Protein AF-0000000076122344 (afdb_homodimer)

pLDDT: mean 76.99, std 27.15, range [22.84, 98.81]

Foldseek 3Di:
DPPPPPPPPPPPPPPPPPPPPCPVCPPLVDDPQQDEDPQFAEWEAEPNGIGTDHQVQLVVQFVLSVVVVVVQVVVCVVVVHRHGYHYDPDDDPVLVSVVCQCRPPVRNDADALVNLLVCLLVCLVRVRVVSNVRSLVRLLVVLVPQDLPQVPPPDDPPVVPPPSCNVVSLVSQQVSCVSNVPPSSNVSSVVSCPPVRNPCVVVVVVVPRDPVSVVVVVVD/DPPPPPPPPPPPPPPPPPPPPCPVCPPLVDDPQQDEDPQFAEWEAEPNGIGTDHQVQLVVQFVLSVVVVVVQVVVCVVVVHRHGYHYDPPDDPVLVSVVCQCRPPVRNDADALVNLLVCLLVCLVRVRVVSNVRSLVRLLVVLVPQDLPQVPPPDDPPVVPPPSCNVVSLVSQQLSCVSNVPPSSNVSSVVSCPPVRNPCVVVVPVPRRDPVSVVVVVVD

Sequence (440 aa):
MAGFLPVTDSRSSSHSKSSSTLETSRDQHNLPFLKEDSYTDTILVVEGKKLYIHRSLLGYASPYFTKLLNSAHSAALSEKKAKAELKIADKNYADFVDMFAFFHPGVCRELNDKMALRLLPLSDEFQMAALKDRCERLLVNVLKKTPMVNRASKGPPTHKNRRDNTPEILLKCIKAADQGNSSVLLNQCIKMFSSPEIALKDLKASSEISDTTKSKNIRNMAGFLPVTDSRSSSHSKSSSTLETSRDQHNLPFLKEDSYTDTILVVEGKKLYIHRSLLGYASPYFTKLLNSAHSAALSEKKAKAELKIADKNYADFVDMFAFFHPGVCRELNDKMALRLLPLSDEFQMAALKDRCERLLVNVLKKTPMVNRASKGPPTHKNRRDNTPEILLKCIKAADQGNSSVLLNQCIKMFSSPEIALKDLKASSEISDTTKSKNIRN

Nearest PDB structures (foldseek):
  3hu6-assembly1_A  TM=8.437E-01  e=1.486E-06  Homo sapiens
  4apf-assembly1_A-2  TM=7.401E-01  e=4.619E-05  Homo sapiens
  8rit-assembly1_B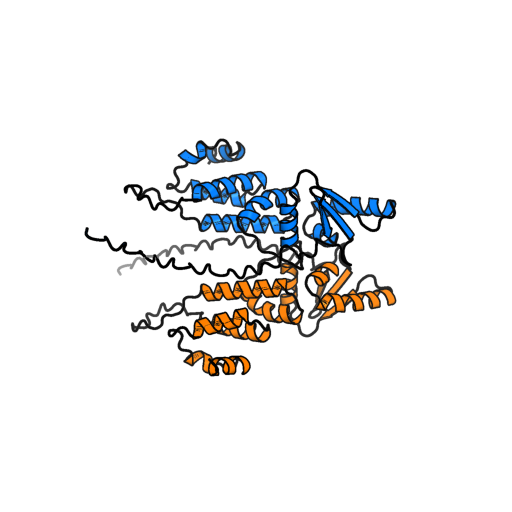  TM=8.469E-01  e=1.078E-03  Xenopus laevis
  3fkc-assembly1_A  TM=8.237E-01  e=1.610E-03  Homo sapiens
  3m4t-assembly1_A  TM=8.211E-01  e=2.404E-03  Homo sapiens

Radius of gyration: 27.71 Å; Cα contacts (8 Å, |Δi|>4): 493; chains: 2; bounding box: 77×92×78 Å

InterPro domains:
  IPR000210 BTB/POZ domain [PF00651] (34-140)
  IPR000210 BTB/POZ domain [PS50097] (40-106)
  IPR000210 BTB/POZ domain [SM00225] (40-143)
  IPR011333 SKP1/BTB/POZ domain superfamily [G3DSA:3.30.710.10] (8-195)
  IPR011333 SKP1/BTB/POZ domain supe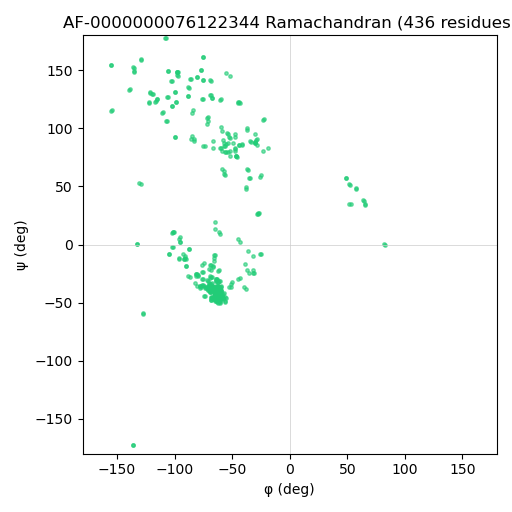rfamily [SSF54695] (29-141)

Solvent-accessible surface area (backbone atoms only — not comparable to full-atom values): 25315 Å² total; per-residue (Å²): 135,84,77,78,76,77,79,77,76,77,74,76,75,76,76,75,77,70,76,75,65,80,62,75,62,66,54,86,82,69,51,78,37,70,44,82,57,96,64,46,39,29,36,39,30,29,76,86,40,68,37,32,36,38,58,60,52,50,28,51,26,9,64,56,46,36,59,52,46,55,55,40,43,51,52,19,53,76,68,71,41,89,48,23,77,45,78,48,76,97,54,62,47,69,57,51,49,51,54,46,35,36,39,35,34,53,46,54,46,80,80,50,68,74,52,25,50,63,42,24,27,51,21,45,74,45,45,16,60,39,58,27,51,49,24,43,52,51,48,47,51,52,56,70,69,46,74,73,61,62,65,70,66,83,62,77,81,60,84,80,57,71,80,72,55,48,65,56,52,49,52,51,47,47,53,27,16,63,66,22,69,32,61,70,44,38,50,55,53,49,55,56,44,69,35,84,53,43,68,58,69,68,58,71,70,48,81,78,67,61,70,71,66,59,56,58,58,72,72,102,136,86,79,77,77,75,80,78,78,77,75,77,74,75,75,75,76,70,76,76,65,78,60,74,61,68,53,88,82,68,51,79,35,70,44,81,57,98,61,48,40,30,36,40,31,29,76,87,40,70,37,31,37,37,58,60,53,50,28,49,27,9,65,56,46,34,58,54,47,53,54,40,44,52,52,19,54,76,68,71,40,90,49,23,78,44,78,49,77,97,52,62,48,69,58,51,50,52,53,46,36,36,40,34,35,53,43,54,45,83,80,51,66,73,52,25,50,62,42,24,27,51,20,45,74,46,46,18,60,40,58,27,51,50,25,43,52,51,49,45,52,51,58,70,69,46,73,72,61,62,64,72,68,82,62,78,81,61,83,82,56,70,79,71,56,49,65,56,53,48,51,50,47,46,49,27,16,62,66,22,69,31,62,69,45,38,50,54,53,50,55,56,45,70,36,86,52,42,68,55,71,68,58,69,71,48,83,75,68,60,70,69,66,58,57,57,56,74,73,105

Structure (mmCIF, N/CA/C/O backbone):
data_AF-0000000076122344-model_v1
#
loop_
_entity.id
_entity.type
_entity.pdbx_description
1 polymer 'BTB domain-containing protein'
#
loop_
_atom_site.group_PDB
_atom_site.id
_atom_site.type_symbol
_atom_site.label_atom_id
_atom_site.label_alt_id
_atom_site.label_comp_id
_atom_site.label_asym_id
_atom_site.label_entity_id
_atom_site.label_seq_id
_atom_site.pdbx_PDB_ins_code
_atom_site.Cartn_x
_atom_site.Cartn_y
_atom_site.Cartn_z
_atom_site.occupancy
_atom_site.B_iso_or_equiv
_atom_site.auth_seq_id
_atom_site.auth_comp_id
_atom_site.auth_asym_id
_atom_site.auth_atom_id
_atom_site.pdbx_PDB_model_num
ATOM 1 N N . MET A 1 1 ? 38.438 30.266 56.062 1 24.8 1 MET A N 1
ATOM 2 C CA . MET A 1 1 ? 38.531 29.406 54.906 1 24.8 1 MET A CA 1
ATOM 3 C C . MET A 1 1 ? 37.156 28.969 54.438 1 24.8 1 MET A C 1
ATOM 5 O O . MET A 1 1 ? 36.5 28.156 55.062 1 24.8 1 MET A O 1
ATOM 9 N N . ALA A 1 2 ? 36.344 29.938 53.906 1 28 2 ALA A N 1
ATOM 10 C CA . ALA A 1 2 ? 34.938 30.109 53.625 1 28 2 ALA A CA 1
ATOM 11 C C . ALA A 1 2 ? 34.469 29.156 52.531 1 28 2 ALA A C 1
ATOM 13 O O . ALA A 1 2 ? 35.031 29.141 51.438 1 28 2 ALA A O 1
ATOM 14 N N . GLY A 1 3 ? 34.156 27.906 52.906 1 25.94 3 GLY A N 1
ATOM 15 C CA . GLY A 1 3 ? 33.844 26.703 52.125 1 25.94 3 GLY A CA 1
ATOM 16 C C . GLY A 1 3 ? 32.656 26.891 51.188 1 25.94 3 GLY A C 1
ATOM 17 O O . GLY A 1 3 ? 31.594 27.312 51.625 1 25.94 3 GLY A O 1
ATOM 18 N N . PHE A 1 4 ? 32.906 27.344 49.938 1 28.69 4 PHE A N 1
ATOM 19 C CA . PHE A 1 4 ? 32.031 27.688 48.844 1 28.69 4 PHE A CA 1
ATOM 20 C C . PHE A 1 4 ? 31.125 26.5 48.469 1 28.69 4 PHE A C 1
ATOM 22 O O . PHE A 1 4 ? 31.625 25.406 48.219 1 28.69 4 PHE A O 1
ATOM 29 N N . LEU A 1 5 ? 30.016 26.391 49.188 1 29.06 5 LEU A N 1
ATOM 30 C CA . LEU A 1 5 ? 29 25.359 49 1 29.06 5 LEU A CA 1
ATOM 31 C C . LEU A 1 5 ? 28.531 25.328 47.531 1 29.06 5 LEU A C 1
ATOM 33 O O . LEU A 1 5 ? 28.141 26.359 47 1 29.06 5 LEU A O 1
ATOM 37 N N . P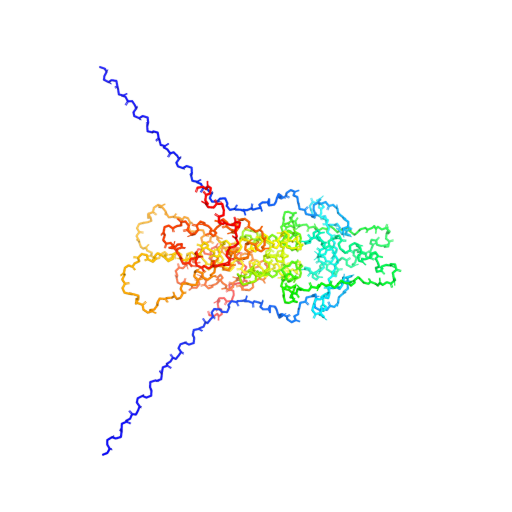RO A 1 6 ? 29.125 24.453 46.719 1 26.61 6 PRO A N 1
ATOM 38 C CA . PRO A 1 6 ? 28.844 24.375 45.281 1 26.61 6 PRO A CA 1
ATOM 39 C C . PRO A 1 6 ? 27.359 24.078 44.969 1 26.61 6 PRO A C 1
ATOM 41 O O . PRO A 1 6 ? 26.719 23.344 45.719 1 26.61 6 PRO A O 1
ATOM 44 N N . VAL A 1 7 ? 26.562 25.094 44.594 1 28.66 7 VAL A N 1
ATOM 45 C CA . VAL A 1 7 ? 25.172 25.047 44.219 1 28.66 7 VAL A CA 1
ATOM 46 C C . VAL A 1 7 ? 24.969 24.062 43.062 1 28.66 7 VAL A C 1
ATOM 48 O O . VAL A 1 7 ? 25.578 24.203 42 1 28.66 7 VAL A O 1
ATOM 51 N N . THR A 1 8 ? 24.812 22.766 43.375 1 24.53 8 THR A N 1
ATOM 52 C CA . THR A 1 8 ? 24.562 21.703 42.406 1 24.53 8 THR A CA 1
ATOM 53 C C . THR A 1 8 ? 23.281 21.953 41.625 1 24.53 8 THR A C 1
ATOM 55 O O . THR A 1 8 ? 22.219 22.141 42.219 1 24.53 8 THR A O 1
ATOM 58 N N . ASP A 1 9 ? 23.359 22.797 40.531 1 24.58 9 ASP A N 1
ATOM 59 C CA . ASP A 1 9 ? 22.266 23.109 39.625 1 24.58 9 ASP A CA 1
ATOM 60 C C . ASP A 1 9 ? 21.656 21.828 39.031 1 24.58 9 ASP A C 1
ATOM 62 O O . ASP A 1 9 ? 22.344 21.047 38.375 1 24.58 9 ASP A O 1
ATOM 66 N N . SER A 1 10 ? 20.797 21.156 39.812 1 26.02 10 SER A N 1
ATOM 67 C CA . SER A 1 10 ? 20.062 19.984 39.344 1 26.02 10 SER A CA 1
ATOM 68 C C . SER A 1 10 ? 19.219 20.328 38.094 1 26.02 10 SER A C 1
ATOM 70 O O . SER A 1 10 ? 18.172 20.969 38.219 1 26.02 10 SER A O 1
ATOM 72 N N . ARG A 1 11 ? 19.875 20.703 36.969 1 23.16 11 ARG A N 1
ATOM 73 C CA . ARG A 1 11 ? 19.094 20.906 35.75 1 23.16 11 ARG A CA 1
ATOM 74 C C . ARG A 1 11 ? 18.234 19.703 35.438 1 23.16 11 ARG A C 1
ATOM 76 O O . ARG A 1 11 ? 18.734 18.562 35.438 1 23.16 11 ARG A O 1
ATOM 83 N N . SER A 1 12 ? 16.953 19.719 35.938 1 25.78 12 SER A N 1
ATOM 84 C CA . SER A 1 12 ? 15.914 18.75 35.594 1 25.78 12 SER A CA 1
ATOM 85 C C . SER A 1 12 ? 15.766 18.625 34.094 1 25.78 12 SER A C 1
ATOM 87 O O . SER A 1 12 ? 15.508 19.609 33.406 1 25.78 12 SER A O 1
ATOM 89 N N . SER A 1 13 ? 16.672 17.938 33.469 1 25.47 13 SER A N 1
ATOM 90 C CA . SER A 1 13 ? 16.531 17.625 32.031 1 25.47 13 SER A CA 1
ATOM 91 C C . SER A 1 13 ? 15.148 17.062 31.734 1 25.47 13 SER A C 1
ATOM 93 O O . SER A 1 13 ? 14.703 16.094 32.375 1 25.47 13 SER A O 1
ATOM 95 N N . SER A 1 14 ? 14.18 17.953 31.469 1 25.12 14 SER A N 1
ATOM 96 C CA . SER A 1 14 ? 12.859 17.609 30.969 1 25.12 14 SER A CA 1
ATOM 97 C C . SER A 1 14 ? 12.953 16.625 29.797 1 25.12 14 SER A C 1
ATOM 99 O O . SER A 1 14 ? 13.695 16.859 28.844 1 25.12 14 SER A O 1
ATOM 101 N N . HIS A 1 15 ? 12.891 15.32 30.125 1 26.5 15 HIS A N 1
ATOM 102 C CA . HIS A 1 15 ? 12.734 14.234 29.156 1 26.5 15 HIS A CA 1
ATOM 103 C C . HIS A 1 15 ? 11.609 14.539 28.172 1 26.5 15 HIS A C 1
ATOM 105 O O . HIS A 1 15 ? 10.477 14.812 28.578 1 26.5 15 HIS A O 1
ATOM 111 N N . SER A 1 16 ? 11.898 15.359 27.156 1 28.3 16 SER A N 1
ATOM 112 C CA . SER A 1 16 ? 11 15.523 26.016 1 28.3 16 SER A CA 1
ATOM 113 C C . SER A 1 16 ? 10.43 14.18 25.578 1 28.3 16 SER A C 1
ATOM 115 O O . SER A 1 16 ? 11.172 13.242 25.281 1 28.3 16 SER A O 1
ATOM 117 N N . LYS A 1 17 ? 9.32 13.758 26.203 1 27.05 17 LYS A N 1
ATOM 118 C CA . LYS A 1 17 ? 8.523 12.625 25.75 1 27.05 17 LYS A CA 1
ATOM 119 C C . LYS A 1 17 ? 8.273 12.695 24.25 1 27.05 17 LYS A C 1
ATOM 121 O O . LYS A 1 17 ? 7.648 13.641 23.75 1 27.05 17 LYS A O 1
ATOM 126 N N . SER A 1 18 ? 9.32 12.344 23.453 1 28.77 18 SER A N 1
ATOM 127 C CA . SER A 1 18 ? 9.148 12.062 22.031 1 28.77 18 SER A CA 1
ATOM 128 C C . SER A 1 18 ? 7.836 11.328 21.766 1 28.77 18 SER A C 1
ATOM 130 O O . SER A 1 18 ? 7.441 10.453 22.547 1 28.77 18 SER A O 1
ATOM 132 N N . SER A 1 19 ? 6.84 11.969 21.344 1 30.42 19 SER A N 1
ATOM 133 C CA . SER A 1 19 ? 5.605 11.406 20.797 1 30.42 19 SER A CA 1
ATOM 134 C C . SER A 1 19 ? 5.852 10.062 20.141 1 30.42 19 SER A C 1
ATOM 136 O O . SER A 1 19 ? 6.695 9.945 19.25 1 30.42 19 SER A O 1
ATOM 138 N N . SER A 1 20 ? 5.754 8.961 20.828 1 31.55 20 SER A N 1
ATOM 139 C CA . SER A 1 20 ? 5.711 7.578 20.359 1 31.55 20 SER A CA 1
ATOM 140 C C . SER A 1 20 ? 4.973 7.473 19.031 1 31.55 20 SER A C 1
ATOM 142 O O . SER A 1 20 ? 3.752 7.645 18.969 1 31.55 20 SER A O 1
ATOM 144 N N . THR A 1 21 ? 5.375 8.156 18.031 1 33.97 21 THR A N 1
ATOM 145 C CA . THR A 1 21 ? 4.906 7.715 16.719 1 33.97 21 THR A CA 1
ATOM 146 C C . THR A 1 21 ? 4.672 6.207 16.719 1 33.97 21 THR A C 1
ATOM 148 O O . THR A 1 21 ? 5.555 5.434 17.094 1 33.97 21 THR A O 1
ATOM 151 N N . LEU A 1 22 ? 3.598 5.715 17.062 1 35.16 22 LEU A N 1
ATOM 152 C CA . LEU A 1 22 ? 3.203 4.34 16.781 1 35.16 22 LEU A CA 1
ATOM 153 C C . LEU A 1 22 ? 3.896 3.811 15.539 1 35.16 22 LEU A C 1
ATOM 155 O O . LEU A 1 22 ? 3.352 3.9 14.438 1 35.16 22 LEU A O 1
ATOM 159 N N . GLU A 1 23 ? 5.016 4.324 15.25 1 38.5 23 GLU A N 1
ATOM 160 C CA . GLU A 1 23 ? 5.758 3.531 14.273 1 38.5 23 GLU A CA 1
ATOM 161 C C . GLU A 1 23 ? 5.586 2.037 14.523 1 38.5 23 GLU A C 1
ATOM 163 O O . GLU A 1 23 ? 6.133 1.497 15.492 1 38.5 23 GLU A O 1
ATOM 168 N N . THR A 1 24 ? 4.406 1.542 14.695 1 39.81 24 THR A N 1
ATOM 169 C CA . THR A 1 24 ? 4.379 0.086 14.609 1 39.81 24 THR A CA 1
ATOM 170 C C . THR A 1 24 ? 5.547 -0.43 13.773 1 39.81 24 THR A C 1
ATOM 172 O O . THR A 1 24 ? 5.566 -0.26 12.555 1 39.81 24 THR A O 1
ATOM 175 N N . SER A 1 25 ? 6.652 -0.128 14.203 1 40.44 25 SER A N 1
ATOM 176 C CA . SER A 1 25 ? 7.887 -0.802 13.812 1 40.44 25 SER A CA 1
ATOM 177 C C . SER A 1 25 ? 7.625 -2.252 13.414 1 40.44 25 SER A C 1
ATOM 179 O O . SER A 1 25 ? 7.559 -3.133 14.273 1 40.44 25 SER A O 1
ATOM 181 N N . ARG A 1 26 ? 6.488 -2.58 12.977 1 44.75 26 ARG A N 1
ATOM 182 C CA . ARG A 1 26 ? 6.652 -3.961 12.539 1 44.75 26 ARG A CA 1
ATOM 183 C C . ARG A 1 26 ? 8.117 -4.27 12.227 1 44.75 26 ARG A C 1
ATOM 185 O O . ARG A 1 26 ? 8.789 -3.484 11.555 1 44.75 26 ARG A O 1
ATOM 192 N N . ASP A 1 27 ? 8.688 -5.012 13.094 1 53.31 27 ASP A N 1
ATOM 193 C CA . ASP A 1 27 ? 10.055 -5.512 13.211 1 53.31 27 ASP A CA 1
ATOM 194 C C . ASP A 1 27 ? 10.664 -5.777 11.836 1 53.31 27 ASP A C 1
ATOM 196 O O . ASP A 1 27 ? 10.125 -6.559 11.055 1 53.31 27 ASP A O 1
ATOM 200 N N . GLN A 1 28 ? 11.273 -4.699 11.305 1 60.28 28 GLN A N 1
ATOM 201 C CA . GLN A 1 28 ? 12.109 -4.879 10.117 1 60.28 28 GLN A CA 1
ATOM 202 C C . GLN A 1 28 ? 12.641 -6.305 10.031 1 60.28 28 GLN A C 1
ATOM 204 O O . GLN A 1 28 ? 12.977 -6.785 8.945 1 60.28 28 GLN A O 1
ATOM 209 N N . HIS A 1 29 ? 12.375 -7.004 11.133 1 67.25 29 HIS A N 1
ATOM 210 C CA . HIS A 1 29 ? 13.008 -8.32 11.148 1 67.25 29 HIS A CA 1
ATOM 211 C C . HIS A 1 29 ? 12.008 -9.414 10.781 1 67.25 29 HIS A C 1
ATOM 213 O O . HIS A 1 29 ? 12.398 -10.547 10.508 1 67.25 29 HIS A O 1
ATOM 219 N N . ASN A 1 30 ? 10.766 -8.938 10.57 1 87.25 30 ASN A N 1
ATOM 220 C CA . ASN A 1 30 ? 9.82 -10.008 10.266 1 87.25 30 ASN A CA 1
ATOM 221 C C . ASN A 1 30 ? 9 -9.695 9.023 1 87.25 30 ASN A C 1
ATOM 223 O O . ASN A 1 30 ? 7.773 -9.828 9.031 1 87.25 30 ASN A O 1
ATOM 227 N N . LEU A 1 31 ? 9.703 -9.383 7.965 1 96.19 31 LEU A N 1
ATOM 228 C CA . LEU A 1 31 ? 9.039 -9.117 6.691 1 96.19 31 LEU A CA 1
ATOM 229 C C . LEU A 1 31 ? 8.82 -10.406 5.914 1 96.19 31 LEU A C 1
ATOM 231 O O . LEU A 1 31 ? 9.68 -11.289 5.91 1 96.19 31 LEU A O 1
ATOM 235 N N . PRO A 1 32 ? 7.676 -10.492 5.242 1 96.44 32 PRO A N 1
ATOM 236 C CA . PRO A 1 32 ? 7.273 -11.758 4.621 1 96.44 32 PRO A CA 1
ATOM 237 C C . PRO A 1 32 ? 8.195 -12.172 3.477 1 96.44 32 PRO A C 1
ATOM 239 O O . PRO A 1 32 ? 8.25 -13.352 3.121 1 96.44 32 PRO A O 1
ATOM 242 N N . PHE A 1 33 ? 8.938 -11.273 2.943 1 97.94 33 PHE A N 1
ATOM 243 C CA . PHE A 1 33 ? 9.719 -11.578 1.754 1 97.94 33 PHE A CA 1
ATOM 244 C C . PHE A 1 33 ? 11.18 -11.82 2.115 1 97.94 33 PHE A C 1
ATOM 246 O O . PHE A 1 33 ? 12.031 -11.938 1.232 1 97.94 33 PHE A O 1
ATOM 253 N N . LEU A 1 34 ? 11.484 -11.93 3.398 1 97.81 34 LEU A N 1
ATOM 254 C CA . LEU A 1 34 ? 12.852 -12.195 3.836 1 97.81 34 LEU A CA 1
ATOM 255 C C . LEU A 1 34 ? 13.094 -13.695 3.973 1 97.81 34 LEU A C 1
ATOM 257 O O . LEU A 1 34 ? 14.234 -14.133 4.141 1 97.81 34 LEU A O 1
ATOM 261 N N . LYS A 1 35 ? 12.031 -14.477 3.938 1 97 35 LYS A N 1
ATOM 262 C CA . LYS A 1 35 ? 12.094 -15.938 3.955 1 97 35 LYS A CA 1
ATOM 263 C C . LYS A 1 35 ? 11.133 -16.547 2.93 1 97 35 LYS A C 1
ATOM 265 O O . LYS A 1 35 ? 10.117 -15.93 2.592 1 97 35 LYS A O 1
ATOM 270 N N . GLU A 1 36 ? 11.531 -17.672 2.529 1 96.88 36 GLU A N 1
ATOM 271 C CA . GLU A 1 36 ? 10.672 -18.375 1.588 1 96.88 36 GLU A CA 1
ATOM 272 C C . GLU A 1 36 ? 9.383 -18.844 2.26 1 96.88 36 GLU A C 1
ATOM 274 O O . GLU A 1 36 ? 9.391 -19.234 3.43 1 96.88 36 GLU A O 1
ATOM 279 N N . ASP A 1 37 ? 8.281 -18.75 1.513 1 95.81 37 ASP A N 1
ATOM 280 C CA . ASP A 1 37 ? 7.004 -19.25 2.004 1 95.81 37 ASP A CA 1
ATOM 281 C C . ASP A 1 37 ? 6.266 -20.031 0.917 1 95.81 37 ASP A C 1
ATOM 283 O O . ASP A 1 37 ? 6.844 -20.359 -0.121 1 95.81 37 ASP A O 1
ATOM 287 N N . SER A 1 38 ? 5.016 -20.438 1.151 1 94.44 38 SER A N 1
ATOM 288 C CA . SER A 1 38 ? 4.273 -21.344 0.284 1 94.44 38 SER A CA 1
ATOM 289 C C . SER A 1 38 ? 3.926 -20.688 -1.044 1 94.44 38 SER A C 1
ATOM 291 O O . SER A 1 38 ? 3.643 -21.359 -2.029 1 94.44 38 SER A O 1
ATOM 293 N N . TYR A 1 39 ? 4 -19.297 -1.115 1 96.31 39 TYR A N 1
ATOM 294 C CA . TYR A 1 39 ? 3.623 -18.594 -2.34 1 96.31 39 TYR A CA 1
ATOM 295 C C . TYR A 1 39 ? 4.848 -18.297 -3.193 1 96.31 39 TYR A C 1
ATOM 297 O O . TYR A 1 39 ? 4.723 -17.969 -4.375 1 96.31 39 TYR A O 1
ATOM 305 N N . THR A 1 40 ? 6.012 -18.438 -2.688 1 97.44 40 THR A N 1
ATOM 306 C CA . THR A 1 40 ? 7.234 -17.984 -3.34 1 97.44 40 THR A CA 1
ATOM 307 C C . THR A 1 40 ? 7.504 -18.797 -4.605 1 97.44 40 THR A C 1
ATOM 309 O O . THR A 1 40 ? 7.59 -20.016 -4.559 1 97.44 40 THR A O 1
ATOM 312 N N . ASP A 1 41 ? 7.684 -18.062 -5.719 1 96.88 41 ASP A N 1
ATOM 313 C CA . ASP A 1 41 ? 8.102 -18.719 -6.949 1 96.88 41 ASP A CA 1
ATOM 314 C C . ASP A 1 41 ? 9.258 -17.969 -7.609 1 96.88 41 ASP A C 1
ATOM 316 O O . ASP A 1 41 ? 9.727 -18.359 -8.68 1 96.88 41 ASP A O 1
ATOM 320 N N . THR A 1 42 ? 9.672 -16.922 -6.992 1 97.75 42 THR A N 1
ATOM 321 C CA . THR A 1 42 ? 10.734 -16.078 -7.516 1 97.75 42 THR A CA 1
ATOM 322 C C . THR A 1 42 ? 11.672 -15.625 -6.398 1 97.75 42 THR A C 1
ATOM 324 O O . THR A 1 42 ? 11.219 -15.25 -5.316 1 97.75 42 THR A O 1
ATOM 327 N N . ILE A 1 43 ? 12.93 -15.742 -6.656 1 98.06 43 ILE A N 1
ATOM 328 C CA . ILE A 1 43 ? 13.953 -15.25 -5.738 1 98.06 43 ILE A CA 1
ATOM 329 C C . ILE A 1 43 ? 14.75 -14.133 -6.414 1 98.06 43 ILE A C 1
ATOM 331 O O . ILE A 1 43 ? 15.32 -14.336 -7.488 1 98.06 43 ILE A O 1
ATOM 335 N N . LEU A 1 44 ? 14.797 -12.984 -5.82 1 98.06 44 LEU A N 1
ATOM 336 C CA . LEU A 1 44 ? 15.641 -11.883 -6.277 1 98.06 44 LEU A CA 1
ATOM 337 C C . LEU A 1 44 ? 16.922 -11.797 -5.445 1 98.06 44 LEU A C 1
ATOM 339 O O . LEU A 1 44 ? 16.859 -11.82 -4.215 1 98.06 44 LEU A O 1
ATOM 343 N N . VAL A 1 45 ? 18.016 -11.711 -6.113 1 98.31 45 VAL A N 1
ATOM 344 C CA . VAL A 1 45 ? 19.297 -11.57 -5.434 1 98.31 45 VAL A CA 1
ATOM 345 C C . VAL A 1 45 ? 19.859 -10.172 -5.672 1 98.31 45 VAL A C 1
ATOM 347 O O . VAL A 1 45 ? 20.141 -9.797 -6.809 1 98.31 45 VAL A O 1
ATOM 350 N N . VAL A 1 46 ? 19.938 -9.422 -4.645 1 98.38 46 VAL A N 1
ATOM 351 C CA . VAL A 1 46 ? 20.469 -8.07 -4.668 1 98.38 46 VAL A CA 1
ATOM 352 C C . VAL A 1 46 ? 21.641 -7.953 -3.686 1 98.38 46 VAL A C 1
ATOM 354 O O . VAL A 1 46 ? 21.484 -8.234 -2.494 1 98.38 46 VAL A O 1
ATOM 357 N N . GLU A 1 47 ? 22.719 -7.582 -4.156 1 98.19 47 GLU A N 1
ATOM 358 C CA . GLU A 1 47 ? 23.938 -7.5 -3.342 1 98.19 47 GLU A CA 1
ATOM 359 C C . GLU A 1 47 ? 24.188 -8.812 -2.605 1 98.19 47 GLU A C 1
ATOM 361 O O . GLU A 1 47 ? 24.547 -8.805 -1.423 1 98.19 47 GLU A O 1
ATOM 366 N N . GLY A 1 48 ? 23.875 -9.883 -3.203 1 97.38 48 GLY A N 1
ATOM 367 C CA . GLY A 1 48 ? 24.156 -11.203 -2.66 1 97.38 48 GLY A CA 1
ATOM 368 C C . GLY A 1 48 ? 23.109 -11.664 -1.652 1 97.38 48 GLY A C 1
ATOM 369 O O . GLY A 1 48 ? 23.188 -12.781 -1.142 1 97.38 48 GLY A O 1
ATOM 370 N N . LYS A 1 49 ? 22.125 -10.875 -1.391 1 98.25 49 LYS A N 1
ATOM 371 C CA . LYS A 1 49 ? 21.062 -11.219 -0.455 1 98.25 49 LYS A CA 1
ATOM 372 C C . LYS A 1 49 ? 19.766 -11.562 -1.194 1 98.25 49 LYS A C 1
ATOM 374 O O . LYS A 1 49 ? 19.469 -10.969 -2.23 1 98.25 49 LYS A O 1
ATOM 379 N N . LYS A 1 50 ? 19.016 -12.43 -0.582 1 98.31 50 LYS A N 1
ATOM 380 C CA . LYS A 1 50 ? 17.844 -12.969 -1.274 1 98.31 50 LYS A CA 1
ATOM 381 C C . LYS A 1 50 ? 16.562 -12.32 -0.771 1 98.31 50 LYS A C 1
ATOM 383 O O . LYS A 1 50 ? 16.422 -12.07 0.428 1 98.31 50 LYS A O 1
ATOM 388 N N . LEU A 1 51 ? 15.672 -12.055 -1.662 1 98.5 51 LEU A N 1
ATOM 389 C CA . LEU A 1 51 ? 14.289 -11.672 -1.423 1 98.5 51 LEU A CA 1
ATOM 390 C C . LEU A 1 51 ? 13.328 -12.656 -2.092 1 98.5 51 LEU A 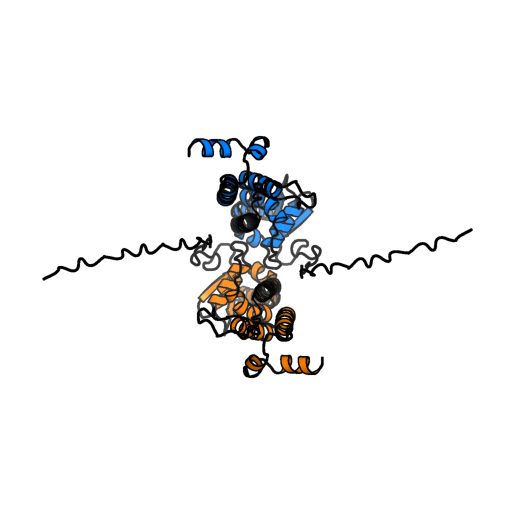C 1
ATOM 392 O O . LEU A 1 51 ? 13.5 -13 -3.264 1 98.5 51 LEU A O 1
ATOM 396 N N . TYR A 1 52 ? 12.391 -13.102 -1.342 1 98.25 52 TYR A N 1
ATOM 397 C CA . TYR A 1 52 ? 11.461 -14.141 -1.773 1 98.25 52 TYR A CA 1
ATOM 398 C C . TYR A 1 52 ? 10.086 -13.547 -2.074 1 98.25 52 TYR A C 1
ATOM 400 O O . TYR A 1 52 ? 9.523 -12.828 -1.252 1 98.25 52 TYR A O 1
ATOM 408 N N . ILE A 1 53 ? 9.547 -13.828 -3.283 1 97.69 53 ILE A N 1
ATOM 409 C CA . ILE A 1 53 ? 8.289 -13.195 -3.654 1 97.69 53 ILE A CA 1
ATOM 410 C C . ILE A 1 53 ? 7.566 -14.047 -4.699 1 97.69 53 ILE A C 1
ATOM 412 O O . ILE A 1 53 ? 8.18 -14.891 -5.352 1 97.69 53 ILE A O 1
ATOM 416 N N . HIS A 1 54 ? 6.301 -13.922 -4.746 1 97.38 54 HIS A N 1
ATOM 417 C CA . HIS A 1 54 ? 5.57 -14.492 -5.871 1 97.38 54 HIS A CA 1
ATOM 418 C C . HIS A 1 54 ? 5.645 -13.578 -7.094 1 97.38 54 HIS A C 1
ATOM 420 O O . HIS A 1 54 ? 5.535 -12.359 -6.973 1 97.38 54 HIS A O 1
ATOM 426 N N . ARG A 1 55 ? 5.715 -14.102 -8.234 1 96.56 55 ARG A N 1
ATOM 427 C CA . ARG A 1 55 ? 5.934 -13.352 -9.461 1 96.56 55 ARG A CA 1
ATOM 428 C C . ARG A 1 55 ? 4.773 -12.398 -9.742 1 96.56 55 ARG A C 1
ATOM 430 O O . ARG A 1 55 ? 4.965 -11.328 -10.312 1 96.56 55 ARG A O 1
ATOM 437 N N . SER A 1 56 ? 3.545 -12.734 -9.352 1 97.19 56 SER A N 1
ATOM 438 C CA . SER A 1 56 ? 2.4 -11.867 -9.617 1 97.19 56 SER A CA 1
ATOM 439 C C . SER A 1 56 ? 2.537 -10.531 -8.898 1 97.19 56 SER A C 1
ATOM 441 O O . SER A 1 56 ? 2.135 -9.492 -9.422 1 97.19 56 SER A O 1
ATOM 443 N N . LEU A 1 57 ? 3.094 -10.531 -7.734 1 98.25 57 LEU A N 1
ATOM 444 C CA . LEU A 1 57 ? 3.266 -9.289 -6.984 1 98.25 57 LEU A CA 1
ATOM 445 C C . LEU A 1 57 ? 4.18 -8.328 -7.734 1 98.25 57 LEU A C 1
ATOM 447 O O . LEU A 1 57 ? 3.814 -7.168 -7.965 1 98.25 57 LEU A O 1
ATOM 451 N N . LEU A 1 58 ? 5.281 -8.844 -8.133 1 97.19 58 LEU A N 1
ATOM 452 C CA . LEU A 1 58 ? 6.242 -8.031 -8.867 1 97.19 58 LEU A CA 1
ATOM 453 C C . LEU A 1 58 ? 5.695 -7.652 -10.242 1 97.19 58 LEU A C 1
ATOM 455 O O . LEU A 1 58 ? 5.898 -6.527 -10.703 1 97.19 58 LEU A O 1
ATOM 459 N N . GLY A 1 59 ? 5.047 -8.594 -10.812 1 97.44 59 GLY A N 1
ATOM 460 C CA . GLY A 1 59 ? 4.477 -8.336 -12.125 1 97.44 59 GLY A CA 1
ATOM 461 C C . GLY A 1 59 ? 3.438 -7.23 -12.125 1 97.44 59 GLY A C 1
ATOM 462 O O . GLY A 1 59 ? 3.443 -6.367 -13 1 97.44 59 GLY A O 1
ATOM 463 N N . TYR A 1 60 ? 2.594 -7.176 -11.164 1 97.69 60 TYR A N 1
ATOM 464 C CA . TYR A 1 60 ? 1.588 -6.125 -11.055 1 97.69 60 TYR A CA 1
ATOM 465 C C . TYR A 1 60 ? 2.236 -4.773 -10.773 1 97.69 60 TYR A C 1
ATOM 467 O O . TYR A 1 60 ? 1.783 -3.744 -11.273 1 97.69 60 TYR A O 1
ATOM 475 N N . ALA A 1 61 ? 3.266 -4.836 -10.023 1 98.19 61 ALA A N 1
ATOM 476 C CA . ALA A 1 61 ? 3.91 -3.6 -9.586 1 98.19 61 ALA A CA 1
ATOM 477 C C . ALA A 1 61 ? 4.73 -2.984 -10.719 1 98.19 61 ALA A C 1
ATOM 479 O O . ALA A 1 61 ? 5.027 -1.786 -10.703 1 98.19 61 ALA A O 1
ATOM 480 N N . SER A 1 62 ? 5.164 -3.846 -11.727 1 98.44 62 SER A N 1
ATOM 481 C CA . SER A 1 62 ? 6.156 -3.371 -12.68 1 98.44 62 SER A CA 1
ATOM 482 C C . SER A 1 62 ? 6.062 -4.133 -14 1 98.44 62 SER A C 1
ATOM 484 O O . SER A 1 62 ? 6.387 -5.32 -14.055 1 98.44 62 SER A O 1
ATOM 486 N N . PRO A 1 63 ? 5.715 -3.471 -15.047 1 97.38 63 PRO A N 1
ATOM 487 C CA . PRO A 1 63 ? 5.773 -4.121 -16.359 1 97.38 63 PRO A CA 1
ATOM 488 C C . PRO A 1 63 ? 7.188 -4.57 -16.734 1 97.38 63 PRO A C 1
ATOM 490 O O . PRO A 1 63 ? 7.355 -5.559 -17.453 1 97.38 63 PRO A O 1
ATOM 493 N N . TYR A 1 64 ? 8.188 -3.83 -16.266 1 97.38 64 TYR A N 1
ATOM 494 C CA . TYR A 1 64 ? 9.578 -4.238 -16.453 1 97.38 64 TYR A CA 1
ATOM 495 C C . TYR A 1 64 ? 9.812 -5.637 -15.891 1 97.38 64 TYR A C 1
ATOM 497 O O . TYR A 1 64 ? 10.367 -6.504 -16.578 1 97.38 64 TYR A O 1
ATOM 505 N N . PHE A 1 65 ? 9.312 -5.895 -14.727 1 96.94 65 PHE A N 1
ATOM 506 C CA . PHE A 1 65 ? 9.523 -7.188 -14.078 1 96.94 65 PHE A CA 1
ATOM 507 C C . PHE A 1 65 ? 8.633 -8.25 -14.711 1 96.94 65 PHE A C 1
ATOM 509 O O . PHE A 1 65 ? 8.992 -9.43 -14.742 1 96.94 65 PHE A O 1
ATOM 516 N N . THR A 1 66 ? 7.5 -7.848 -15.211 1 96.25 66 THR A N 1
ATOM 517 C CA . THR A 1 66 ? 6.66 -8.805 -15.922 1 96.25 66 THR A CA 1
ATOM 518 C C . THR A 1 66 ? 7.43 -9.461 -17.062 1 96.25 66 THR A C 1
ATOM 520 O O . THR A 1 66 ? 7.453 -10.688 -17.172 1 96.25 66 THR A O 1
ATOM 523 N N . LYS A 1 67 ? 8.07 -8.68 -17.875 1 95.06 67 LYS A N 1
ATOM 524 C CA . LYS A 1 67 ? 8.828 -9.18 -19.016 1 95.06 67 LYS A CA 1
ATOM 525 C C . LYS A 1 67 ? 10.016 -10.023 -18.562 1 95.06 67 LYS A C 1
ATOM 527 O O . LYS A 1 67 ? 10.227 -11.125 -19.078 1 95.06 67 LYS A O 1
ATOM 532 N N . LEU A 1 68 ? 10.672 -9.547 -17.594 1 94.12 68 LEU A N 1
ATOM 533 C CA . LEU A 1 68 ? 11.867 -10.211 -17.094 1 94.12 68 LEU A CA 1
ATOM 534 C C . LEU A 1 68 ? 11.516 -11.562 -16.469 1 94.12 68 LEU A C 1
ATOM 536 O O . LEU A 1 68 ? 12.227 -12.547 -16.672 1 94.12 68 LEU A O 1
ATOM 540 N N . LEU A 1 69 ? 10.445 -11.602 -15.781 1 93.69 69 LEU A N 1
ATOM 541 C CA . LEU A 1 69 ? 10.062 -12.805 -15.047 1 93.69 69 LEU A CA 1
ATOM 542 C C . LEU A 1 69 ? 9.5 -13.859 -16 1 93.69 69 LEU A C 1
ATOM 544 O O . LEU A 1 69 ? 9.672 -15.055 -15.773 1 93.69 69 LEU A O 1
ATOM 548 N N . ASN A 1 70 ? 8.82 -13.406 -16.984 1 92.19 70 ASN A N 1
ATOM 549 C CA . ASN A 1 70 ? 8.359 -14.359 -17.984 1 92.19 70 ASN A CA 1
ATOM 550 C C . ASN A 1 70 ? 9.523 -15.133 -18.609 1 92.19 70 ASN A C 1
ATOM 552 O O . ASN A 1 70 ? 9.477 -16.359 -18.719 1 92.19 70 ASN A O 1
ATOM 556 N N . SER A 1 71 ? 10.555 -14.461 -18.891 1 92.81 71 SER A N 1
ATOM 557 C CA . SER A 1 71 ? 11.758 -15.086 -19.438 1 92.81 71 SER A CA 1
ATOM 558 C C . SER A 1 71 ? 12.445 -15.961 -18.406 1 92.81 71 SER A C 1
ATOM 560 O O . SER A 1 71 ? 12.859 -17.094 -18.703 1 92.81 71 SER A O 1
ATOM 562 N N . ALA A 1 72 ? 12.492 -15.5 -17.219 1 92.88 72 ALA A N 1
ATOM 563 C CA . ALA A 1 72 ? 13.18 -16.203 -16.156 1 92.88 72 ALA A CA 1
ATOM 564 C C . ALA A 1 72 ? 12.445 -17.5 -15.781 1 92.88 72 ALA A C 1
ATOM 566 O O . ALA A 1 72 ? 13.07 -18.531 -15.539 1 92.88 72 ALA A O 1
ATOM 567 N N . HIS A 1 73 ? 11.211 -17.469 -15.75 1 92.88 73 HIS A N 1
ATOM 568 C CA . HIS A 1 73 ? 10.422 -18.656 -15.391 1 92.88 73 HIS A CA 1
ATOM 569 C C . HIS A 1 73 ? 10.453 -19.688 -16.516 1 92.88 73 HIS A C 1
ATOM 571 O O . HIS A 1 73 ? 10.492 -20.891 -16.234 1 92.88 73 HIS A O 1
ATOM 577 N N . SER A 1 74 ? 10.453 -19.234 -17.703 1 92.56 74 SER A N 1
ATOM 578 C CA . SER A 1 74 ? 10.609 -20.141 -18.828 1 92.56 74 SER A CA 1
ATOM 579 C C . SER A 1 74 ? 11.938 -20.891 -18.766 1 92.56 74 SER A C 1
ATOM 581 O O . SER A 1 74 ? 11.984 -22.109 -18.953 1 92.56 74 SER A O 1
ATOM 583 N N . ALA A 1 75 ? 12.938 -20.156 -18.484 1 91.94 75 ALA A N 1
ATOM 584 C CA . ALA A 1 75 ? 14.266 -20.766 -18.344 1 91.94 75 ALA A CA 1
ATOM 585 C C . ALA A 1 75 ? 14.297 -21.75 -17.172 1 91.94 75 ALA A C 1
ATOM 587 O O . ALA A 1 75 ? 14.875 -22.828 -17.281 1 91.94 75 ALA A O 1
ATOM 588 N N . ALA A 1 76 ? 13.703 -21.344 -16.094 1 91.31 76 ALA A N 1
ATOM 589 C CA . ALA A 1 76 ? 13.664 -22.203 -14.914 1 91.31 76 ALA A CA 1
ATOM 590 C C . ALA A 1 76 ? 12.945 -23.516 -15.219 1 91.31 76 ALA A C 1
ATOM 592 O O . ALA A 1 76 ? 13.398 -24.578 -14.812 1 91.31 76 ALA A O 1
ATOM 593 N N . LEU A 1 77 ? 11.883 -23.438 -15.93 1 89.81 77 LEU A N 1
ATOM 594 C CA . LEU A 1 77 ? 11.109 -24.625 -16.297 1 89.81 77 LEU A CA 1
ATOM 595 C C . LEU A 1 77 ? 11.938 -25.547 -17.188 1 89.81 77 LEU A C 1
ATOM 597 O O . LEU A 1 77 ? 11.953 -26.766 -16.984 1 89.81 77 LEU A O 1
ATOM 601 N N . SER A 1 78 ? 12.641 -24.969 -18.109 1 93.69 78 SER A N 1
ATOM 602 C CA . SER A 1 78 ? 13.484 -25.75 -19 1 93.69 78 SER A CA 1
ATOM 603 C C . SER A 1 78 ? 14.594 -26.453 -18.234 1 93.69 78 SER A C 1
ATOM 605 O O . SER A 1 78 ? 15.008 -27.562 -18.609 1 93.69 78 SER A O 1
ATOM 607 N N . GLU A 1 79 ? 14.992 -25.844 -17.172 1 93.69 79 GLU A N 1
ATOM 608 C CA . GLU A 1 79 ? 16.062 -26.406 -16.375 1 93.69 79 GLU A CA 1
ATOM 609 C C . GLU A 1 79 ? 15.516 -27.25 -15.219 1 93.69 79 GLU A C 1
ATOM 611 O O . GLU A 1 79 ? 16.266 -27.703 -14.352 1 93.69 79 GLU A O 1
ATOM 616 N N . LYS A 1 80 ? 14.266 -27.391 -15.125 1 92.56 80 LYS A N 1
ATOM 617 C CA . LYS A 1 80 ? 13.555 -28.188 -14.125 1 92.56 80 LYS A CA 1
ATOM 618 C C . LYS A 1 80 ? 13.773 -27.609 -12.727 1 92.56 80 LYS A C 1
ATOM 620 O O . LYS A 1 80 ? 13.992 -28.375 -11.773 1 92.56 80 LYS A O 1
ATOM 625 N N . LYS A 1 81 ? 13.789 -26.344 -12.734 1 89.94 81 LYS A N 1
ATOM 626 C CA . LYS A 1 81 ? 13.875 -25.641 -11.453 1 89.94 81 LYS A CA 1
ATOM 627 C C . LYS A 1 81 ? 12.492 -25.203 -10.977 1 89.94 81 LYS A C 1
ATOM 629 O O . LYS A 1 81 ? 11.648 -24.797 -11.789 1 89.94 81 LYS A O 1
ATOM 634 N N . ALA A 1 82 ? 12.305 -25.234 -9.664 1 89.38 82 ALA A N 1
ATOM 635 C CA . ALA A 1 82 ? 10.992 -24.938 -9.086 1 89.38 82 ALA A CA 1
ATOM 636 C C . ALA A 1 82 ? 10.75 -23.438 -9.016 1 89.38 82 ALA A C 1
ATOM 638 O O . ALA A 1 82 ? 9.609 -22.984 -9.039 1 89.38 82 ALA A O 1
ATOM 639 N N . LYS A 1 83 ? 11.891 -22.719 -8.938 1 95.06 83 LYS A N 1
ATOM 640 C CA . LYS A 1 83 ? 11.781 -21.281 -8.758 1 95.06 83 LYS A CA 1
ATOM 641 C C . LYS A 1 83 ? 12.734 -20.531 -9.695 1 95.06 83 LYS A C 1
ATOM 643 O O . LYS A 1 83 ? 13.773 -21.078 -10.078 1 95.06 83 LYS A O 1
ATOM 648 N N . ALA A 1 84 ? 12.297 -19.359 -10.078 1 96 84 ALA A N 1
ATOM 649 C CA . ALA A 1 84 ? 13.164 -18.484 -10.867 1 96 84 ALA A CA 1
ATOM 650 C C . ALA A 1 84 ? 14.047 -17.625 -9.961 1 96 84 ALA A C 1
ATOM 652 O O . ALA A 1 84 ? 13.586 -17.125 -8.93 1 96 84 ALA A O 1
ATOM 653 N N . GLU A 1 85 ? 15.281 -17.562 -10.32 1 95.31 85 GLU A N 1
ATOM 654 C CA . GLU A 1 85 ? 16.219 -16.703 -9.602 1 95.31 85 GLU A CA 1
ATOM 655 C C . GLU A 1 85 ? 16.734 -15.578 -10.492 1 95.31 85 GLU A C 1
ATOM 657 O O . GLU A 1 85 ? 17.203 -15.828 -11.602 1 95.31 85 GLU A O 1
ATOM 662 N N . LEU A 1 86 ? 16.578 -14.352 -10.031 1 96.31 86 LEU A N 1
ATOM 663 C CA . LEU A 1 86 ? 17.016 -13.172 -10.766 1 96.31 86 LEU A CA 1
ATOM 664 C C . LEU A 1 86 ? 18.062 -12.391 -9.977 1 96.31 86 LEU A C 1
ATOM 666 O O . LEU A 1 86 ? 17.844 -12.055 -8.805 1 96.31 86 LEU A O 1
ATOM 670 N N . LYS A 1 87 ? 19.109 -12.102 -10.617 1 96.44 87 LYS A N 1
ATOM 671 C CA . LYS A 1 87 ? 20.125 -11.258 -10.008 1 96.44 87 LYS A CA 1
ATOM 672 C C . LYS A 1 87 ? 20 -9.812 -10.469 1 96.44 87 LYS A C 1
ATOM 674 O O . LYS A 1 87 ? 19.938 -9.539 -11.664 1 96.44 87 LYS A O 1
ATOM 679 N N . ILE A 1 88 ? 19.844 -8.938 -9.555 1 96.81 88 ILE A N 1
ATOM 680 C CA . ILE A 1 88 ? 19.781 -7.504 -9.836 1 96.81 88 ILE A CA 1
ATOM 681 C C . ILE A 1 88 ? 21.109 -6.852 -9.484 1 96.81 88 ILE A C 1
ATOM 683 O O . ILE A 1 88 ? 21.516 -6.832 -8.32 1 96.81 88 ILE A O 1
ATOM 687 N N . ALA A 1 89 ? 21.75 -6.273 -10.453 1 96.19 89 ALA A N 1
ATOM 688 C CA . ALA A 1 89 ? 23.078 -5.723 -10.273 1 96.19 89 ALA A CA 1
ATOM 689 C C . ALA A 1 89 ? 23.031 -4.219 -10.016 1 96.19 89 ALA A C 1
ATOM 691 O O . ALA A 1 89 ? 22.094 -3.543 -10.453 1 96.19 89 ALA A O 1
ATOM 692 N N . ASP A 1 90 ? 23.953 -3.766 -9.258 1 95.94 90 ASP A N 1
ATOM 693 C CA . ASP A 1 90 ? 24.234 -2.344 -9.094 1 95.94 90 ASP A CA 1
ATOM 694 C C . ASP A 1 90 ? 23.078 -1.624 -8.422 1 95.94 90 ASP A C 1
ATOM 696 O O . ASP A 1 90 ? 22.688 -0.532 -8.844 1 95.94 90 ASP A O 1
ATOM 700 N N . LYS A 1 91 ? 22.438 -2.316 -7.543 1 97.75 91 LYS A N 1
ATOM 701 C CA . LYS A 1 91 ? 21.359 -1.729 -6.742 1 97.75 91 LYS A CA 1
ATOM 702 C C . LYS A 1 91 ? 21.578 -1.993 -5.258 1 97.75 91 LYS A C 1
ATOM 704 O O . LYS A 1 91 ? 22.344 -2.889 -4.883 1 97.75 91 LYS A O 1
ATOM 709 N N . ASN A 1 92 ? 20.953 -1.182 -4.461 1 97.62 92 ASN A N 1
ATOM 710 C CA . ASN A 1 92 ? 21.031 -1.282 -3.008 1 97.62 92 ASN A CA 1
ATOM 711 C C . ASN A 1 92 ? 19.969 -2.215 -2.449 1 97.62 92 ASN A C 1
ATOM 713 O O . ASN A 1 92 ? 18.781 -2.043 -2.732 1 97.62 92 ASN A O 1
ATOM 717 N N . TYR A 1 93 ? 20.375 -3.186 -1.633 1 98.19 93 TYR A N 1
ATOM 718 C CA . TYR A 1 93 ? 19.469 -4.16 -1.03 1 98.19 93 TYR A CA 1
ATOM 719 C C . TYR A 1 93 ? 18.406 -3.473 -0.171 1 98.19 93 TYR A C 1
ATOM 721 O O . TYR A 1 93 ? 17.234 -3.811 -0.239 1 98.19 93 TYR A O 1
ATOM 729 N N . ALA A 1 94 ? 18.828 -2.531 0.578 1 97.69 94 ALA A N 1
ATOM 730 C CA . ALA A 1 94 ? 17.922 -1.838 1.493 1 97.69 94 ALA A CA 1
ATOM 731 C C . ALA A 1 94 ? 16.812 -1.117 0.729 1 97.69 94 ALA A C 1
ATOM 733 O O . ALA A 1 94 ? 15.672 -1.039 1.2 1 97.69 94 ALA A O 1
ATOM 734 N N . ASP A 1 95 ? 17.094 -0.64 -0.442 1 98.38 95 ASP A N 1
ATOM 735 C CA . ASP A 1 95 ? 16.078 0.031 -1.258 1 98.38 95 ASP A CA 1
ATOM 736 C C . ASP A 1 95 ? 15.031 -0.959 -1.76 1 98.38 95 ASP A C 1
ATOM 738 O O . ASP A 1 95 ? 13.844 -0.641 -1.805 1 98.38 95 ASP A O 1
ATOM 742 N N . PHE A 1 96 ? 15.508 -2.146 -2.084 1 98.44 96 PHE A N 1
ATOM 743 C CA . PHE A 1 96 ? 14.57 -3.168 -2.537 1 98.44 96 PHE A CA 1
ATOM 744 C C . PHE A 1 96 ? 13.688 -3.641 -1.386 1 98.44 96 PHE A C 1
ATOM 746 O O . PHE A 1 96 ? 12.5 -3.916 -1.579 1 98.44 96 PHE A O 1
ATOM 753 N N . VAL A 1 97 ? 14.258 -3.688 -0.231 1 98.19 97 VAL A N 1
ATOM 754 C CA . VAL A 1 97 ? 13.469 -4.035 0.946 1 98.19 97 VAL A CA 1
ATOM 755 C C . VAL A 1 97 ? 12.367 -2.996 1.155 1 98.19 97 VAL A C 1
ATOM 757 O O . VAL A 1 97 ? 11.211 -3.35 1.37 1 98.19 97 VAL A O 1
ATOM 760 N N . ASP A 1 98 ? 12.719 -1.772 1.049 1 98.31 98 ASP A N 1
ATOM 761 C CA . ASP A 1 98 ? 11.734 -0.708 1.224 1 98.31 98 ASP A CA 1
ATOM 762 C C . ASP A 1 98 ? 10.672 -0.753 0.124 1 98.31 98 ASP A C 1
ATOM 764 O O . ASP A 1 98 ? 9.484 -0.56 0.391 1 98.31 98 ASP A O 1
ATOM 768 N N . MET A 1 99 ? 11.133 -1.017 -1.057 1 98.44 99 MET A N 1
ATOM 769 C CA . MET A 1 99 ? 10.219 -1.111 -2.191 1 98.44 99 MET A CA 1
ATOM 770 C C . MET A 1 99 ? 9.219 -2.248 -1.995 1 98.44 99 MET A C 1
ATOM 772 O O . MET A 1 99 ? 8.016 -2.055 -2.148 1 98.44 99 MET A O 1
ATOM 776 N N . PHE A 1 100 ? 9.727 -3.412 -1.555 1 98.5 100 PHE A N 1
ATOM 777 C CA . PHE A 1 100 ? 8.875 -4.566 -1.31 1 98.5 100 PHE A CA 1
ATOM 778 C C . PHE A 1 100 ? 7.91 -4.289 -0.159 1 98.5 100 PHE A C 1
ATOM 780 O O . PHE A 1 100 ? 6.73 -4.637 -0.232 1 98.5 100 PHE A O 1
ATOM 787 N N . ALA A 1 101 ? 8.445 -3.67 0.832 1 98.31 101 ALA A N 1
ATOM 788 C CA . ALA A 1 101 ? 7.613 -3.383 1.995 1 98.31 101 ALA A CA 1
ATOM 789 C C . ALA A 1 101 ? 6.469 -2.445 1.63 1 98.31 101 ALA A C 1
ATOM 791 O O . ALA A 1 101 ? 5.391 -2.51 2.227 1 98.31 101 ALA A O 1
ATOM 792 N N . PHE A 1 102 ? 6.734 -1.61 0.648 1 98.56 102 PHE A N 1
ATOM 793 C CA . PHE A 1 102 ? 5.711 -0.671 0.203 1 98.56 102 PHE A CA 1
ATOM 794 C C . PHE A 1 102 ? 4.566 -1.405 -0.479 1 98.56 102 PHE A C 1
ATOM 796 O O . PHE A 1 102 ? 3.398 -1.206 -0.131 1 98.56 102 PHE A O 1
ATOM 803 N N . PHE A 1 103 ? 4.863 -2.316 -1.392 1 98.38 103 PHE A N 1
ATOM 804 C CA . PHE A 1 103 ? 3.779 -2.783 -2.248 1 98.38 103 PHE A CA 1
ATOM 805 C C . PHE A 1 103 ? 3.318 -4.176 -1.831 1 98.38 103 PHE A C 1
ATOM 807 O O . PHE A 1 103 ? 2.305 -4.672 -2.324 1 98.38 103 PHE A O 1
ATOM 814 N N . HIS A 1 104 ? 3.982 -4.859 -0.923 1 98.56 104 HIS A N 1
ATOM 815 C CA . HIS A 1 104 ? 3.586 -6.191 -0.488 1 98.56 104 HIS A CA 1
ATOM 816 C C . HIS A 1 104 ? 2.279 -6.148 0.299 1 98.56 104 HIS A C 1
ATOM 818 O O . HIS A 1 104 ? 2.18 -5.441 1.306 1 98.56 104 HIS A O 1
ATOM 824 N N . PRO A 1 105 ? 1.364 -6.973 -0.107 1 98.25 105 PRO A N 1
ATOM 825 C CA . PRO A 1 105 ? 0.023 -6.891 0.476 1 98.25 105 PRO A CA 1
ATOM 826 C C . PRO A 1 105 ? 0.014 -7.156 1.979 1 98.25 105 PRO A C 1
ATOM 828 O O . PRO A 1 105 ? -0.886 -6.695 2.688 1 98.25 105 PRO A O 1
ATOM 831 N N . GLY A 1 106 ? 0.972 -7.812 2.49 1 97.5 106 GLY A N 1
ATOM 832 C CA . GLY A 1 106 ? 1.041 -8.125 3.908 1 97.5 106 GLY A CA 1
ATOM 833 C C . GLY A 1 106 ? 1.702 -7.031 4.727 1 97.5 106 GLY A C 1
ATOM 834 O O . GLY A 1 106 ? 1.742 -7.109 5.957 1 97.5 106 GLY A O 1
ATOM 835 N N . VAL A 1 107 ? 2.207 -5.984 4.102 1 97.94 107 VAL A N 1
ATOM 836 C CA . VAL A 1 107 ? 2.998 -4.984 4.812 1 97.94 107 VAL A CA 1
ATOM 837 C C . VAL A 1 107 ? 2.432 -3.59 4.539 1 97.94 107 VAL A C 1
ATOM 839 O O . VAL A 1 107 ? 2.025 -2.887 5.465 1 97.94 107 VAL A O 1
ATOM 842 N N . CYS A 1 108 ? 2.375 -3.164 3.346 1 98 108 CYS A N 1
ATOM 843 C CA . CYS A 1 108 ? 1.855 -1.875 2.902 1 98 108 CYS A CA 1
ATOM 844 C C . CYS A 1 108 ? 2.443 -0.738 3.73 1 98 108 CYS A C 1
ATOM 846 O O . CYS A 1 108 ? 1.707 0.111 4.234 1 98 108 CYS A O 1
ATOM 848 N N . ARG A 1 109 ? 3.723 -0.688 3.719 1 97.12 109 ARG A N 1
ATOM 849 C CA . ARG A 1 109 ? 4.422 0.279 4.559 1 97.12 109 ARG A CA 1
ATOM 850 C C . ARG A 1 109 ? 4.316 1.685 3.979 1 97.12 109 ARG A C 1
ATOM 852 O O . ARG A 1 109 ? 4.461 1.875 2.77 1 97.12 109 ARG A O 1
ATOM 859 N N . GLU A 1 110 ? 4.164 2.627 4.816 1 97.06 110 GLU A N 1
ATOM 860 C CA . GLU A 1 110 ? 4.184 4.027 4.402 1 97.06 110 GLU A CA 1
ATOM 861 C C . GLU A 1 110 ? 5.609 4.508 4.152 1 97.06 110 GLU A C 1
ATOM 863 O O . GLU A 1 110 ? 6.543 4.078 4.836 1 97.06 110 GLU A O 1
ATOM 868 N N . LEU A 1 111 ? 5.633 5.41 3.268 1 97.88 111 LEU A N 1
ATOM 869 C CA . LEU A 1 111 ? 6.934 5.996 2.951 1 97.88 111 LEU A CA 1
ATOM 870 C C . LEU A 1 111 ? 7.141 7.297 3.713 1 97.88 111 LEU A C 1
ATOM 872 O O . LEU A 1 111 ? 6.188 8.039 3.955 1 97.88 111 LEU A O 1
ATOM 876 N N . ASN A 1 112 ? 8.375 7.586 4.039 1 97 112 ASN A N 1
ATOM 877 C CA . ASN A 1 112 ? 8.758 8.914 4.504 1 97 112 ASN A CA 1
ATOM 878 C C . ASN A 1 112 ? 9.586 9.656 3.457 1 97 112 ASN A C 1
ATOM 880 O O . ASN A 1 112 ? 9.852 9.125 2.379 1 97 112 ASN A O 1
ATOM 884 N N . ASP A 1 113 ? 9.953 10.875 3.732 1 96.88 113 ASP A N 1
ATOM 885 C CA . ASP A 1 113 ? 10.594 11.719 2.73 1 96.88 113 ASP A CA 1
ATOM 886 C C . ASP A 1 113 ? 11.969 11.172 2.35 1 96.88 113 ASP A C 1
ATOM 888 O O . ASP A 1 113 ? 12.375 11.25 1.186 1 96.88 113 ASP A O 1
ATOM 892 N N . LYS A 1 114 ? 12.711 10.625 3.326 1 97.5 114 LYS A N 1
ATOM 893 C CA . LYS A 1 114 ? 14.023 10.062 3.029 1 97.5 114 LYS A CA 1
ATOM 894 C C . LYS A 1 114 ? 13.914 8.867 2.088 1 97.5 114 LYS A C 1
ATOM 896 O O . LYS A 1 114 ? 14.688 8.75 1.135 1 97.5 114 LYS A O 1
ATOM 901 N N . MET A 1 115 ? 12.961 8.031 2.33 1 98.12 115 MET A N 1
ATOM 902 C CA . MET A 1 115 ? 12.703 6.891 1.462 1 98.12 115 MET A CA 1
ATOM 903 C C . MET A 1 115 ? 12.297 7.348 0.064 1 98.12 115 MET A C 1
ATOM 905 O O . MET A 1 115 ? 12.797 6.824 -0.934 1 98.12 115 MET A O 1
ATOM 909 N N . ALA A 1 116 ? 11.43 8.289 0.073 1 98.75 116 ALA A N 1
ATOM 910 C CA . ALA A 1 116 ? 10.898 8.766 -1.202 1 98.75 116 ALA A CA 1
ATOM 911 C C . ALA A 1 116 ? 12.016 9.32 -2.084 1 98.75 116 ALA A C 1
ATOM 913 O O . ALA A 1 116 ? 12.016 9.109 -3.299 1 98.75 116 ALA A O 1
ATOM 914 N N . LEU A 1 117 ? 12.938 10.016 -1.503 1 98.44 117 LEU A N 1
ATOM 915 C CA . LEU A 1 117 ? 14.062 10.578 -2.246 1 98.44 117 LEU A CA 1
ATOM 916 C C . LEU A 1 117 ? 14.891 9.469 -2.893 1 98.44 117 LEU A C 1
ATOM 918 O O . LEU A 1 117 ? 15.336 9.602 -4.035 1 98.44 117 LEU A O 1
ATOM 922 N N . ARG A 1 118 ? 15.039 8.438 -2.172 1 98.38 118 ARG A N 1
ATOM 923 C CA . ARG A 1 118 ? 15.844 7.32 -2.658 1 98.38 118 ARG A CA 1
ATOM 924 C C . ARG A 1 118 ? 15.055 6.48 -3.662 1 98.38 118 ARG A C 1
ATOM 926 O O . ARG A 1 118 ? 15.617 6.008 -4.652 1 98.38 118 ARG A O 1
ATOM 933 N N . LEU A 1 119 ? 13.797 6.316 -3.506 1 98.81 119 LEU A N 1
ATOM 934 C CA . LEU A 1 119 ? 13.008 5.344 -4.254 1 98.81 119 LEU A CA 1
ATOM 935 C C . LEU A 1 119 ? 12.453 5.965 -5.531 1 98.81 119 LEU A C 1
ATOM 937 O O . LEU A 1 119 ? 12.062 5.25 -6.457 1 98.81 119 LEU A O 1
ATOM 941 N N . LEU A 1 120 ? 12.398 7.285 -5.621 1 98.81 120 LEU A N 1
ATOM 942 C CA . LEU A 1 120 ? 11.82 7.922 -6.801 1 98.81 120 LEU A CA 1
ATOM 943 C C . LEU A 1 120 ? 12.602 7.535 -8.055 1 98.81 120 LEU A C 1
ATO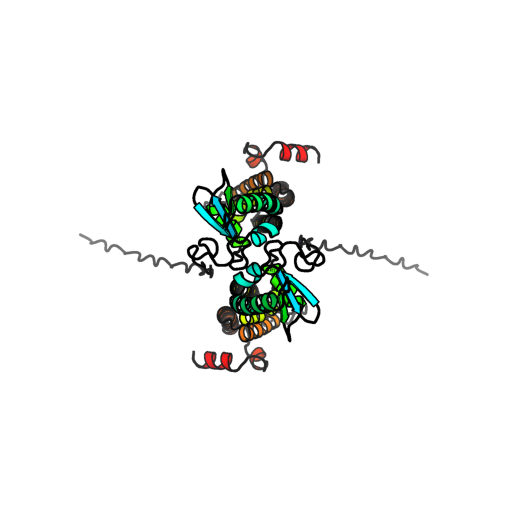M 945 O O . LEU A 1 120 ? 12.016 7.023 -9.016 1 98.81 120 LEU A O 1
ATOM 949 N N . PRO A 1 121 ? 13.945 7.637 -8.102 1 98.69 121 PRO A N 1
ATOM 950 C CA . PRO A 1 121 ? 14.68 7.191 -9.289 1 98.69 121 PRO A CA 1
ATOM 951 C C . PRO A 1 121 ? 14.531 5.695 -9.547 1 98.69 121 PRO A C 1
ATOM 953 O O . PRO A 1 121 ? 14.438 5.27 -10.703 1 98.69 121 PRO A O 1
ATOM 956 N N . LEU A 1 122 ? 14.5 4.926 -8.516 1 98.75 122 LEU A N 1
ATOM 957 C CA . LEU A 1 122 ? 14.391 3.477 -8.617 1 98.75 122 LEU A CA 1
ATOM 958 C C . LEU A 1 122 ? 13.039 3.076 -9.203 1 98.75 122 LEU A C 1
ATOM 960 O O . LEU A 1 122 ? 12.969 2.205 -10.07 1 98.75 122 LEU A O 1
ATOM 964 N N . SER A 1 123 ? 11.984 3.705 -8.695 1 98.81 123 SER A N 1
ATOM 965 C CA . SER A 1 123 ? 10.641 3.404 -9.172 1 98.81 123 SER A CA 1
ATOM 966 C C . SER A 1 123 ? 10.492 3.74 -10.656 1 98.81 123 SER A C 1
ATOM 968 O O . SER A 1 123 ? 9.789 3.047 -11.391 1 98.81 123 SER A O 1
ATOM 970 N N . ASP A 1 124 ? 11.156 4.82 -11.062 1 98.69 124 ASP A N 1
ATOM 971 C CA . ASP A 1 124 ? 11.164 5.176 -12.477 1 98.69 124 ASP A CA 1
ATOM 972 C C . ASP A 1 124 ? 11.953 4.156 -13.297 1 98.69 124 ASP A C 1
ATOM 974 O O . ASP A 1 124 ? 11.484 3.711 -14.352 1 98.69 124 ASP A O 1
ATOM 978 N N . GLU A 1 125 ? 13.078 3.785 -12.828 1 98.38 125 GLU A N 1
ATOM 979 C CA . GLU A 1 125 ? 13.953 2.844 -13.523 1 98.38 125 GLU A CA 1
ATOM 980 C C . GLU A 1 125 ? 13.258 1.501 -13.734 1 98.38 125 GLU A C 1
ATOM 982 O O . GLU A 1 125 ? 13.359 0.906 -14.812 1 98.38 125 GLU A O 1
ATOM 987 N N . PHE A 1 126 ? 12.523 1.035 -12.781 1 98.31 126 PHE A N 1
ATOM 988 C CA . PHE A 1 126 ? 11.906 -0.283 -12.844 1 98.31 126 PHE A CA 1
ATOM 989 C C . PHE A 1 126 ? 10.43 -0.171 -13.211 1 98.31 126 PHE A C 1
ATOM 991 O O . PHE A 1 126 ? 9.672 -1.131 -13.062 1 98.31 126 PHE A O 1
ATOM 998 N N . GLN A 1 127 ? 10.008 0.967 -13.609 1 98.44 127 GLN A N 1
ATOM 999 C CA . GLN A 1 127 ? 8.664 1.212 -14.125 1 98.44 127 GLN A CA 1
ATOM 1000 C C . GLN A 1 127 ? 7.598 0.817 -13.109 1 98.44 127 GLN A C 1
ATOM 1002 O O . GLN A 1 127 ? 6.648 0.106 -13.438 1 98.44 127 GLN A O 1
ATOM 1007 N N . MET A 1 128 ? 7.777 1.254 -11.898 1 98.56 128 MET A N 1
ATOM 1008 C CA . MET A 1 128 ? 6.801 1.037 -10.836 1 98.56 128 MET A CA 1
ATOM 1009 C C . MET A 1 128 ? 5.938 2.277 -10.625 1 98.56 128 MET A C 1
ATOM 1011 O O . MET A 1 128 ? 6.219 3.096 -9.75 1 98.56 128 MET A O 1
ATOM 1015 N N . ALA A 1 129 ? 4.867 2.285 -11.289 1 98 129 ALA A N 1
ATOM 1016 C CA . ALA A 1 129 ? 4.062 3.498 -11.406 1 98 129 ALA A CA 1
ATOM 1017 C C . ALA A 1 129 ? 3.457 3.891 -10.062 1 98 129 ALA A C 1
ATOM 1019 O O . ALA A 1 129 ? 3.479 5.062 -9.68 1 98 129 ALA A O 1
ATOM 1020 N N . ALA A 1 130 ? 2.904 2.957 -9.383 1 98.06 130 ALA A N 1
ATOM 1021 C CA . ALA A 1 130 ? 2.258 3.262 -8.102 1 98.06 130 ALA A CA 1
ATOM 1022 C C . ALA A 1 130 ? 3.264 3.814 -7.102 1 98.06 130 ALA A C 1
ATOM 1024 O O . ALA A 1 130 ? 2.971 4.773 -6.383 1 98.06 130 ALA A O 1
ATOM 1025 N N . LEU A 1 131 ? 4.383 3.24 -7.047 1 98.69 131 LEU A N 1
ATOM 1026 C CA . LEU A 1 131 ? 5.434 3.697 -6.141 1 98.69 131 LEU A CA 1
ATOM 1027 C C . LEU A 1 131 ? 5.926 5.086 -6.539 1 98.69 131 LEU A C 1
ATOM 1029 O O . LEU A 1 131 ? 6.117 5.949 -5.68 1 98.69 131 LEU A O 1
ATOM 1033 N N . LYS A 1 132 ? 6.145 5.238 -7.781 1 98.75 132 LYS A N 1
ATOM 1034 C CA . LYS A 1 132 ? 6.602 6.539 -8.266 1 98.75 132 LYS A CA 1
ATOM 1035 C C . LYS A 1 132 ? 5.609 7.641 -7.906 1 98.75 132 LYS A C 1
ATOM 1037 O O . LYS A 1 132 ? 6.004 8.695 -7.406 1 98.75 132 LYS A O 1
ATOM 1042 N N . ASP A 1 133 ? 4.43 7.348 -8.148 1 98.38 133 ASP A N 1
ATOM 1043 C CA . ASP A 1 133 ? 3.375 8.305 -7.828 1 98.38 133 ASP A CA 1
ATOM 1044 C C . ASP A 1 133 ? 3.395 8.664 -6.348 1 98.38 133 ASP A C 1
ATOM 1046 O O . ASP A 1 133 ? 3.268 9.836 -5.988 1 98.38 133 ASP A O 1
ATOM 1050 N N . ARG A 1 134 ? 3.512 7.695 -5.551 1 98.62 134 ARG A N 1
ATOM 1051 C CA . ARG A 1 134 ? 3.527 7.934 -4.113 1 98.62 134 ARG A CA 1
ATOM 1052 C C . ARG A 1 134 ? 4.727 8.789 -3.711 1 98.62 134 ARG A C 1
ATOM 1054 O O . ARG A 1 134 ? 4.594 9.711 -2.904 1 98.62 134 ARG A O 1
ATOM 1061 N N . CYS A 1 135 ? 5.844 8.5 -4.215 1 98.75 135 CYS A N 1
ATOM 1062 C CA . CYS A 1 135 ? 7.047 9.273 -3.928 1 98.75 135 CYS A CA 1
ATOM 1063 C C . CYS A 1 135 ? 6.871 10.727 -4.34 1 98.75 135 CYS A C 1
ATOM 1065 O O . CYS A 1 135 ? 7.207 11.641 -3.58 1 98.75 135 CYS A O 1
ATOM 1067 N N . GLU A 1 136 ? 6.344 10.898 -5.5 1 98.69 136 GLU A N 1
ATOM 1068 C CA . GLU A 1 136 ? 6.129 12.242 -6.02 1 98.69 136 GLU A CA 1
ATOM 1069 C C . GLU A 1 136 ? 5.188 13.039 -5.125 1 98.69 136 GLU A C 1
ATOM 1071 O O . GLU A 1 136 ? 5.492 14.172 -4.742 1 98.69 136 GLU A O 1
ATOM 1076 N N . ARG A 1 137 ? 4.141 12.453 -4.809 1 97.88 137 ARG A N 1
ATOM 1077 C CA . ARG A 1 137 ? 3.148 13.133 -3.984 1 97.88 137 ARG A CA 1
ATOM 1078 C C . ARG A 1 137 ? 3.727 13.492 -2.621 1 97.88 137 ARG A C 1
ATOM 1080 O O . ARG A 1 137 ? 3.502 14.602 -2.121 1 97.88 137 ARG A O 1
ATOM 1087 N N . LEU A 1 138 ? 4.398 12.586 -2.08 1 97.94 138 LEU A N 1
ATOM 1088 C CA . LEU A 1 138 ? 4.984 12.797 -0.763 1 97.94 138 LEU A CA 1
ATOM 1089 C C . LEU A 1 138 ? 5.984 13.945 -0.795 1 97.94 138 LEU A C 1
ATOM 1091 O O . LEU A 1 138 ? 5.945 14.836 0.058 1 97.94 138 LEU A O 1
ATOM 1095 N N . LEU A 1 139 ? 6.816 13.969 -1.741 1 98 139 LEU A N 1
ATOM 1096 C CA . LEU A 1 139 ? 7.863 14.984 -1.822 1 98 139 LEU A CA 1
ATOM 1097 C C . LEU A 1 139 ? 7.273 16.344 -2.162 1 98 139 LEU A C 1
ATOM 1099 O O . LEU A 1 139 ? 7.727 17.375 -1.644 1 98 139 LEU A O 1
ATOM 1103 N N . VAL A 1 140 ? 6.32 16.328 -3.014 1 97.62 140 VAL A N 1
ATOM 1104 C CA . VAL A 1 140 ? 5.625 17.578 -3.312 1 97.62 140 VAL A CA 1
ATOM 1105 C C . VAL A 1 140 ? 5.012 18.156 -2.035 1 97.62 140 VAL A C 1
ATOM 1107 O O . VAL A 1 140 ? 5.113 19.344 -1.771 1 97.62 140 VAL A O 1
ATOM 1110 N N . ASN A 1 141 ? 4.383 17.281 -1.287 1 96.19 141 ASN A N 1
ATOM 1111 C CA . ASN A 1 141 ? 3.766 17.719 -0.037 1 96.19 141 ASN A CA 1
ATOM 1112 C C . ASN A 1 141 ? 4.801 18.25 0.943 1 96.19 141 ASN A C 1
ATOM 1114 O O . ASN A 1 141 ? 4.543 19.234 1.651 1 96.19 141 ASN A O 1
ATOM 1118 N N . VAL A 1 142 ? 5.879 17.641 1.02 1 94.56 142 VAL A N 1
ATOM 1119 C CA . VAL A 1 142 ? 6.969 18.078 1.888 1 94.56 142 VAL A CA 1
ATOM 1120 C C . VAL A 1 142 ? 7.414 19.484 1.484 1 94.56 142 VAL A C 1
ATOM 1122 O O . VAL A 1 142 ? 7.605 20.359 2.342 1 94.56 142 VAL A O 1
ATOM 1125 N N . LEU A 1 143 ? 7.566 19.719 0.25 1 93.75 143 LEU A N 1
ATOM 1126 C CA . LEU A 1 143 ? 8.008 21.016 -0.251 1 93.75 143 LEU A CA 1
ATOM 1127 C C . LEU A 1 143 ? 6.961 22.094 0.038 1 93.75 143 LEU A C 1
ATOM 1129 O O . LEU A 1 143 ? 7.309 23.219 0.393 1 93.75 143 LEU A O 1
ATOM 1133 N N . LYS A 1 144 ? 5.77 21.734 -0.043 1 92.5 144 LYS A N 1
ATOM 1134 C CA . LYS A 1 144 ? 4.691 22.703 0.207 1 92.5 144 LYS A CA 1
ATOM 1135 C C . LYS A 1 144 ? 4.66 23.109 1.675 1 92.5 144 LYS A C 1
ATOM 1137 O O . LYS A 1 144 ? 4.242 24.234 1.999 1 92.5 144 LYS A O 1
ATOM 1142 N N . LYS A 1 145 ? 5.074 22.297 2.516 1 90.62 145 LYS A N 1
ATOM 1143 C CA . LYS A 1 145 ? 5.02 22.562 3.951 1 90.62 145 LYS A CA 1
ATOM 1144 C C . LYS A 1 145 ? 6.301 23.25 4.434 1 90.62 145 LYS A C 1
ATOM 1146 O O . LYS A 1 145 ? 6.391 23.656 5.59 1 90.62 145 LYS A O 1
ATOM 1151 N N . THR A 1 146 ? 7.234 23.266 3.654 1 82.75 146 THR A N 1
ATOM 1152 C CA . THR A 1 146 ? 8.508 23.891 4.008 1 82.75 146 THR A CA 1
ATOM 1153 C C . THR A 1 146 ? 8.391 25.422 3.938 1 82.75 146 THR A C 1
ATOM 1155 O O . THR A 1 146 ? 7.902 25.969 2.947 1 82.75 146 THR A O 1
ATOM 1158 N N . PRO A 1 147 ? 8.773 26.078 5.137 1 72.06 147 PRO A N 1
ATOM 1159 C CA . PRO A 1 147 ? 8.703 27.547 5.141 1 72.06 147 PRO A CA 1
ATOM 1160 C C . PRO A 1 147 ? 9.602 28.188 4.086 1 72.06 147 PRO A C 1
ATOM 1162 O O . PRO A 1 147 ? 10.695 27.672 3.812 1 72.06 147 PRO A O 1
ATOM 1165 N N . MET A 1 148 ? 9.086 28.938 3.301 1 61.88 148 MET A N 1
ATOM 1166 C CA . MET A 1 148 ? 9.898 29.688 2.336 1 61.88 148 MET A CA 1
ATOM 1167 C C . MET A 1 148 ? 10.648 30.812 3.018 1 61.88 148 MET A C 1
ATOM 1169 O O . MET A 1 148 ? 10.102 31.5 3.885 1 61.88 148 MET A O 1
ATOM 1173 N N . VAL A 1 149 ? 11.812 30.562 3.596 1 52.56 149 VAL A N 1
ATOM 1174 C CA . VAL A 1 149 ? 12.586 31.594 4.273 1 52.56 149 VAL A CA 1
ATOM 1175 C C . VAL A 1 149 ? 12.32 32.938 3.623 1 52.56 149 VAL A C 1
ATOM 1177 O O . VAL A 1 149 ? 12.492 33.094 2.412 1 52.56 149 VAL A O 1
ATOM 1180 N N . ASN A 1 150 ? 11.383 33.594 4.008 1 47.81 150 ASN A N 1
ATOM 1181 C CA . ASN A 1 150 ? 11.414 35.031 3.713 1 47.81 150 ASN A CA 1
ATOM 1182 C C . ASN A 1 150 ? 12.672 35.688 4.258 1 47.81 150 ASN A C 1
ATOM 1184 O O . ASN A 1 150 ? 12.82 35.844 5.473 1 47.81 150 ASN A O 1
ATOM 1188 N N . ARG A 1 151 ? 13.805 35.281 3.855 1 45.59 151 ARG A N 1
ATOM 1189 C CA . ARG A 1 151 ? 14.969 36.031 4.289 1 45.59 151 ARG A CA 1
ATOM 1190 C C . ARG A 1 151 ? 14.711 37.531 4.145 1 45.59 151 ARG A C 1
ATOM 1192 O O . ARG A 1 151 ? 15.641 38.344 4.207 1 45.59 151 ARG A O 1
ATOM 1199 N N . ALA A 1 152 ? 13.609 38 3.793 1 43.25 152 ALA A N 1
ATOM 1200 C CA . ALA A 1 152 ? 13.805 39.438 3.807 1 43.25 152 ALA A CA 1
ATOM 1201 C C . ALA A 1 152 ? 14.047 39.969 5.223 1 43.25 152 ALA A C 1
ATOM 1203 O O . ALA A 1 152 ? 14.039 41.156 5.465 1 43.25 152 ALA A O 1
ATOM 1204 N N . SER A 1 153 ? 13.844 39.219 6.359 1 43.62 153 SER A N 1
ATOM 1205 C CA . SER A 1 153 ? 13.922 40.125 7.484 1 43.62 153 SER A CA 1
ATOM 1206 C C . SER A 1 153 ? 15.359 40.594 7.711 1 43.62 153 SER A C 1
ATOM 1208 O O . SER A 1 153 ? 16.281 39.812 7.75 1 43.62 153 SER A O 1
ATOM 1210 N N . LYS A 1 154 ? 15.734 41.812 7.398 1 42.34 154 LYS A N 1
ATOM 1211 C CA . LYS A 1 154 ? 16.891 42.688 7.625 1 42.34 154 LYS A CA 1
ATOM 1212 C C . LYS A 1 154 ? 17.453 42.469 9.031 1 42.34 154 LYS A C 1
ATOM 1214 O O . LYS A 1 154 ? 18.375 43.188 9.438 1 42.34 154 LYS A O 1
ATOM 1219 N N . GLY A 1 155 ? 16.688 41.906 10.086 1 46.28 155 GLY A N 1
ATOM 1220 C CA . GLY A 1 155 ? 17.344 42.094 11.375 1 46.28 155 GLY A CA 1
ATOM 1221 C C . GLY A 1 155 ? 18.516 41.156 11.57 1 46.28 155 GLY A C 1
ATOM 1222 O O . GLY A 1 155 ? 18.766 40.25 10.75 1 46.28 155 GLY A O 1
ATOM 1223 N N . PRO A 1 156 ? 19.453 41.469 12.539 1 43.19 156 PRO A N 1
ATOM 1224 C CA . PRO A 1 156 ? 20.641 40.688 12.875 1 43.19 156 PRO A CA 1
ATOM 1225 C C . PRO A 1 156 ? 20.344 39.188 12.977 1 43.19 156 PRO A C 1
ATOM 1227 O O . PRO A 1 156 ? 19.234 38.812 13.367 1 43.19 156 PRO A O 1
ATOM 1230 N N . PRO A 1 157 ? 21.031 38.375 12.172 1 42.09 157 PRO A N 1
ATOM 1231 C CA . PRO A 1 157 ? 20.891 36.906 12.266 1 42.09 157 PRO A CA 1
ATOM 1232 C C . PRO A 1 157 ? 20.703 36.438 13.703 1 42.09 157 PRO A C 1
ATOM 1234 O O . PRO A 1 157 ? 21.547 36.719 14.562 1 42.09 157 PRO A O 1
ATOM 1237 N N . THR A 1 158 ? 19.719 36.719 14.453 1 41.16 158 THR A N 1
ATOM 1238 C CA . THR A 1 158 ? 19.703 36 15.719 1 41.16 158 THR A CA 1
ATOM 1239 C C . THR A 1 158 ? 20.047 34.531 15.516 1 41.16 158 THR A C 1
ATOM 1241 O O . THR A 1 158 ? 19.734 33.969 14.469 1 41.16 158 THR A O 1
ATOM 1244 N N . HIS A 1 159 ? 21.109 34 16.172 1 42.5 159 HIS A N 1
ATOM 1245 C CA . HIS A 1 159 ? 21.75 32.688 16.203 1 42.5 159 HIS A CA 1
ATOM 1246 C C . HIS A 1 159 ? 20.719 31.562 16.172 1 42.5 159 HIS A C 1
ATOM 1248 O O . HIS A 1 159 ? 21.078 30.391 16.078 1 42.5 159 HIS A O 1
ATOM 1254 N N . LYS A 1 160 ? 19.578 31.828 16.859 1 41.19 160 LYS A N 1
ATOM 1255 C CA . LYS A 1 160 ? 18.719 30.656 16.922 1 41.19 160 LYS A CA 1
ATOM 1256 C C . LYS A 1 160 ? 18.219 30.266 15.531 1 41.19 160 LYS A C 1
ATOM 1258 O O . LYS A 1 160 ? 17.016 30.109 15.32 1 41.19 160 LYS A O 1
ATOM 1263 N N . ASN A 1 161 ? 18.703 30.734 14.492 1 44.19 161 ASN A N 1
ATOM 1264 C CA . ASN A 1 161 ? 18.156 30.516 13.156 1 44.19 161 ASN A CA 1
ATOM 1265 C C . ASN A 1 161 ? 18.031 29.031 12.844 1 44.19 161 ASN A C 1
ATOM 1267 O O . ASN A 1 161 ? 19.016 28.297 12.852 1 44.19 161 ASN A O 1
ATOM 1271 N N . ARG A 1 162 ? 17 28.531 13.211 1 46.5 162 ARG A N 1
ATOM 1272 C CA . ARG A 1 162 ? 16.641 27.172 12.805 1 46.5 162 ARG A CA 1
ATOM 1273 C C . ARG A 1 162 ? 17.234 26.844 11.438 1 46.5 162 ARG A C 1
ATOM 1275 O O . ARG A 1 162 ? 17.047 27.594 10.477 1 46.5 162 ARG A O 1
ATOM 1282 N N . ARG A 1 163 ? 18.391 26.203 11.32 1 49.19 163 ARG A N 1
ATOM 1283 C CA . ARG A 1 163 ? 19 25.625 10.133 1 49.19 163 ARG A CA 1
ATOM 1284 C C . ARG A 1 163 ? 17.953 25.312 9.078 1 49.19 163 ARG A C 1
ATOM 1286 O O . ARG A 1 163 ? 17.172 24.375 9.234 1 49.19 163 ARG A O 1
ATOM 1293 N N . ASP A 1 164 ? 17.5 26.297 8.305 1 58.56 164 ASP A N 1
ATOM 1294 C CA . ASP A 1 164 ? 16.609 26.266 7.145 1 58.56 164 ASP A CA 1
ATOM 1295 C C . ASP A 1 164 ? 17.016 25.156 6.176 1 58.56 164 ASP A C 1
ATOM 1297 O O . ASP A 1 164 ? 18.016 25.266 5.477 1 58.56 164 ASP A O 1
ATOM 1301 N N . ASN A 1 165 ? 16.672 23.906 6.594 1 66.25 165 ASN A N 1
ATOM 1302 C CA . ASN A 1 165 ? 16.922 22.719 5.781 1 66.25 165 ASN A CA 1
ATOM 1303 C C . ASN A 1 165 ? 16.188 22.781 4.449 1 66.25 165 ASN A C 1
ATOM 1305 O O . ASN A 1 165 ? 16.203 21.812 3.678 1 66.25 165 ASN A O 1
ATOM 1309 N N . THR A 1 166 ? 15.656 23.984 4.266 1 74.5 166 THR A N 1
ATOM 1310 C CA . THR A 1 166 ? 14.859 24.156 3.053 1 74.5 166 THR A CA 1
ATOM 1311 C C . THR A 1 166 ? 15.742 24.031 1.81 1 74.5 166 THR A C 1
ATOM 1313 O O . THR A 1 166 ? 15.406 23.297 0.876 1 74.5 166 THR A O 1
ATOM 1316 N N . PRO A 1 167 ? 16.859 24.719 1.863 1 75.12 167 PRO A N 1
ATOM 1317 C CA . PRO A 1 167 ? 17.703 24.562 0.684 1 75.12 167 PRO A CA 1
ATOM 1318 C C . PRO A 1 167 ? 18.156 23.109 0.47 1 75.12 167 PRO A C 1
ATOM 1320 O O . PRO A 1 167 ? 18.25 22.656 -0.671 1 75.12 167 PRO A O 1
ATOM 1323 N N . GLU A 1 168 ? 18.406 22.469 1.565 1 86.19 168 GLU A N 1
ATOM 1324 C CA . GLU A 1 168 ? 18.891 21.094 1.452 1 86.19 168 GLU A CA 1
ATOM 1325 C C . GLU A 1 168 ? 17.828 20.172 0.866 1 86.19 168 GLU A C 1
ATOM 1327 O O . GLU A 1 168 ? 18.094 19.391 -0.05 1 86.19 168 GLU A O 1
ATOM 1332 N N . ILE A 1 169 ? 16.656 20.297 1.355 1 90.44 169 ILE A N 1
ATOM 1333 C CA . ILE A 1 169 ? 15.57 19.438 0.879 1 90.44 169 ILE A CA 1
ATOM 1334 C C . ILE A 1 169 ? 15.242 19.781 -0.573 1 90.44 169 ILE A C 1
ATOM 1336 O O . ILE A 1 169 ? 14.938 18.891 -1.373 1 90.44 169 ILE A O 1
ATOM 1340 N N . LEU A 1 170 ? 15.336 21 -0.82 1 90.56 170 LEU A N 1
ATOM 1341 C CA . LEU A 1 170 ? 15.07 21.438 -2.186 1 90.56 170 LEU A CA 1
ATOM 1342 C C . LEU A 1 170 ? 16.094 20.844 -3.154 1 90.56 170 LEU A C 1
ATOM 1344 O O . LEU A 1 170 ? 15.727 20.328 -4.207 1 90.56 170 LEU A O 1
ATOM 1348 N N . LEU A 1 171 ? 17.297 20.922 -2.791 1 92.25 171 LEU A N 1
ATOM 1349 C CA . LEU A 1 171 ? 18.359 20.391 -3.637 1 92.25 171 LEU A CA 1
ATOM 1350 C C . LEU A 1 171 ? 18.188 18.875 -3.816 1 92.25 171 LEU A C 1
ATOM 1352 O O . LEU A 1 171 ? 18.328 18.359 -4.926 1 92.25 171 LEU A O 1
ATOM 1356 N N . LYS A 1 172 ? 17.922 18.203 -2.785 1 95.81 172 LYS A N 1
ATOM 1357 C CA . LYS A 1 172 ? 17.703 16.766 -2.84 1 95.81 172 LYS A CA 1
ATOM 1358 C C . LYS A 1 172 ? 16.516 16.422 -3.729 1 95.81 172 LYS A C 1
ATOM 1360 O O . LYS A 1 172 ? 16.562 15.445 -4.484 1 95.81 172 LYS A O 1
ATOM 1365 N N . CYS A 1 173 ? 15.508 17.219 -3.664 1 97 173 CYS A N 1
ATOM 1366 C CA . CYS A 1 173 ? 14.32 16.984 -4.477 1 97 173 CYS A CA 1
ATOM 1367 C C . CYS A 1 173 ? 14.609 17.219 -5.953 1 97 173 CYS A C 1
ATOM 1369 O O . CYS A 1 173 ? 14.133 16.484 -6.812 1 97 173 CYS A O 1
ATOM 1371 N N . ILE A 1 174 ? 15.398 18.172 -6.238 1 95.31 174 ILE A N 1
ATOM 1372 C CA . ILE A 1 174 ? 15.758 18.453 -7.621 1 95.31 174 ILE A CA 1
ATOM 1373 C C . ILE A 1 174 ? 16.547 17.281 -8.195 1 95.31 174 ILE A C 1
ATOM 1375 O O . ILE A 1 174 ? 16.266 16.828 -9.312 1 95.31 174 ILE A O 1
ATOM 1379 N N . LYS A 1 175 ? 17.469 16.844 -7.457 1 96.75 175 LYS A N 1
ATOM 1380 C CA . LYS A 1 175 ? 18.266 15.703 -7.895 1 96.75 175 LYS A CA 1
ATOM 1381 C C . LYS A 1 175 ? 17.406 14.469 -8.109 1 96.75 175 LYS A C 1
ATOM 1383 O O . LYS A 1 175 ? 17.531 13.781 -9.133 1 96.75 175 LYS A O 1
ATOM 1388 N N . ALA A 1 176 ? 16.578 14.18 -7.191 1 97.88 176 ALA A N 1
ATOM 1389 C CA . ALA A 1 176 ? 15.688 13.031 -7.293 1 97.88 176 ALA A CA 1
ATOM 1390 C C . ALA A 1 176 ? 14.75 13.164 -8.492 1 97.88 176 ALA A C 1
ATOM 1392 O O . ALA A 1 176 ? 14.484 12.18 -9.188 1 97.88 176 ALA A O 1
ATOM 1393 N N . ALA A 1 177 ? 14.258 14.352 -8.664 1 97.94 177 ALA A N 1
ATOM 1394 C CA . ALA A 1 177 ? 13.352 14.602 -9.789 1 97.94 177 ALA A CA 1
ATOM 1395 C C . ALA A 1 177 ? 14.055 14.352 -11.117 1 97.94 177 ALA A C 1
ATOM 1397 O O . ALA A 1 177 ? 13.477 13.75 -12.031 1 97.94 177 ALA A O 1
ATOM 1398 N N . ASP A 1 178 ? 15.234 14.812 -11.195 1 96.69 178 ASP A N 1
ATOM 1399 C CA . ASP A 1 178 ? 16.031 14.617 -12.414 1 96.69 178 ASP A CA 1
ATOM 1400 C C . ASP A 1 178 ? 16.312 13.133 -12.648 1 96.69 178 ASP A C 1
ATOM 1402 O O . ASP A 1 178 ? 16.047 12.617 -13.734 1 96.69 178 ASP A O 1
ATOM 1406 N N . GLN A 1 179 ? 16.75 12.453 -11.641 1 97.5 179 GLN A N 1
ATOM 1407 C CA . GLN A 1 179 ? 17.109 11.039 -11.75 1 97.5 179 GLN A CA 1
ATOM 1408 C C . GLN A 1 179 ? 15.859 10.18 -11.984 1 97.5 179 GLN A C 1
ATOM 1410 O O . GLN A 1 179 ? 15.938 9.141 -12.648 1 97.5 179 GLN A O 1
ATOM 1415 N N . GLY A 1 180 ? 14.75 10.602 -11.391 1 98.44 180 GLY A N 1
ATOM 1416 C CA . GLY A 1 180 ? 13.516 9.836 -11.484 1 98.44 180 GLY A CA 1
ATOM 1417 C C . GLY A 1 180 ? 12.602 10.312 -12.594 1 98.44 180 GLY A C 1
ATOM 1418 O O . GLY A 1 180 ? 11.453 9.875 -12.688 1 98.44 180 GLY A O 1
ATOM 1419 N N . ASN A 1 181 ? 13.086 11.234 -13.375 1 98.12 181 ASN A N 1
ATOM 1420 C CA . ASN A 1 181 ? 12.297 11.781 -14.469 1 98.12 181 ASN A CA 1
ATOM 1421 C C . ASN A 1 181 ? 10.922 12.242 -14 1 98.12 181 ASN A C 1
ATOM 1423 O O . ASN A 1 181 ? 9.898 11.867 -14.586 1 98.12 181 ASN A O 1
ATOM 1427 N N . SER A 1 182 ? 10.898 13.031 -12.992 1 98.44 182 SER A N 1
ATOM 1428 C CA . SER A 1 182 ? 9.648 13.531 -12.438 1 98.44 182 SER A CA 1
ATOM 1429 C C . SER A 1 182 ? 9.445 15.008 -12.773 1 98.44 182 SER A C 1
ATOM 1431 O O . SER A 1 182 ? 10 15.883 -12.102 1 98.44 182 SER A O 1
ATOM 1433 N N . SER A 1 183 ? 8.586 15.219 -13.648 1 97 183 SER A N 1
ATOM 1434 C CA . SER A 1 183 ? 8.281 16.594 -14.008 1 97 183 SER A CA 1
ATOM 1435 C C . SER A 1 183 ? 7.457 17.281 -12.93 1 97 183 SER A C 1
ATOM 1437 O O . SER A 1 183 ? 7.613 18.484 -12.695 1 97 183 SER A O 1
ATOM 1439 N N . VAL A 1 184 ? 6.605 16.516 -12.352 1 96.88 184 VAL A N 1
ATOM 1440 C CA . VAL A 1 184 ? 5.715 17.078 -11.336 1 96.88 184 VAL A CA 1
ATOM 1441 C C . VAL A 1 184 ? 6.531 17.609 -10.164 1 96.88 184 VAL A C 1
ATOM 1443 O O . VAL A 1 184 ? 6.305 18.719 -9.695 1 96.88 184 VAL A O 1
ATOM 1446 N N . LEU A 1 185 ? 7.441 16.844 -9.766 1 97.38 185 LEU A N 1
ATOM 1447 C CA . LEU A 1 185 ? 8.289 17.266 -8.656 1 97.38 185 LEU A CA 1
ATOM 1448 C C . LEU A 1 185 ? 9.195 18.422 -9.07 1 97.38 185 LEU A C 1
ATOM 1450 O O . LEU A 1 185 ? 9.391 19.375 -8.312 1 97.38 185 LEU A O 1
ATOM 1454 N N . LEU A 1 186 ? 9.688 18.344 -10.242 1 96.06 186 LEU A N 1
ATOM 1455 C CA . LEU A 1 186 ? 10.562 19.406 -10.75 1 96.06 186 LEU A CA 1
ATOM 1456 C C . LEU A 1 186 ? 9.82 20.734 -10.836 1 96.06 186 LEU A C 1
ATOM 1458 O O . LEU A 1 186 ? 10.344 21.766 -10.445 1 96.06 186 LEU A O 1
ATOM 1462 N N . ASN A 1 187 ? 8.703 20.656 -11.281 1 94.88 187 ASN A N 1
ATOM 1463 C CA . ASN A 1 187 ? 7.887 21.859 -11.398 1 94.88 187 ASN A CA 1
ATOM 1464 C C . ASN A 1 187 ? 7.625 22.484 -10.031 1 94.88 187 ASN A C 1
ATOM 1466 O O . ASN A 1 187 ? 7.637 23.719 -9.891 1 94.88 187 ASN A O 1
ATOM 1470 N N . GLN A 1 188 ? 7.355 21.688 -9.094 1 94.12 188 GLN A N 1
ATOM 1471 C CA . GLN A 1 188 ? 7.184 22.203 -7.738 1 94.12 188 GLN A CA 1
ATOM 1472 C C . GLN A 1 188 ? 8.453 22.891 -7.242 1 94.12 188 GLN A C 1
ATOM 1474 O O . GLN A 1 188 ? 8.383 23.922 -6.578 1 94.12 188 GLN A O 1
ATOM 1479 N N . CYS A 1 189 ? 9.562 22.359 -7.543 1 91.38 189 CYS A N 1
ATOM 1480 C CA . CYS A 1 189 ? 10.836 22.953 -7.156 1 91.38 189 CYS A CA 1
ATOM 1481 C C . CYS A 1 189 ? 11.047 24.297 -7.836 1 91.38 189 CYS A C 1
ATOM 1483 O O . CYS A 1 189 ? 11.5 25.25 -7.199 1 91.38 189 CYS A O 1
ATOM 1485 N N . ILE A 1 190 ? 10.734 24.359 -9.023 1 90.44 190 ILE A N 1
ATOM 1486 C CA . ILE A 1 190 ? 10.891 25.594 -9.797 1 90.44 190 ILE A CA 1
ATOM 1487 C C . ILE A 1 190 ? 9.992 26.688 -9.219 1 90.44 190 ILE A C 1
ATOM 1489 O O . ILE A 1 190 ? 10.414 27.844 -9.094 1 90.44 190 ILE A O 1
ATOM 1493 N N . LYS A 1 191 ? 8.828 26.344 -8.883 1 87.31 191 LYS A N 1
ATOM 1494 C CA . LYS A 1 191 ? 7.891 27.297 -8.289 1 87.31 191 LYS A CA 1
ATOM 1495 C C . LYS A 1 191 ? 8.445 27.875 -6.992 1 87.31 191 LYS A C 1
ATOM 1497 O O . LYS A 1 191 ? 8.219 29.062 -6.691 1 87.31 191 LYS A O 1
ATOM 1502 N N . MET A 1 192 ? 9.07 27.141 -6.312 1 83.12 192 MET A N 1
ATOM 1503 C CA . MET A 1 192 ? 9.633 27.578 -5.039 1 83.12 192 MET A CA 1
ATOM 1504 C C . MET A 1 192 ? 10.789 28.547 -5.27 1 83.12 192 MET A C 1
ATOM 1506 O O . MET A 1 192 ? 11.039 29.438 -4.449 1 83.12 192 MET A O 1
ATOM 1510 N N . PHE A 1 193 ? 11.461 28.344 -6.359 1 74.69 193 PHE A N 1
ATOM 1511 C CA . PHE A 1 193 ? 12.555 29.25 -6.719 1 74.69 193 PHE A CA 1
ATOM 1512 C C . PHE A 1 193 ? 12.023 30.578 -7.227 1 74.69 193 PHE A C 1
ATOM 1514 O O . PHE A 1 193 ? 12.625 31.625 -6.992 1 74.69 193 PHE A O 1
ATOM 1521 N N . SER A 1 194 ? 11.086 30.5 -8.023 1 67.06 194 SER A N 1
ATOM 1522 C CA . SER A 1 194 ? 10.547 31.719 -8.633 1 67.06 194 SER A CA 1
ATOM 1523 C C . SER A 1 194 ? 9.891 32.594 -7.59 1 67.06 194 SER A C 1
ATOM 1525 O O . SER A 1 194 ? 9.492 33.75 -7.891 1 67.06 194 SER A O 1
ATOM 1527 N N . SER A 1 195 ? 9.742 32.094 -6.434 1 57.88 195 SER A N 1
ATOM 1528 C CA . SER A 1 195 ? 9.242 32.969 -5.395 1 57.88 195 SER A CA 1
ATOM 1529 C C . SER A 1 195 ? 10.289 34 -4.996 1 57.88 195 SER A C 1
ATOM 1531 O O . SER A 1 195 ? 11.461 33.656 -4.816 1 57.88 195 SER A O 1
ATOM 1533 N N . PRO A 1 196 ? 10.117 35.281 -5.324 1 51 196 PRO A N 1
ATOM 1534 C CA . PRO A 1 196 ? 11.07 36.375 -5.102 1 51 196 PRO A CA 1
ATOM 1535 C C . PRO A 1 196 ? 11.914 36.156 -3.842 1 51 196 PRO A C 1
ATOM 1537 O O . PRO A 1 196 ? 13 36.75 -3.721 1 51 196 PRO A O 1
ATOM 1540 N N . GLU A 1 197 ? 11.469 35.438 -2.92 1 49.06 197 GLU A N 1
ATOM 1541 C CA . GLU A 1 197 ? 12.203 35.406 -1.658 1 49.06 197 GLU A CA 1
ATOM 1542 C C . GLU A 1 197 ? 13.406 34.469 -1.747 1 49.06 197 GLU A C 1
ATOM 1544 O O . GLU A 1 197 ? 14.328 34.562 -0.934 1 49.06 197 GLU A O 1
ATOM 1549 N N . ILE A 1 198 ? 13.367 33.469 -2.383 1 48.62 198 ILE A N 1
ATOM 1550 C CA . ILE A 1 198 ? 14.492 32.531 -2.383 1 48.62 198 ILE A CA 1
ATOM 1551 C C . ILE A 1 198 ? 15.547 33 -3.389 1 48.62 198 ILE A C 1
ATOM 1553 O O . ILE A 1 198 ? 15.258 33.125 -4.582 1 48.62 198 ILE A O 1
ATOM 1557 N N . ALA A 1 199 ? 16.453 33.781 -3.041 1 38.75 199 ALA A N 1
ATOM 1558 C CA . ALA A 1 199 ? 17.578 34.281 -3.828 1 38.75 199 ALA A CA 1
ATOM 1559 C C . ALA A 1 199 ? 18.219 33.156 -4.621 1 38.75 199 ALA A C 1
ATOM 1561 O O . ALA A 1 199 ? 18.656 32.156 -4.043 1 38.75 199 ALA A O 1
ATOM 1562 N N . LEU A 1 200 ? 17.828 32.75 -5.793 1 42.72 200 LEU A N 1
ATOM 1563 C CA . LEU A 1 200 ? 18.375 31.875 -6.801 1 42.72 200 LEU A CA 1
ATOM 1564 C C . LEU A 1 200 ? 19.906 31.922 -6.797 1 42.72 200 LEU A C 1
ATOM 1566 O O . LEU A 1 200 ? 20.562 31.141 -7.492 1 42.72 200 LEU A O 1
ATOM 1570 N N . LYS A 1 201 ? 20.438 32.938 -6.352 1 41.31 201 LYS A N 1
ATOM 1571 C CA . LYS A 1 201 ? 21.891 33.062 -6.426 1 41.31 201 LYS A CA 1
ATOM 1572 C C . LYS A 1 201 ? 22.594 31.859 -5.824 1 41.31 201 LYS A C 1
ATOM 1574 O O . LYS A 1 201 ? 23.625 31.422 -6.324 1 41.31 201 LYS A O 1
ATOM 1579 N N . ASP A 1 202 ? 22.094 31.312 -4.797 1 40.19 202 ASP A N 1
ATOM 1580 C CA . ASP A 1 202 ? 22.859 30.281 -4.109 1 40.19 202 ASP A CA 1
ATOM 1581 C C . ASP A 1 202 ? 22.703 28.922 -4.801 1 40.19 202 ASP A C 1
ATOM 1583 O O . ASP A 1 202 ? 23.547 28.031 -4.633 1 40.19 202 ASP A O 1
ATOM 1587 N N . LEU A 1 203 ? 21.625 28.641 -5.543 1 42.56 203 LEU A N 1
ATOM 1588 C CA . LEU A 1 203 ? 21.516 27.391 -6.273 1 42.56 203 LEU A CA 1
ATOM 1589 C C . LEU A 1 203 ? 22.359 27.422 -7.543 1 42.56 203 LEU A C 1
ATOM 1591 O O . LEU A 1 203 ? 22.688 26.375 -8.102 1 42.56 203 LEU A O 1
ATOM 1595 N N . LYS A 1 204 ? 22.469 28.5 -8.219 1 38.75 204 LYS A N 1
ATOM 1596 C CA . LYS A 1 204 ? 23.328 28.625 -9.391 1 38.75 204 LYS A CA 1
ATOM 1597 C C . LYS A 1 204 ? 24.75 28.125 -9.094 1 38.75 204 LYS A C 1
ATOM 1599 O O . LYS A 1 204 ? 25.453 27.688 -10 1 38.75 204 LYS A O 1
ATOM 1604 N N . ALA A 1 205 ? 25.156 28.281 -7.953 1 37.19 205 ALA A N 1
ATOM 1605 C CA . ALA A 1 205 ? 26.531 27.859 -7.672 1 37.19 205 ALA A CA 1
ATOM 1606 C C . ALA A 1 205 ? 26.609 26.328 -7.555 1 37.19 205 ALA A C 1
ATOM 1608 O O . ALA A 1 205 ? 27.703 25.766 -7.473 1 37.19 205 ALA A O 1
ATOM 1609 N N . SER A 1 206 ? 25.375 25.688 -7.352 1 38 206 SER A N 1
ATOM 1610 C CA . SER A 1 206 ? 25.531 24.234 -7.211 1 38 206 SER A CA 1
ATOM 1611 C C . SER A 1 206 ? 25.562 23.562 -8.57 1 38 206 SER A C 1
ATOM 1613 O O . SER A 1 206 ? 24.641 23.688 -9.367 1 38 206 SER A O 1
ATOM 1615 N N . SER A 1 207 ? 26.609 23.281 -9.25 1 42.09 207 SER A N 1
ATOM 1616 C CA . SER A 1 207 ? 27.016 22.562 -10.453 1 42.09 207 SER A CA 1
ATOM 1617 C C . SER A 1 207 ? 26.188 21.297 -10.656 1 42.09 207 SER A C 1
ATOM 1619 O O . SER A 1 207 ? 26.297 20.641 -11.688 1 42.09 207 SER A O 1
ATOM 1621 N N . GLU A 1 208 ? 25.375 21 -9.719 1 41.97 208 GLU A N 1
ATOM 1622 C CA . GLU A 1 208 ? 24.828 19.641 -9.805 1 41.97 208 GLU A CA 1
ATOM 1623 C C . GLU A 1 208 ? 23.5 19.641 -10.562 1 41.97 208 GLU A C 1
ATOM 1625 O O . GLU A 1 208 ? 22.891 18.594 -10.742 1 41.97 208 GLU A O 1
ATOM 1630 N N . ILE A 1 209 ? 22.844 20.766 -10.938 1 43.16 209 ILE A N 1
ATOM 1631 C CA . ILE A 1 209 ? 21.578 20.734 -11.648 1 43.16 209 ILE A CA 1
ATOM 1632 C C . ILE A 1 209 ? 21.828 20.562 -13.148 1 43.16 209 ILE A C 1
ATOM 1634 O O . ILE A 1 209 ? 22.641 21.281 -13.734 1 43.16 209 ILE A O 1
ATOM 1638 N N . SER A 1 210 ? 21.422 19.484 -13.758 1 43.12 210 SER A N 1
ATOM 1639 C CA . SER A 1 210 ? 21.672 19.156 -15.156 1 43.12 210 SER A CA 1
ATOM 1640 C C . SER A 1 210 ? 21.188 20.266 -16.094 1 43.12 210 SER A C 1
ATOM 1642 O O . SER A 1 210 ? 20.312 21.047 -15.719 1 43.12 210 SER A O 1
ATOM 1644 N N . ASP A 1 211 ? 21.859 20.453 -17.203 1 45.59 211 ASP A N 1
ATOM 1645 C CA . ASP A 1 211 ? 21.672 21.344 -18.344 1 45.59 211 ASP A CA 1
ATOM 1646 C C . ASP A 1 211 ? 20.203 21.344 -18.781 1 45.59 211 ASP A C 1
ATOM 1648 O O . ASP A 1 211 ? 19.734 22.328 -19.359 1 45.59 211 ASP A O 1
ATOM 1652 N N . THR A 1 212 ? 19.562 20.406 -18.625 1 41.66 212 THR A N 1
ATOM 1653 C CA . THR A 1 212 ? 18.219 20.328 -19.156 1 41.66 212 THR A CA 1
ATOM 1654 C C . THR A 1 212 ? 17.266 21.25 -18.375 1 41.66 212 THR A C 1
ATOM 1656 O O . THR A 1 212 ? 16.344 21.812 -18.938 1 41.66 212 THR A O 1
ATOM 1659 N N . THR A 1 213 ? 17.438 21.344 -17.188 1 40.47 213 THR A N 1
ATOM 1660 C CA . THR A 1 213 ? 16.625 22.234 -16.359 1 40.47 213 THR A CA 1
ATOM 1661 C C . THR A 1 213 ? 16.969 23.688 -16.656 1 40.47 213 THR A C 1
ATOM 1663 O O . THR A 1 213 ? 16.078 24.547 -16.672 1 40.47 213 THR A O 1
ATOM 1666 N N . LYS A 1 214 ? 18.172 24.219 -17.016 1 43.56 214 LYS A N 1
ATOM 1667 C CA . LYS A 1 214 ? 18.594 25.578 -17.344 1 43.56 214 LYS A CA 1
ATOM 1668 C C . LYS A 1 214 ? 17.938 26.062 -18.641 1 43.56 214 LYS A C 1
ATOM 1670 O O . LYS A 1 214 ? 17.516 27.219 -18.734 1 43.56 214 LYS A O 1
ATOM 1675 N N . SER A 1 215 ? 17.875 25.156 -19.516 1 43.97 215 SER A N 1
ATOM 1676 C CA . SER A 1 215 ? 17.391 25.609 -20.812 1 43.97 215 SER A CA 1
ATOM 1677 C C . SER A 1 215 ? 15.914 25.969 -20.766 1 43.97 215 SER A C 1
ATOM 1679 O O . SER A 1 215 ? 15.43 26.75 -21.594 1 43.97 215 SER A O 1
ATOM 1681 N N . LYS A 1 216 ? 15.258 25.422 -19.969 1 42.25 216 LYS A N 1
ATOM 1682 C CA . LYS A 1 216 ? 13.828 25.703 -20.016 1 42.25 216 LYS A CA 1
ATOM 1683 C C . LYS A 1 216 ? 13.508 27.016 -19.312 1 42.25 216 LYS A C 1
ATOM 1685 O O . LYS A 1 216 ? 12.484 27.641 -19.594 1 42.25 216 LYS A O 1
ATOM 1690 N N . ASN A 1 217 ? 14.266 27.5 -18.391 1 37.56 217 ASN A N 1
ATOM 1691 C CA . ASN A 1 217 ? 14.078 28.828 -17.812 1 37.56 217 ASN A CA 1
ATOM 1692 C C . ASN A 1 217 ? 14.383 29.922 -18.828 1 37.56 217 ASN A C 1
ATOM 1694 O O . ASN A 1 217 ? 13.852 31.031 -18.719 1 37.56 217 ASN A O 1
ATOM 1698 N N . ILE A 1 218 ? 15.359 29.703 -19.688 1 40.66 218 ILE A N 1
ATOM 1699 C CA . ILE A 1 218 ? 15.695 30.781 -20.609 1 40.66 218 ILE A CA 1
ATOM 1700 C C . ILE A 1 218 ? 14.578 30.953 -21.625 1 40.66 218 ILE A C 1
ATOM 1702 O O . ILE A 1 218 ? 14.484 31.984 -22.297 1 40.66 218 ILE A O 1
ATOM 1706 N N . ARG A 1 219 ? 13.75 29.969 -21.844 1 37.78 219 ARG A N 1
ATOM 1707 C CA . ARG A 1 219 ? 12.781 30.188 -22.922 1 37.78 219 ARG A CA 1
ATOM 1708 C C . ARG A 1 219 ? 11.523 30.859 -22.375 1 37.78 219 ARG A C 1
ATOM 1710 O O . ARG A 1 219 ? 10.656 31.266 -23.156 1 37.78 219 ARG A O 1
ATOM 1717 N N . ASN A 1 220 ? 11.148 30.688 -21.031 1 30.7 220 ASN A N 1
ATOM 1718 C CA . ASN A 1 220 ? 9.992 31.5 -20.672 1 30.7 220 ASN A CA 1
ATOM 1719 C C . ASN A 1 220 ? 10.406 32.844 -20.125 1 30.7 220 ASN A C 1
ATOM 1721 O O . ASN A 1 220 ? 11.32 32.938 -19.297 1 30.7 220 ASN A O 1
ATOM 1725 N N . MET B 1 1 ? -38.469 62.188 -16.219 1 25.23 1 MET B N 1
ATOM 1726 C CA . MET B 1 1 ? -38.531 60.719 -16.188 1 25.23 1 MET B CA 1
ATOM 1727 C C . MET B 1 1 ? -37.156 60.125 -16.188 1 25.23 1 MET B C 1
ATOM 1729 O O . MET B 1 1 ? -36.469 60.125 -17.203 1 25.23 1 MET B O 1
ATOM 1733 N N . ALA B 1 2 ? -36.406 60.344 -15.07 1 27.66 2 ALA B N 1
ATOM 1734 C CA . ALA B 1 2 ? -34.969 60.25 -14.75 1 27.66 2 ALA B CA 1
ATOM 1735 C C . ALA B 1 2 ? -34.5 58.812 -14.805 1 27.66 2 ALA B C 1
ATOM 1737 O O . ALA B 1 2 ? -35.094 57.938 -14.188 1 27.66 2 ALA B O 1
ATOM 1738 N N . GLY B 1 3 ? -34.062 58.344 -16 1 25.23 3 GLY B N 1
ATOM 1739 C CA . GLY B 1 3 ? -33.719 57.031 -16.484 1 25.23 3 GLY B CA 1
ATOM 1740 C C . GLY B 1 3 ? -32.562 56.375 -15.695 1 25.23 3 GLY B C 1
ATOM 1741 O O . GLY B 1 3 ? -31.484 56.938 -15.609 1 25.23 3 GLY B O 1
ATOM 1742 N N . PHE B 1 4 ? -32.906 55.75 -14.539 1 27.88 4 PHE B N 1
ATOM 1743 C CA . PHE B 1 4 ? -32.031 55.125 -13.562 1 27.88 4 PHE B CA 1
ATOM 1744 C C . PHE B 1 4 ? -31.156 54.031 -14.227 1 27.88 4 PHE B C 1
ATOM 1746 O O . PHE B 1 4 ? -31.688 53.125 -14.875 1 27.88 4 PHE B O 1
ATOM 1753 N N . LEU B 1 5 ? -30.031 54.5 -14.734 1 28.41 5 LEU B N 1
ATOM 1754 C CA . LEU B 1 5 ? -29.031 53.625 -15.375 1 28.41 5 LEU B CA 1
ATOM 1755 C C . LEU B 1 5 ? -28.625 52.5 -14.453 1 28.41 5 LEU B C 1
ATOM 1757 O O . LEU B 1 5 ? -28.266 52.719 -13.297 1 28.41 5 LEU B O 1
ATOM 1761 N N . PRO B 1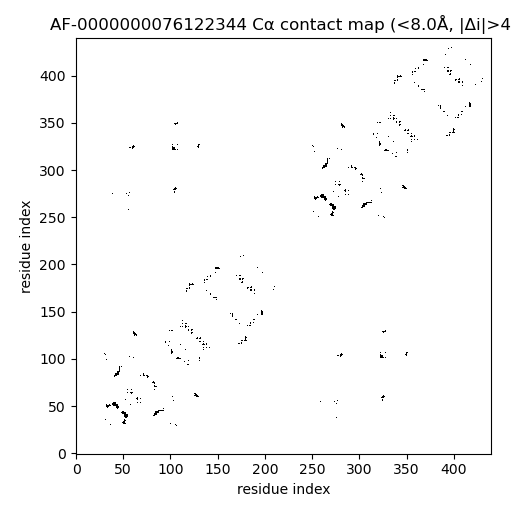 6 ? -29.25 51.312 -14.594 1 26.28 6 PRO B N 1
ATOM 1762 C CA . PRO B 1 6 ? -29.031 50.156 -13.742 1 26.28 6 PRO B CA 1
ATOM 1763 C C . PRO B 1 6 ? -27.578 49.688 -13.734 1 26.28 6 PRO B C 1
ATOM 1765 O O . PRO B 1 6 ? -26.922 49.688 -14.773 1 26.28 6 PRO B O 1
ATOM 1768 N N . VAL B 1 7 ? -26.797 50.094 -12.727 1 28.11 7 VAL B N 1
ATOM 1769 C CA . VAL B 1 7 ? -25.406 49.688 -12.492 1 28.11 7 VAL B CA 1
ATOM 1770 C C . VAL B 1 7 ? -25.281 48.188 -12.453 1 28.11 7 VAL B C 1
ATOM 1772 O O . VAL B 1 7 ? -25.953 47.5 -11.656 1 28.11 7 VAL B O 1
ATOM 1775 N N . THR B 1 8 ? -25.094 47.531 -13.625 1 23.69 8 THR B N 1
ATOM 1776 C CA . THR B 1 8 ? -24.891 46.094 -13.797 1 23.69 8 THR B CA 1
ATOM 1777 C C . THR B 1 8 ? -23.672 45.625 -13.023 1 23.69 8 THR B C 1
ATOM 1779 O O . THR B 1 8 ? -22.562 46.156 -13.211 1 23.69 8 THR B O 1
ATOM 1782 N N . ASP B 1 9 ? -23.812 45.406 -11.688 1 24.09 9 ASP B N 1
ATOM 1783 C CA . ASP B 1 9 ? -22.766 44.906 -10.797 1 24.09 9 ASP B CA 1
ATOM 1784 C C . ASP B 1 9 ? -22.172 43.594 -11.344 1 24.09 9 ASP B C 1
ATOM 1786 O O . ASP B 1 9 ? -22.891 42.594 -11.5 1 24.09 9 ASP B O 1
ATOM 1790 N N . SER B 1 10 ? -21.266 43.688 -12.328 1 25.22 10 SER B N 1
ATOM 1791 C CA . SER B 1 10 ? -20.562 42.531 -12.859 1 25.22 10 SER B CA 1
ATOM 1792 C C . SER B 1 10 ? -19.781 41.812 -11.758 1 25.22 10 SER B C 1
ATOM 1794 O O . SER B 1 10 ? -18.781 42.344 -11.266 1 25.22 10 SER B O 1
ATOM 1796 N N . ARG B 1 11 ? -20.5 41.25 -10.781 1 22.84 11 ARG B N 1
ATOM 1797 C CA . ARG B 1 11 ? -19.781 40.438 -9.781 1 22.84 11 ARG B CA 1
ATOM 1798 C C . ARG B 1 11 ? -18.906 39.375 -10.445 1 22.84 11 ARG B C 1
ATOM 1800 O O . ARG B 1 11 ? -19.391 38.625 -11.273 1 22.84 11 ARG B O 1
ATOM 1807 N N . SER B 1 12 ? -17.609 39.75 -10.711 1 25.36 12 SER B N 1
ATOM 1808 C CA . SER B 1 12 ? -16.562 38.844 -11.164 1 25.36 12 SER B CA 1
ATOM 1809 C C . SER B 1 12 ? -16.469 37.625 -10.25 1 25.36 12 SER B C 1
ATOM 1811 O O . SER B 1 12 ? -16.312 37.75 -9.031 1 25.36 12 SER B O 1
ATOM 1813 N N . SER B 1 13 ? -17.328 36.656 -10.438 1 24.94 13 SER B N 1
ATOM 1814 C CA . SER B 1 13 ? -17.25 35.344 -9.773 1 24.94 13 SER B CA 1
ATOM 1815 C C . SER B 1 13 ? -15.836 34.781 -9.852 1 24.94 13 SER B C 1
ATOM 1817 O O . SER B 1 13 ? -15.281 34.625 -10.945 1 24.94 13 SER B O 1
ATOM 1819 N N . SER B 1 14 ? -14.953 35.219 -8.953 1 24.72 14 SER B N 1
ATOM 1820 C CA . SER B 1 14 ? -13.633 34.625 -8.805 1 24.72 14 SER B CA 1
ATOM 1821 C C . SER B 1 14 ? -13.719 33.094 -8.742 1 24.72 14 SER B C 1
ATOM 1823 O O . SER B 1 14 ? -14.523 32.562 -7.98 1 24.72 14 SER B O 1
ATOM 1825 N N . HIS B 1 15 ? -13.531 32.469 -9.914 1 25.33 15 HIS B N 1
ATOM 1826 C CA . HIS B 1 15 ? -13.336 31.016 -10.07 1 25.33 15 HIS B CA 1
ATOM 1827 C C . HIS B 1 15 ? -12.297 30.5 -9.078 1 25.33 15 HIS B C 1
ATOM 1829 O O . HIS B 1 15 ? -11.18 31.016 -9.008 1 25.33 15 HIS B O 1
ATOM 1835 N N . SER B 1 16 ? -12.727 30.234 -7.852 1 27.45 16 SER B N 1
ATOM 1836 C CA . SER B 1 16 ? -11.914 29.5 -6.895 1 27.45 16 SER B CA 1
ATOM 1837 C C . SER B 1 16 ? -11.211 28.328 -7.566 1 27.45 16 SER B C 1
ATOM 1839 O O . SER B 1 16 ? -11.852 27.469 -8.172 1 27.45 16 SER B O 1
ATOM 1841 N N . LYS B 1 17 ? -10.039 28.578 -8.172 1 26.88 17 LYS B N 1
ATOM 1842 C CA . LYS B 1 17 ? -9.141 27.531 -8.648 1 26.88 17 LYS B CA 1
ATOM 1843 C C . LYS B 1 17 ? -8.953 26.438 -7.594 1 26.88 17 LYS B C 1
ATOM 1845 O O . LYS B 1 17 ? -8.445 26.719 -6.504 1 26.88 17 LYS B O 1
ATOM 1850 N N . SER B 1 18 ? -9.984 25.578 -7.457 1 28.42 18 SER B N 1
ATOM 1851 C CA . SER B 1 18 ? -9.852 24.312 -6.734 1 28.42 18 SER B CA 1
ATOM 1852 C C . SER B 1 18 ? -8.492 23.688 -6.977 1 28.42 18 SER B C 1
ATOM 1854 O O . SER B 1 18 ? -7.977 23.719 -8.102 1 28.42 18 SER B O 1
ATOM 1856 N N . SER B 1 19 ? -7.566 23.828 -6.141 1 30.25 19 SER B N 1
ATOM 1857 C CA . SER B 1 19 ? -6.316 23.094 -6.082 1 30.25 19 SER B CA 1
ATOM 1858 C C . SER B 1 19 ? -6.488 21.672 -6.633 1 30.25 19 SER B C 1
ATOM 1860 O O . SER B 1 19 ? -7.34 20.922 -6.16 1 30.25 19 SER B O 1
ATOM 1862 N N . SER B 1 20 ? -6.336 21.453 -7.906 1 31.25 20 SER B N 1
ATOM 1863 C CA . SER B 1 20 ? -6.227 20.172 -8.594 1 31.25 20 SER B CA 1
ATOM 1864 C C . SER B 1 20 ? -5.477 19.156 -7.738 1 31.25 20 SER B C 1
ATOM 1866 O O . SER B 1 20 ? -4.266 19.281 -7.539 1 31.25 20 SER B O 1
ATOM 1868 N N . THR B 1 21 ? -5.902 18.875 -6.57 1 33.75 21 THR B N 1
ATOM 1869 C CA . THR B 1 21 ? -5.41 17.641 -5.98 1 33.75 21 THR B CA 1
ATOM 1870 C C . THR B 1 21 ? -5.082 16.625 -7.07 1 33.75 21 THR B C 1
ATOM 1872 O O . THR B 1 21 ? -5.918 16.328 -7.926 1 33.75 21 THR B O 1
ATOM 1875 N N . LEU B 1 22 ? -4.004 16.609 -7.625 1 34.47 22 LEU B N 1
ATOM 1876 C CA . LEU B 1 22 ? -3.525 15.492 -8.445 1 34.47 22 LEU B CA 1
ATOM 1877 C C . LEU B 1 22 ? -4.156 14.18 -8 1 34.47 22 LEU B C 1
ATOM 1879 O O . LEU B 1 22 ? -3.578 13.453 -7.188 1 34.47 22 LEU B O 1
ATOM 1883 N N . GLU B 1 23 ? -5.297 14.25 -7.449 1 38.53 23 GLU B N 1
ATOM 1884 C CA . GLU B 1 23 ? -5.961 12.953 -7.398 1 38.53 23 GLU B CA 1
ATOM 1885 C C . GLU B 1 23 ? -5.695 12.141 -8.664 1 38.53 23 GLU B C 1
ATOM 1887 O O . GLU B 1 23 ? -6.242 12.445 -9.727 1 38.53 23 GLU B O 1
ATOM 1892 N N . THR B 1 24 ? -4.496 12.023 -9.117 1 39.88 24 THR B N 1
ATOM 1893 C CA . THR B 1 24 ? -4.363 10.984 -10.133 1 39.88 24 THR B CA 1
ATOM 1894 C C . THR B 1 24 ? -5.449 9.922 -9.961 1 39.88 24 THR B C 1
ATOM 1896 O O . THR B 1 24 ? -5.406 9.133 -9.016 1 39.88 24 THR B O 1
ATOM 1899 N N . SER B 1 25 ? -6.598 10.359 -10.023 1 40.62 25 SER B N 1
ATOM 1900 C CA . SER B 1 25 ? -7.77 9.531 -10.289 1 40.62 25 SER B CA 1
ATOM 1901 C C . SER B 1 25 ? -7.406 8.305 -11.117 1 40.62 25 SER B C 1
ATOM 1903 O O . SER B 1 25 ? -7.332 8.375 -12.344 1 40.62 25 SER B O 1
ATOM 1905 N N . ARG B 1 26 ? -6.25 7.844 -11.062 1 44.94 26 ARG B N 1
ATOM 1906 C CA . ARG B 1 26 ? -6.328 6.598 -11.812 1 44.94 26 ARG B CA 1
ATOM 1907 C C . ARG B 1 26 ? -7.762 6.078 -11.867 1 44.94 26 ARG B C 1
ATOM 1909 O O . ARG B 1 26 ? -8.461 6.07 -10.852 1 44.94 26 ARG B O 1
ATOM 1916 N N . ASP B 1 27 ? -8.32 6.188 -13.016 1 53.56 27 ASP B N 1
ATOM 1917 C CA . ASP B 1 27 ? -9.664 5.875 -13.5 1 53.56 27 ASP B CA 1
ATOM 1918 C C . ASP B 1 27 ? -10.227 4.645 -12.797 1 53.56 27 ASP B C 1
ATOM 1920 O O . ASP B 1 27 ? -9.641 3.561 -12.859 1 53.56 27 ASP B O 1
ATOM 1924 N N . GLN B 1 28 ? -10.891 4.941 -11.656 1 60.94 28 GLN B N 1
ATOM 1925 C CA . GLN B 1 28 ? -11.688 3.891 -11.031 1 60.94 28 GLN B CA 1
ATOM 1926 C C . GLN B 1 28 ? -12.148 2.861 -12.055 1 60.94 28 GLN B C 1
ATOM 1928 O O . GLN B 1 28 ? -12.438 1.715 -11.711 1 60.94 28 GLN B O 1
ATOM 1933 N N . HIS B 1 29 ? -11.867 3.238 -13.297 1 67.56 29 HIS B N 1
ATOM 1934 C CA . HIS B 1 29 ? -12.43 2.348 -14.312 1 67.56 29 HIS B CA 1
ATOM 1935 C C . HIS B 1 29 ? -11.359 1.412 -14.875 1 67.56 29 HIS B C 1
ATOM 1937 O O . HIS B 1 29 ? -11.68 0.431 -15.547 1 67.56 29 HIS B O 1
ATOM 1943 N N . ASN B 1 30 ? -10.125 1.642 -14.352 1 87.31 30 ASN B N 1
ATOM 1944 C CA . ASN B 1 30 ? -9.109 0.768 -14.938 1 87.31 30 ASN B CA 1
ATOM 1945 C C . ASN B 1 30 ? -8.281 0.075 -13.859 1 87.31 30 ASN B C 1
ATOM 1947 O O . ASN B 1 30 ? -7.051 0.054 -13.938 1 87.31 30 ASN B O 1
ATOM 1951 N N . LEU B 1 31 ? -8.977 -0.541 -12.945 1 96.25 31 LEU B N 1
ATOM 1952 C CA . LEU B 1 31 ? -8.297 -1.285 -11.891 1 96.25 31 LEU B CA 1
ATOM 1953 C C . LEU B 1 31 ? -7.98 -2.707 -12.344 1 96.25 31 LEU B C 1
ATOM 1955 O O . LEU B 1 31 ? -8.789 -3.336 -13.039 1 96.25 31 LEU B O 1
ATOM 1959 N N . PRO B 1 32 ? -6.812 -3.203 -11.938 1 96.5 32 PRO B N 1
ATOM 1960 C CA . PRO B 1 32 ? -6.324 -4.477 -12.469 1 96.5 32 PRO B CA 1
ATOM 1961 C C . PRO B 1 32 ? -7.191 -5.664 -12.047 1 96.5 32 PRO B C 1
ATOM 1963 O O . PRO B 1 32 ? -7.18 -6.707 -12.711 1 96.5 32 PRO B O 1
ATOM 1966 N N . PHE B 1 33 ? -7.961 -5.516 -11.039 1 97.94 33 PHE B N 1
ATOM 1967 C CA . PHE B 1 33 ? -8.695 -6.66 -10.508 1 97.94 33 PHE B CA 1
ATOM 1968 C C . PHE B 1 33 ? -10.148 -6.629 -10.961 1 97.94 33 PHE B C 1
ATOM 1970 O O . PHE B 1 33 ? -10.969 -7.422 -10.492 1 97.94 33 PHE B O 1
ATOM 1977 N N . LEU B 1 34 ? -10.477 -5.754 -11.898 1 97.81 34 LEU B N 1
ATOM 1978 C CA . LEU B 1 34 ? -11.836 -5.68 -12.422 1 97.81 34 LEU B CA 1
ATOM 1979 C C . LEU B 1 34 ? -12 -6.574 -13.648 1 97.81 34 LEU B C 1
ATOM 1981 O O . LEU B 1 34 ? -13.117 -6.805 -14.109 1 97.81 34 LEU B O 1
ATOM 1985 N N . LYS B 1 35 ? -10.891 -7.047 -14.188 1 96.94 35 LYS B N 1
ATOM 1986 C CA . LYS B 1 35 ? -10.867 -7.992 -15.297 1 96.94 35 LYS B CA 1
ATOM 1987 C C . LYS B 1 35 ? -9.859 -9.109 -15.047 1 96.94 35 LYS B C 1
ATOM 1989 O O . LYS B 1 35 ? -8.859 -8.906 -14.344 1 96.94 35 LYS B O 1
ATOM 1994 N N . GLU B 1 36 ? -10.188 -10.172 -15.641 1 96.94 36 GLU B N 1
ATOM 1995 C CA . GLU B 1 36 ? -9.273 -11.305 -15.539 1 96.94 36 GLU B CA 1
ATOM 1996 C C . GLU B 1 36 ? -7.973 -11.039 -16.297 1 96.94 36 GLU B C 1
ATOM 1998 O O . GLU B 1 36 ? -7.988 -10.414 -17.359 1 96.94 36 GLU B O 1
ATOM 2003 N N . ASP B 1 37 ? -6.859 -11.477 -15.703 1 95.81 37 ASP B N 1
ATOM 2004 C CA . ASP B 1 37 ? -5.566 -11.367 -16.375 1 95.81 37 ASP B CA 1
ATOM 2005 C C . ASP B 1 37 ? -4.754 -12.656 -16.219 1 95.81 37 ASP B C 1
ATOM 2007 O O . ASP B 1 37 ? -5.289 -13.68 -15.797 1 95.81 37 ASP B O 1
ATOM 2011 N N . SER B 1 38 ? -3.488 -12.664 -16.641 1 94.44 38 SER B N 1
ATOM 2012 C CA . SER B 1 38 ? -2.674 -13.867 -16.734 1 94.44 38 SER B CA 1
ATOM 2013 C C . SER B 1 38 ? -2.332 -14.414 -15.352 1 94.44 38 SER B C 1
ATOM 2015 O O . SER B 1 38 ? -1.986 -15.586 -15.211 1 94.44 38 SER B O 1
ATOM 2017 N N . TYR B 1 39 ? -2.486 -13.562 -14.266 1 96.31 39 TYR B N 1
ATOM 2018 C CA . TYR B 1 39 ? -2.119 -14 -12.922 1 96.31 39 TYR B CA 1
ATOM 2019 C C . TYR B 1 39 ? -3.338 -14.508 -12.164 1 96.31 39 TYR B C 1
ATOM 2021 O O . TYR B 1 39 ? -3.201 -15.172 -11.125 1 96.31 39 TYR B O 1
ATOM 2029 N N . THR B 1 40 ? -4.5 -14.305 -12.641 1 97.5 40 THR B N 1
ATOM 2030 C CA . THR B 1 40 ? -5.73 -14.562 -11.906 1 97.5 40 THR B CA 1
ATOM 2031 C C . THR B 1 40 ? -5.918 -16.062 -11.68 1 97.5 40 THR B C 1
ATOM 2033 O O . THR B 1 40 ? -5.934 -16.844 -12.633 1 97.5 40 THR B O 1
ATOM 2036 N N . ASP B 1 41 ? -6.113 -16.422 -10.398 1 96.88 41 ASP B N 1
ATOM 2037 C CA . ASP B 1 41 ? -6.461 -17.812 -10.094 1 96.88 41 ASP B CA 1
ATOM 2038 C C . ASP B 1 41 ? -7.641 -17.875 -9.125 1 96.88 41 ASP B C 1
ATOM 2040 O O . ASP B 1 41 ? -8.062 -18.969 -8.727 1 96.88 41 ASP B O 1
ATOM 2044 N N . THR B 1 42 ? -8.125 -16.75 -8.758 1 97.81 42 THR B N 1
ATOM 2045 C CA . THR B 1 42 ? -9.219 -16.641 -7.805 1 97.81 42 THR B CA 1
ATOM 2046 C C . THR B 1 42 ? -10.211 -15.562 -8.234 1 97.81 42 THR B C 1
ATOM 2048 O O . THR B 1 42 ? -9.805 -14.469 -8.648 1 97.81 42 THR B O 1
ATOM 2051 N N . ILE B 1 43 ? -11.469 -15.906 -8.172 1 98.06 43 ILE B N 1
ATOM 2052 C CA . ILE B 1 43 ? -12.539 -14.953 -8.438 1 98.06 43 ILE B CA 1
ATOM 2053 C C . ILE B 1 43 ? -13.383 -14.766 -7.176 1 98.06 43 ILE B C 1
ATOM 2055 O O . ILE B 1 43 ? -13.914 -15.734 -6.633 1 98.06 43 ILE B O 1
ATOM 2059 N N . LEU B 1 44 ? -13.5 -13.555 -6.707 1 98.06 44 LEU B N 1
ATOM 2060 C CA . LEU B 1 44 ? -14.398 -13.227 -5.602 1 98.06 44 LEU B CA 1
ATOM 2061 C C . LEU B 1 44 ? -15.695 -12.617 -6.117 1 98.06 44 LEU B C 1
ATOM 2063 O O . LEU B 1 44 ? -15.672 -11.703 -6.945 1 98.06 44 LEU B O 1
ATOM 2067 N N . VAL B 1 45 ? -16.766 -13.125 -5.641 1 98.31 45 VAL B N 1
ATOM 2068 C CA . VAL B 1 45 ? -18.078 -12.594 -6.023 1 98.31 45 VAL B CA 1
ATOM 2069 C C . VAL B 1 45 ? -18.719 -11.883 -4.828 1 98.31 45 VAL B C 1
ATOM 2071 O O . VAL B 1 45 ? -19 -12.508 -3.809 1 98.31 45 VAL B O 1
ATOM 2074 N N . VAL B 1 46 ? -18.859 -10.617 -4.945 1 98.38 46 VAL B N 1
ATOM 2075 C CA . VAL B 1 46 ? -19.469 -9.773 -3.926 1 98.38 46 VAL B CA 1
ATOM 2076 C C . VAL B 1 46 ? -20.656 -9.023 -4.52 1 98.38 46 VAL B C 1
ATOM 2078 O O . VAL B 1 46 ? -20.516 -8.305 -5.512 1 98.38 46 VAL B O 1
ATOM 2081 N N . GLU B 1 47 ? -21.75 -9.203 -3.973 1 98.12 47 GLU B N 1
ATOM 2082 C CA . GLU B 1 47 ? -22.984 -8.602 -4.48 1 98.12 47 GLU B CA 1
ATOM 2083 C C . GLU B 1 47 ? -23.188 -8.922 -5.961 1 98.12 47 GLU B C 1
ATOM 2085 O O . GLU B 1 47 ? -23.562 -8.047 -6.746 1 98.12 47 GLU B O 1
ATOM 2090 N N . GLY B 1 48 ? -22.797 -10.062 -6.352 1 97.38 48 GLY B N 1
ATOM 2091 C CA . GLY B 1 48 ? -23.016 -10.539 -7.711 1 97.38 48 GLY B CA 1
ATOM 2092 C C . GLY B 1 48 ? -21.984 -10.023 -8.695 1 97.38 48 GLY B C 1
ATOM 2093 O O . GLY B 1 48 ? -22 -10.375 -9.875 1 97.38 48 GLY B O 1
ATOM 2094 N N . LYS B 1 49 ? -21.047 -9.25 -8.25 1 98.25 49 LYS B N 1
ATOM 2095 C CA . LYS B 1 49 ? -19.984 -8.719 -9.094 1 98.25 49 LYS B CA 1
ATOM 2096 C C . LYS B 1 49 ? -18.656 -9.422 -8.828 1 98.25 49 LYS B C 1
ATOM 2098 O O . LYS B 1 49 ? -18.359 -9.797 -7.691 1 98.25 49 LYS B O 1
ATOM 2103 N N . LYS B 1 50 ? -17.875 -9.5 -9.859 1 98.38 50 LYS B N 1
ATOM 2104 C CA . LYS B 1 50 ? -16.656 -10.305 -9.773 1 98.38 50 LYS B CA 1
ATOM 2105 C C . LYS B 1 50 ? -15.422 -9.43 -9.586 1 98.38 50 LYS B C 1
ATOM 2107 O O . LYS B 1 50 ? -15.32 -8.359 -10.188 1 98.38 50 LYS B O 1
ATOM 2112 N N . LEU B 1 51 ? -14.539 -9.875 -8.781 1 98.5 51 LEU B N 1
ATOM 2113 C CA . LEU B 1 51 ? -13.18 -9.367 -8.609 1 98.5 51 LEU B CA 1
ATOM 2114 C C . LEU B 1 51 ? -12.156 -10.461 -8.883 1 98.5 51 LEU B C 1
ATOM 2116 O O . LEU B 1 51 ? -12.281 -11.578 -8.375 1 98.5 51 LEU B O 1
ATOM 2120 N N . TYR B 1 52 ? -11.195 -10.133 -9.68 1 98.25 52 TYR B N 1
ATOM 2121 C CA . TYR B 1 52 ? -10.203 -11.086 -10.148 1 98.25 52 TYR B CA 1
ATOM 2122 C C . TYR B 1 52 ? -8.859 -10.852 -9.477 1 98.25 52 TYR B C 1
ATOM 2124 O O . TYR B 1 52 ? -8.352 -9.727 -9.461 1 98.25 52 TYR B O 1
ATOM 2132 N N . ILE B 1 53 ? -8.273 -11.922 -8.867 1 97.69 53 ILE B N 1
ATOM 2133 C CA . ILE B 1 53 ? -7.047 -11.711 -8.109 1 97.69 53 ILE B CA 1
ATOM 2134 C C . ILE B 1 53 ? -6.254 -13.016 -8.047 1 97.69 53 ILE B C 1
ATOM 2136 O O . ILE B 1 53 ? -6.801 -14.094 -8.273 1 97.69 53 ILE B O 1
ATOM 2140 N N . HIS B 1 54 ? -4.996 -12.891 -7.887 1 97.44 54 HIS B N 1
ATOM 2141 C CA . HIS B 1 54 ? -4.207 -14.07 -7.555 1 97.44 54 HIS B CA 1
ATOM 2142 C C . HIS B 1 54 ? -4.305 -14.398 -6.066 1 97.44 54 HIS B C 1
ATOM 2144 O O . HIS B 1 54 ? -4.262 -13.5 -5.227 1 97.44 54 HIS B O 1
ATOM 2150 N N . ARG B 1 55 ? -4.32 -15.602 -5.711 1 96.56 55 ARG B N 1
ATOM 2151 C CA . ARG B 1 55 ? -4.547 -16.047 -4.34 1 96.56 55 ARG B CA 1
ATOM 2152 C C . ARG B 1 55 ? -3.432 -15.562 -3.418 1 96.56 55 ARG B C 1
ATOM 2154 O O . ARG B 1 55 ? -3.666 -15.297 -2.236 1 96.56 55 ARG B O 1
ATOM 2161 N N . SER B 1 56 ? -2.199 -15.414 -3.896 1 97.12 56 SER B N 1
ATOM 2162 C CA . SER B 1 56 ? -1.094 -14.984 -3.045 1 97.12 56 SER B CA 1
ATOM 2163 C C . SER B 1 56 ? -1.323 -13.57 -2.514 1 97.12 56 SER B C 1
ATOM 2165 O O . SER B 1 56 ? -0.968 -13.266 -1.372 1 97.12 56 SER B O 1
ATOM 2167 N N . LEU B 1 57 ? -1.897 -12.727 -3.279 1 98.25 57 LEU B N 1
ATOM 2168 C CA . LEU B 1 57 ? -2.156 -11.359 -2.84 1 98.25 57 LEU B CA 1
ATOM 2169 C C . LEU B 1 57 ? -3.1 -11.344 -1.643 1 98.25 57 LEU B C 1
ATOM 2171 O O . LEU B 1 57 ? -2.795 -10.742 -0.613 1 98.25 57 LEU B O 1
ATOM 2175 N N . LEU B 1 58 ? -4.172 -12.039 -1.816 1 97.25 58 LEU B N 1
ATOM 2176 C CA . LEU B 1 58 ? -5.16 -12.117 -0.744 1 97.25 58 LEU B CA 1
ATOM 2177 C C . LEU B 1 58 ? -4.602 -12.867 0.459 1 97.25 58 LEU B C 1
ATOM 2179 O O . LEU B 1 58 ? -4.859 -12.492 1.605 1 97.25 58 LEU B O 1
ATOM 2183 N N . GLY B 1 59 ? -3.883 -13.875 0.145 1 97.5 59 GLY B N 1
ATOM 2184 C CA . GLY B 1 59 ? -3.291 -14.664 1.213 1 97.5 59 GLY B CA 1
ATOM 2185 C C . GLY B 1 59 ? -2.32 -13.875 2.07 1 97.5 59 GLY B C 1
ATOM 2186 O O . GLY B 1 59 ? -2.354 -13.969 3.301 1 97.5 59 GLY B O 1
ATOM 2187 N N . TYR B 1 60 ? -1.504 -13.07 1.512 1 97.69 60 TYR B N 1
ATOM 2188 C CA . TYR B 1 60 ? -0.565 -12.242 2.258 1 97.69 60 TYR B CA 1
ATOM 2189 C C . TYR B 1 60 ? -1.3 -11.18 3.066 1 97.69 60 TYR B C 1
ATOM 2191 O O . TYR B 1 60 ? -0.896 -10.852 4.184 1 97.69 60 TYR B O 1
ATOM 2199 N N . ALA B 1 61 ? -2.34 -10.719 2.492 1 98.19 61 ALA B N 1
ATOM 2200 C CA . ALA B 1 61 ? -3.068 -9.617 3.119 1 98.19 61 ALA B CA 1
ATOM 2201 C C . ALA B 1 61 ? -3.891 -10.109 4.305 1 98.19 61 ALA B C 1
ATOM 2203 O O . ALA B 1 61 ? -4.25 -9.32 5.188 1 98.19 61 ALA B O 1
ATOM 2204 N N . SER B 1 62 ? -4.25 -11.453 4.312 1 98.44 62 SER B N 1
ATOM 2205 C CA . SER B 1 62 ? -5.238 -11.914 5.277 1 98.44 62 SER B CA 1
ATOM 2206 C C . SER B 1 62 ? -5.066 -13.398 5.574 1 98.44 62 SER B C 1
ATOM 2208 O O . SER B 1 62 ? -5.32 -14.242 4.711 1 98.44 62 SER B O 1
ATOM 2210 N N . PRO B 1 63 ? -4.742 -13.734 6.773 1 97.38 63 PRO B N 1
ATOM 2211 C CA . PRO B 1 63 ? -4.73 -15.148 7.145 1 97.38 63 PRO B CA 1
ATOM 2212 C C . PRO B 1 63 ? -6.105 -15.805 7.02 1 97.38 63 PRO B C 1
ATOM 2214 O O . PRO B 1 63 ? -6.199 -17 6.738 1 97.38 63 PRO B O 1
ATOM 2217 N N . TYR B 1 64 ? -7.152 -15.031 7.246 1 97.44 64 TYR B N 1
ATOM 2218 C CA . TYR B 1 64 ? -8.508 -15.516 7.023 1 97.44 64 TYR B CA 1
ATOM 2219 C C . TYR B 1 64 ? -8.68 -16.031 5.602 1 97.44 64 TYR B C 1
ATOM 2221 O O . TYR B 1 64 ? -9.172 -17.141 5.391 1 97.44 64 TYR B O 1
ATOM 2229 N N . PHE B 1 65 ? -8.203 -15.289 4.645 1 96.94 65 PHE B N 1
ATOM 2230 C CA . PHE B 1 65 ? -8.352 -15.664 3.244 1 96.94 65 PHE B CA 1
ATOM 2231 C C . PHE B 1 65 ? -7.391 -16.781 2.879 1 96.94 65 PHE B C 1
ATOM 2233 O O . PHE B 1 65 ? -7.684 -17.609 2.006 1 96.94 65 PHE B O 1
ATOM 2240 N N . THR B 1 66 ? -6.273 -16.828 3.545 1 96.25 66 THR B N 1
ATOM 2241 C CA . THR B 1 66 ? -5.359 -17.938 3.311 1 96.25 66 THR B CA 1
ATOM 2242 C C . THR B 1 66 ? -6.055 -19.281 3.549 1 96.25 66 THR B C 1
ATOM 2244 O O . THR B 1 66 ? -6.008 -20.172 2.699 1 96.25 66 THR B O 1
ATOM 2247 N N . LYS B 1 67 ? -6.723 -19.406 4.652 1 95.12 67 LYS B N 1
ATOM 2248 C CA . LYS B 1 67 ? -7.418 -20.641 5.008 1 95.12 67 LYS B CA 1
ATOM 2249 C C . LYS B 1 67 ? -8.562 -20.922 4.043 1 95.12 67 LYS B C 1
ATOM 2251 O O . LYS B 1 67 ? -8.703 -22.047 3.547 1 95.12 67 LYS B O 1
ATOM 2256 N N . LEU B 1 68 ? -9.273 -19.938 3.76 1 94.12 68 LEU B N 1
ATOM 2257 C CA . LEU B 1 68 ? -10.445 -20.062 2.896 1 94.12 68 LEU B CA 1
ATOM 2258 C C . LEU B 1 68 ? -10.031 -20.469 1.481 1 94.12 68 LEU B C 1
ATOM 2260 O O . LEU B 1 68 ? -10.68 -21.297 0.854 1 94.12 68 LEU B O 1
ATOM 2264 N N . LEU B 1 69 ? -8.977 -19.891 1.005 1 93.75 69 LEU B N 1
ATOM 2265 C CA . LEU B 1 69 ? -8.539 -20.109 -0.37 1 93.75 69 LEU B CA 1
ATOM 2266 C C . LEU B 1 69 ? -7.891 -21.484 -0.523 1 93.75 69 LEU B C 1
ATOM 2268 O O . LEU B 1 69 ? -8.008 -22.109 -1.577 1 93.75 69 LEU B O 1
ATOM 2272 N N . ASN B 1 70 ? -7.219 -21.891 0.49 1 92.19 70 ASN B N 1
ATOM 2273 C CA . ASN B 1 70 ? -6.68 -23.25 0.439 1 92.19 70 ASN B CA 1
ATOM 2274 C C . ASN B 1 70 ? -7.781 -24.281 0.239 1 92.19 70 ASN B C 1
ATOM 2276 O O . ASN B 1 70 ? -7.664 -25.172 -0.61 1 92.19 70 ASN B O 1
ATOM 2280 N N . SER B 1 71 ? -8.844 -24.125 0.909 1 92.75 71 SER B N 1
ATOM 2281 C CA . SER B 1 71 ? -9.992 -25.016 0.772 1 92.75 71 SER B CA 1
ATOM 2282 C C . SER B 1 71 ? -10.664 -24.844 -0.588 1 92.75 71 SER B C 1
ATOM 2284 O O . SER B 1 71 ? -11 -25.828 -1.243 1 92.75 71 SER B O 1
ATOM 2286 N N . ALA B 1 72 ? -10.758 -23.656 -1.022 1 92.81 72 ALA B N 1
ATOM 2287 C CA . ALA B 1 72 ? -11.438 -23.359 -2.281 1 92.81 72 ALA B CA 1
ATOM 2288 C C . ALA B 1 72 ? -10.641 -23.891 -3.473 1 92.81 72 ALA B C 1
ATOM 2290 O O . ALA B 1 72 ? -11.211 -24.406 -4.426 1 92.81 72 ALA B O 1
ATOM 2291 N N . HIS B 1 73 ? -9.414 -23.766 -3.455 1 92.81 73 HIS B N 1
ATOM 2292 C CA . HIS B 1 73 ? -8.57 -24.234 -4.555 1 92.81 73 HIS B CA 1
ATOM 2293 C C . HIS B 1 73 ? -8.508 -25.75 -4.602 1 92.81 73 HIS B C 1
ATOM 2295 O O . HIS B 1 73 ? -8.492 -26.344 -5.688 1 92.81 73 HIS B O 1
ATOM 2301 N N . SER B 1 74 ? -8.508 -26.359 -3.467 1 92.5 74 SER B N 1
ATOM 2302 C CA . SER B 1 74 ? -8.586 -27.812 -3.414 1 92.5 74 SER B CA 1
ATOM 2303 C C . SER B 1 74 ? -9.875 -28.328 -4.055 1 92.5 74 SER B C 1
ATOM 2305 O O . SER B 1 74 ? -9.844 -29.281 -4.84 1 92.5 74 SER B O 1
ATOM 2307 N N . ALA B 1 75 ? -10.93 -27.703 -3.713 1 91.88 75 ALA B N 1
ATOM 2308 C CA . ALA B 1 75 ? -12.219 -28.062 -4.293 1 91.88 75 ALA B CA 1
ATOM 2309 C C . ALA B 1 75 ? -12.227 -27.828 -5.801 1 91.88 75 ALA B C 1
ATOM 2311 O O . ALA B 1 75 ? -12.742 -28.656 -6.559 1 91.88 75 ALA B O 1
ATOM 2312 N N . ALA B 1 76 ? -11.672 -26.719 -6.191 1 91.31 76 ALA B N 1
ATOM 2313 C CA . ALA B 1 76 ? -11.617 -26.391 -7.613 1 91.31 76 ALA B CA 1
ATOM 2314 C C . ALA B 1 76 ? -10.82 -27.438 -8.383 1 91.31 76 ALA B C 1
ATOM 2316 O O . ALA B 1 76 ? -11.227 -27.859 -9.469 1 91.31 76 ALA B O 1
ATOM 2317 N N . LEU B 1 77 ? -9.734 -27.859 -7.836 1 89.81 77 LEU B N 1
ATOM 2318 C CA . LEU B 1 77 ? -8.898 -28.875 -8.469 1 89.81 77 LEU B CA 1
ATOM 2319 C C . LEU B 1 77 ? -9.656 -30.188 -8.602 1 89.81 77 LEU B C 1
ATOM 2321 O O . LEU B 1 77 ? -9.609 -30.844 -9.648 1 89.81 77 LEU B O 1
ATOM 2325 N N . SER B 1 78 ? -10.367 -30.547 -7.574 1 93.75 78 SER B N 1
ATOM 2326 C CA . SER B 1 78 ? -11.148 -31.781 -7.586 1 93.75 78 SER B CA 1
ATOM 2327 C C . SER B 1 78 ? -12.242 -31.719 -8.648 1 93.75 78 SER B C 1
ATOM 2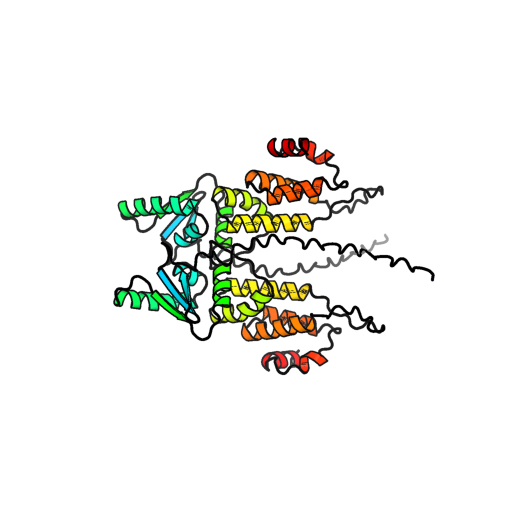329 O O . SER B 1 78 ? -12.586 -32.75 -9.242 1 93.75 78 SER B O 1
ATOM 2331 N N . GLU B 1 79 ? -12.695 -30.547 -8.906 1 93.75 79 GLU B N 1
ATOM 2332 C CA . GLU B 1 79 ? -13.766 -30.359 -9.883 1 93.75 79 GLU B CA 1
ATOM 2333 C C . GLU B 1 79 ? -13.195 -30.016 -11.258 1 93.75 79 GLU B C 1
ATOM 2335 O O . GLU B 1 79 ? -13.945 -29.688 -12.18 1 93.75 79 GLU B O 1
ATOM 2340 N N . LYS B 1 80 ? -11.945 -29.984 -11.398 1 92.56 80 LYS B N 1
ATOM 2341 C CA . LYS B 1 80 ? -11.227 -29.719 -12.633 1 92.56 80 LYS B CA 1
ATOM 2342 C C . LYS B 1 80 ? -11.508 -28.297 -13.141 1 92.56 80 LYS B C 1
ATOM 2344 O O . LYS B 1 80 ? -11.711 -28.094 -14.336 1 92.56 80 LYS B O 1
ATOM 2349 N N . LYS B 1 81 ? -11.586 -27.469 -12.18 1 90 81 LYS B N 1
ATOM 2350 C CA . LYS B 1 81 ? -11.734 -26.047 -12.5 1 90 81 LYS B CA 1
ATOM 2351 C C . LYS B 1 81 ? -10.383 -25.344 -12.438 1 90 81 LYS B C 1
ATOM 2353 O O . LYS B 1 81 ? -9.555 -25.641 -11.578 1 90 81 LYS B O 1
ATOM 2358 N N . ALA B 1 82 ? -10.227 -24.344 -13.328 1 89.56 82 ALA B N 1
ATOM 2359 C CA . ALA B 1 82 ? -8.953 -23.656 -13.445 1 89.56 82 ALA B CA 1
ATOM 2360 C C . ALA B 1 82 ? -8.797 -22.594 -12.352 1 89.56 82 ALA B C 1
ATOM 2362 O O . ALA B 1 82 ? -7.68 -22.25 -11.969 1 89.56 82 ALA B O 1
ATOM 2363 N N . LYS B 1 83 ? -9.969 -22.141 -11.891 1 95.06 83 LYS B N 1
ATOM 2364 C CA . LYS B 1 83 ? -9.945 -21.047 -10.914 1 95.06 83 LYS B CA 1
ATOM 2365 C C . LYS B 1 83 ? -10.914 -21.312 -9.773 1 95.06 83 LYS B C 1
ATOM 2367 O O . LYS B 1 83 ? -11.906 -22.031 -9.945 1 95.06 83 LYS B O 1
ATOM 2372 N N . ALA B 1 84 ? -10.547 -20.797 -8.633 1 96 84 ALA B N 1
ATOM 2373 C CA . ALA B 1 84 ? -11.438 -20.875 -7.48 1 96 84 ALA B CA 1
ATOM 2374 C C . ALA B 1 84 ? -12.391 -19.672 -7.449 1 96 84 ALA B C 1
ATOM 2376 O O . ALA B 1 84 ? -11.984 -18.547 -7.742 1 96 84 ALA B O 1
ATOM 2377 N N . GLU B 1 85 ? -13.609 -19.984 -7.195 1 95.38 85 GLU B N 1
ATOM 2378 C CA . GLU B 1 85 ? -14.617 -18.938 -7.051 1 95.38 85 GLU B CA 1
ATOM 2379 C C . GLU B 1 85 ? -15.172 -18.891 -5.633 1 95.38 85 GLU B C 1
ATOM 2381 O O . GLU B 1 85 ? -15.609 -19.922 -5.102 1 95.38 85 GLU B O 1
ATOM 2386 N N . LEU B 1 86 ? -15.109 -17.734 -5.02 1 96.31 86 LEU B N 1
ATOM 2387 C CA . LEU B 1 86 ? -15.586 -17.531 -3.654 1 96.31 86 LEU B CA 1
ATOM 2388 C C . LEU B 1 86 ? -16.688 -16.484 -3.615 1 96.31 86 LEU B C 1
ATOM 2390 O O . LEU B 1 86 ? -16.516 -15.375 -4.133 1 96.31 86 LEU B O 1
ATOM 2394 N N . LYS B 1 87 ? -17.734 -16.828 -2.992 1 96.44 87 LYS B N 1
ATOM 2395 C CA . LYS B 1 87 ? -18.828 -15.875 -2.787 1 96.44 87 LYS B CA 1
ATOM 2396 C C . LYS B 1 87 ? -18.75 -15.258 -1.395 1 96.44 87 LYS B C 1
ATOM 2398 O O . LYS B 1 87 ? -18.688 -15.977 -0.393 1 96.44 87 LYS B O 1
ATOM 2403 N N . ILE B 1 88 ? -18.672 -13.984 -1.34 1 96.81 88 ILE B N 1
ATOM 2404 C CA . ILE B 1 88 ? -18.688 -13.25 -0.08 1 96.81 88 ILE B CA 1
ATOM 2405 C C . ILE B 1 88 ? -20.062 -12.633 0.138 1 96.81 88 ILE B C 1
ATOM 2407 O O . ILE B 1 88 ? -20.484 -11.758 -0.624 1 96.81 88 ILE B O 1
ATOM 2411 N N . ALA B 1 89 ? -20.703 -13.016 1.199 1 96.25 89 ALA B N 1
ATOM 2412 C CA . ALA B 1 89 ? -22.078 -12.594 1.45 1 96.25 89 ALA B CA 1
ATOM 2413 C C . ALA B 1 89 ? -22.125 -11.406 2.414 1 96.25 89 ALA B C 1
ATOM 2415 O O . ALA B 1 89 ? -21.219 -11.234 3.232 1 96.25 89 ALA B O 1
ATOM 2416 N N . ASP B 1 90 ? -23.094 -10.602 2.23 1 96 90 ASP B N 1
ATOM 2417 C CA . ASP B 1 90 ? -23.469 -9.562 3.182 1 96 90 ASP B CA 1
ATOM 2418 C C . ASP B 1 90 ? -22.359 -8.516 3.312 1 96 90 ASP B C 1
ATOM 2420 O O . ASP B 1 90 ? -22.031 -8.086 4.422 1 96 90 ASP B O 1
ATOM 2424 N N . LYS B 1 91 ? -21.703 -8.273 2.227 1 97.81 91 LYS B N 1
ATOM 2425 C CA . LYS B 1 91 ? -20.688 -7.223 2.174 1 97.81 91 LYS B CA 1
ATOM 2426 C C . LYS B 1 91 ? -20.922 -6.293 0.99 1 97.81 91 LYS B C 1
ATOM 2428 O O . LYS B 1 91 ? -21.641 -6.645 0.048 1 97.81 91 LYS B O 1
ATOM 2433 N N . ASN B 1 92 ? -20.359 -5.117 1.086 1 97.62 92 ASN B N 1
ATOM 2434 C CA . ASN B 1 92 ? -20.469 -4.098 0.048 1 97.62 92 ASN B CA 1
ATOM 2435 C C . ASN B 1 92 ? -19.359 -4.234 -0.989 1 97.62 92 ASN B C 1
ATOM 2437 O O . ASN B 1 92 ? -18.172 -4.273 -0.638 1 97.62 92 ASN B O 1
ATOM 2441 N N . TYR B 1 93 ? -19.719 -4.289 -2.254 1 98.12 93 TYR B N 1
ATOM 2442 C CA . TYR B 1 93 ? -18.781 -4.426 -3.359 1 98.12 93 TYR B CA 1
ATOM 2443 C C . TYR B 1 93 ? -17.781 -3.27 -3.379 1 98.12 93 TYR B C 1
ATOM 2445 O O . TYR B 1 93 ? -16.594 -3.477 -3.559 1 98.12 93 TYR B O 1
ATOM 2453 N N . ALA B 1 94 ? -18.266 -2.102 -3.18 1 97.69 94 ALA B N 1
ATOM 2454 C CA . ALA B 1 94 ? -17.422 -0.909 -3.234 1 97.69 94 ALA B CA 1
ATOM 2455 C C . ALA B 1 94 ? -16.344 -0.948 -2.156 1 97.69 94 ALA B C 1
ATOM 2457 O O . ALA B 1 94 ? -15.227 -0.481 -2.375 1 97.69 94 ALA B O 1
ATOM 2458 N N . ASP B 1 95 ? -16.625 -1.526 -1.039 1 98.31 95 ASP B N 1
ATOM 2459 C CA . ASP B 1 95 ? -15.648 -1.644 0.032 1 98.31 95 ASP B CA 1
ATOM 2460 C C . ASP B 1 95 ? -14.531 -2.613 -0.351 1 98.31 95 ASP B C 1
ATOM 2462 O O . ASP B 1 95 ? -13.359 -2.371 -0.048 1 98.31 95 ASP B O 1
ATOM 2466 N N . PHE B 1 96 ? -14.922 -3.66 -1.045 1 98.44 96 PHE B N 1
ATOM 2467 C CA . PHE B 1 96 ? -13.922 -4.617 -1.487 1 98.44 96 PHE B CA 1
ATOM 2468 C C . PHE B 1 96 ? -13.039 -4.016 -2.576 1 98.44 96 PHE B C 1
ATOM 2470 O O . PHE B 1 96 ? -11.836 -4.273 -2.623 1 98.44 96 PHE B O 1
ATOM 2477 N N . VAL B 1 97 ? -13.633 -3.215 -3.393 1 98.19 97 VAL B N 1
ATOM 2478 C CA . VAL B 1 97 ? -12.852 -2.516 -4.406 1 98.19 97 VAL B CA 1
ATOM 2479 C C . VAL B 1 97 ? -11.82 -1.612 -3.734 1 98.19 97 VAL B C 1
ATOM 2481 O O . VAL B 1 97 ? -10.648 -1.617 -4.105 1 98.19 97 VAL B O 1
ATOM 2484 N N . ASP B 1 98 ? -12.234 -0.912 -2.752 1 98.31 98 ASP B N 1
ATOM 2485 C CA . ASP B 1 98 ? -11.32 -0.025 -2.043 1 98.31 98 ASP B CA 1
ATOM 2486 C C . ASP B 1 98 ? -10.234 -0.82 -1.321 1 98.31 98 ASP B C 1
ATOM 2488 O O . ASP B 1 98 ? -9.07 -0.425 -1.318 1 98.31 98 ASP B O 1
ATOM 2492 N N . MET B 1 99 ? -10.641 -1.905 -0.752 1 98.44 99 MET B N 1
ATOM 2493 C CA . MET B 1 99 ? -9.695 -2.77 -0.05 1 98.44 99 MET B CA 1
ATOM 2494 C C . MET B 1 99 ? -8.641 -3.314 -1.008 1 98.44 99 MET B C 1
ATOM 2496 O O . MET B 1 99 ? -7.445 -3.234 -0.729 1 98.44 99 MET B O 1
ATOM 2500 N N . PHE B 1 100 ? -9.094 -3.775 -2.186 1 98.5 100 PHE B N 1
ATOM 2501 C CA . PHE B 1 100 ? -8.18 -4.301 -3.191 1 98.5 100 PHE B CA 1
ATOM 2502 C C . PHE B 1 100 ? -7.262 -3.203 -3.717 1 98.5 100 PHE B C 1
ATOM 2504 O O . PHE B 1 100 ? -6.062 -3.422 -3.898 1 98.5 100 PHE B O 1
ATOM 2511 N N . ALA B 1 101 ? -7.859 -2.084 -3.92 1 98.38 101 ALA B N 1
ATOM 2512 C CA . ALA B 1 101 ? -7.07 -0.975 -4.449 1 98.38 101 ALA B CA 1
ATOM 2513 C C . ALA B 1 101 ? -5.969 -0.571 -3.473 1 98.38 101 ALA B C 1
ATOM 2515 O O . ALA B 1 101 ? -4.902 -0.11 -3.885 1 98.38 101 ALA B O 1
ATOM 2516 N N . PHE B 1 102 ? -6.262 -0.773 -2.209 1 98.62 102 PHE B N 1
ATOM 2517 C CA . PHE B 1 102 ? -5.285 -0.433 -1.182 1 98.62 102 PHE B CA 1
ATOM 2518 C C . PHE B 1 102 ? -4.082 -1.363 -1.252 1 98.62 102 PHE B C 1
ATOM 2520 O O . PHE B 1 102 ? -2.938 -0.905 -1.297 1 98.62 102 PHE B O 1
ATOM 2527 N N . PHE B 1 103 ? -4.293 -2.664 -1.345 1 98.38 103 PHE B N 1
ATOM 2528 C CA . PHE B 1 103 ? -3.164 -3.555 -1.102 1 98.38 103 PHE B CA 1
ATOM 2529 C C . PHE B 1 103 ? -2.637 -4.129 -2.41 1 98.38 103 PHE B C 1
ATOM 2531 O O . PHE B 1 103 ? -1.592 -4.785 -2.43 1 98.38 103 PHE B O 1
ATOM 2538 N N . HIS B 1 104 ? -3.291 -3.922 -3.535 1 98.56 104 HIS B N 1
ATOM 2539 C CA . HIS B 1 104 ? -2.83 -4.449 -4.812 1 98.56 104 HIS B CA 1
ATOM 2540 C C . HIS B 1 104 ? -1.551 -3.754 -5.266 1 98.56 104 HIS B C 1
ATOM 2542 O O . HIS B 1 104 ? -1.518 -2.529 -5.398 1 98.56 104 HIS B O 1
ATOM 2548 N N . PRO B 1 105 ? -0.575 -4.543 -5.602 1 98.25 105 PRO B N 1
ATOM 2549 C CA . PRO B 1 105 ? 0.745 -3.979 -5.887 1 98.25 105 PRO B CA 1
ATOM 2550 C C . PRO B 1 105 ? 0.731 -3.021 -7.078 1 98.25 105 PRO B C 1
ATOM 2552 O O . PRO B 1 105 ? 1.586 -2.137 -7.172 1 98.25 105 PRO B O 1
ATOM 2555 N N . GLY B 1 106 ? -0.197 -3.125 -7.93 1 97.5 106 GLY B N 1
ATOM 2556 C CA . GLY B 1 106 ? -0.281 -2.266 -9.102 1 97.5 106 GLY B CA 1
ATOM 2557 C C . GLY B 1 106 ? -1.026 -0.971 -8.836 1 97.5 106 GLY B C 1
ATOM 2558 O O . GLY B 1 106 ? -1.092 -0.099 -9.703 1 97.5 106 GLY B O 1
ATOM 2559 N N . VAL B 1 107 ? -1.583 -0.782 -7.652 1 97.94 107 VAL B N 1
ATOM 2560 C CA . VAL B 1 107 ? -2.447 0.363 -7.387 1 97.94 107 VAL B CA 1
ATOM 2561 C C . VAL B 1 107 ? -1.957 1.103 -6.145 1 97.94 107 VAL B C 1
ATOM 2563 O O . VAL B 1 107 ? -1.61 2.285 -6.215 1 97.94 107 VAL B O 1
ATOM 2566 N N . CYS B 1 108 ? -1.886 0.488 -5.039 1 98 108 CYS B N 1
ATOM 2567 C CA . CYS B 1 108 ? -1.43 1.032 -3.764 1 98 108 CYS B CA 1
ATOM 2568 C C . CYS B 1 108 ? -2.104 2.367 -3.469 1 98 108 CYS B C 1
ATOM 2570 O O . CYS B 1 108 ? -1.432 3.35 -3.146 1 98 108 CYS B O 1
ATOM 2572 N N . ARG B 1 109 ? -3.389 2.324 -3.455 1 97.12 109 ARG B N 1
ATOM 2573 C CA . ARG B 1 109 ? -4.164 3.549 -3.299 1 97.12 109 ARG B CA 1
ATOM 2574 C C . ARG B 1 109 ? -4.129 4.039 -1.855 1 97.12 109 ARG B C 1
ATOM 2576 O O . ARG B 1 109 ? -4.246 3.244 -0.921 1 97.12 109 ARG B O 1
ATOM 2583 N N . GLU B 1 110 ? -4.047 5.297 -1.695 1 97.12 110 GLU B N 1
ATOM 2584 C CA . GLU B 1 110 ? -4.141 5.902 -0.37 1 97.12 110 GLU B CA 1
ATOM 2585 C C . GLU B 1 110 ? -5.59 5.949 0.113 1 97.12 110 GLU B C 1
ATOM 2587 O O . GLU B 1 110 ? -6.512 6.117 -0.688 1 97.12 110 GLU B O 1
ATOM 2592 N N . LEU B 1 111 ? -5.648 5.883 1.371 1 97.88 111 LEU B N 1
ATOM 2593 C CA . LEU B 1 111 ? -6.973 5.953 1.981 1 97.88 111 LEU B CA 1
ATOM 2594 C C . LEU B 1 111 ? -7.273 7.371 2.457 1 97.88 111 LEU B C 1
ATOM 2596 O O . LEU B 1 111 ? -6.371 8.094 2.891 1 97.88 111 LEU B O 1
ATOM 2600 N N . ASN B 1 112 ? -8.523 7.738 2.412 1 97.06 112 ASN B N 1
ATOM 2601 C CA . ASN B 1 112 ? -9 8.938 3.098 1 97.06 112 ASN B CA 1
ATOM 2602 C C . ASN B 1 112 ? -9.836 8.594 4.324 1 97.06 112 ASN B C 1
ATOM 2604 O O . ASN B 1 112 ? -10.039 7.414 4.629 1 97.06 112 ASN B O 1
ATOM 2608 N N . ASP B 1 113 ? -10.281 9.57 5.055 1 96.88 113 ASP B N 1
ATOM 2609 C CA . ASP B 1 113 ? -10.938 9.336 6.332 1 96.88 113 ASP B CA 1
ATOM 2610 C C . ASP B 1 113 ? -12.273 8.617 6.141 1 96.88 113 ASP B C 1
ATOM 2612 O O . ASP B 1 113 ? -12.648 7.762 6.949 1 96.88 113 ASP B O 1
ATOM 2616 N N . LYS B 1 114 ? -13.008 8.945 5.07 1 97.5 114 LYS B N 1
ATOM 2617 C CA . LYS B 1 114 ? -14.281 8.281 4.812 1 97.5 114 LYS B CA 1
ATOM 2618 C C . LYS B 1 114 ? -14.07 6.793 4.539 1 97.5 114 LYS B C 1
ATOM 2620 O O . LYS B 1 114 ? -14.812 5.953 5.055 1 97.5 114 LYS B O 1
ATOM 2625 N N . MET B 1 115 ? -13.086 6.477 3.764 1 98.12 115 MET B N 1
ATOM 2626 C CA . MET B 1 115 ? -12.734 5.086 3.482 1 98.12 115 MET B CA 1
ATOM 2627 C C . MET B 1 115 ? -12.328 4.359 4.758 1 98.12 115 MET B C 1
ATOM 2629 O O . MET B 1 115 ? -12.766 3.236 5.008 1 98.12 115 MET B O 1
ATOM 2633 N N . ALA B 1 116 ? -11.508 5.035 5.484 1 98.75 116 ALA B N 1
ATOM 2634 C CA . ALA B 1 116 ? -10.977 4.418 6.699 1 98.75 116 ALA B CA 1
ATOM 2635 C C . ALA B 1 116 ? -12.094 4.059 7.668 1 98.75 116 ALA B C 1
ATOM 2637 O O . ALA B 1 116 ? -12.055 3.006 8.305 1 98.75 116 ALA B O 1
ATOM 2638 N N . LEU B 1 117 ? -13.078 4.902 7.781 1 98.44 117 LEU B N 1
ATOM 2639 C CA . LEU B 1 117 ? -14.211 4.645 8.664 1 98.44 117 LEU B CA 1
ATOM 2640 C C . LEU B 1 117 ? -14.953 3.385 8.234 1 98.44 117 LEU B C 1
ATOM 2642 O O . LEU B 1 117 ? -15.367 2.586 9.078 1 98.44 117 LEU B O 1
ATOM 2646 N N . ARG B 1 118 ? -15.062 3.236 6.988 1 98.38 118 ARG B N 1
ATOM 2647 C CA . ARG B 1 118 ? -15.789 2.092 6.449 1 98.38 118 ARG B CA 1
ATOM 2648 C C . ARG B 1 118 ? -14.938 0.83 6.5 1 98.38 118 ARG B C 1
ATOM 2650 O O . ARG B 1 118 ? -15.438 -0.259 6.781 1 98.38 118 ARG B O 1
ATOM 2657 N N . LEU B 1 119 ? -13.672 0.916 6.301 1 98.81 119 LEU B N 1
ATOM 2658 C CA . LEU B 1 119 ? -12.812 -0.241 6.086 1 98.81 119 LEU B CA 1
ATOM 2659 C C . LEU B 1 119 ? -12.258 -0.762 7.41 1 98.81 119 LEU B C 1
ATOM 2661 O O . LEU B 1 119 ? -11.805 -1.905 7.492 1 98.81 119 LEU B O 1
ATOM 2665 N N . LEU B 1 120 ? -12.273 0.037 8.461 1 98.81 120 LEU B N 1
ATOM 2666 C CA . LEU B 1 120 ? -11.711 -0.4 9.727 1 98.81 120 LEU B CA 1
ATOM 2667 C C . LEU B 1 120 ? -12.438 -1.64 10.25 1 98.81 120 LEU B C 1
ATOM 2669 O O . LEU B 1 120 ? -11.805 -2.666 10.516 1 98.81 120 LEU B O 1
ATOM 2673 N N . PRO B 1 121 ? -13.773 -1.677 10.32 1 98.75 121 PRO B N 1
ATOM 2674 C CA . PRO B 1 121 ? -14.445 -2.904 10.75 1 98.75 121 PRO B CA 1
ATOM 2675 C C . PRO B 1 121 ? -14.203 -4.074 9.805 1 98.75 121 PRO B C 1
ATOM 2677 O O . PRO B 1 121 ? -14.055 -5.215 10.25 1 98.75 121 PRO B O 1
ATOM 2680 N N . LEU B 1 122 ? -14.156 -3.799 8.539 1 98.75 122 LEU B N 1
ATOM 2681 C CA . LEU B 1 122 ? -13.961 -4.824 7.52 1 98.75 122 LEU B CA 1
ATOM 2682 C C . LEU B 1 122 ? -12.57 -5.453 7.645 1 98.75 122 LEU B C 1
ATOM 2684 O O . LEU B 1 122 ? -12.43 -6.672 7.566 1 98.75 122 LEU B O 1
ATOM 2688 N N . SER B 1 123 ? -11.57 -4.602 7.805 1 98.81 123 SER B N 1
ATOM 2689 C CA . SER B 1 123 ? -10.203 -5.082 7.93 1 98.81 123 SER B CA 1
ATOM 2690 C C . SER B 1 123 ? -10.039 -5.965 9.164 1 98.81 123 SER B C 1
ATOM 2692 O O . SER B 1 123 ? -9.273 -6.93 9.141 1 98.81 123 SER B O 1
ATOM 2694 N N . ASP B 1 124 ? -10.75 -5.602 10.219 1 98.69 124 ASP B N 1
ATOM 2695 C CA . ASP B 1 124 ? -10.734 -6.43 11.422 1 98.69 124 ASP B CA 1
ATOM 2696 C C . ASP B 1 124 ? -11.438 -7.762 11.172 1 98.69 124 ASP B C 1
ATOM 2698 O O . ASP B 1 124 ? -10.93 -8.82 11.539 1 98.69 124 ASP B O 1
ATOM 2702 N N . GLU B 1 125 ? -12.562 -7.719 10.562 1 98.38 125 GLU B N 1
ATOM 2703 C CA . GLU B 1 125 ? -13.359 -8.914 10.297 1 98.38 125 GLU B CA 1
ATOM 2704 C C . GLU B 1 125 ? -12.586 -9.914 9.438 1 98.38 125 GLU B C 1
ATOM 2706 O O . GLU B 1 125 ? -12.633 -11.117 9.703 1 98.38 125 GLU B O 1
ATOM 2711 N N . PHE B 1 126 ? -11.859 -9.453 8.477 1 98.31 126 PHE B N 1
ATOM 2712 C CA . PHE B 1 126 ? -11.164 -10.328 7.543 1 98.31 126 PHE B CA 1
ATOM 2713 C C . PHE B 1 126 ? -9.688 -10.445 7.91 1 98.31 126 PHE B C 1
ATOM 2715 O O . PHE B 1 126 ? -8.883 -10.922 7.105 1 98.31 126 PHE B O 1
ATOM 2722 N N . GLN B 1 127 ? -9.32 -9.977 9.031 1 98.44 127 GLN B N 1
ATOM 2723 C CA . GLN B 1 127 ? -7.977 -10.133 9.594 1 98.44 127 GLN B CA 1
ATOM 2724 C C . GLN B 1 127 ? -6.922 -9.562 8.648 1 98.44 127 GLN B C 1
ATOM 2726 O O . GLN B 1 127 ? -5.922 -10.227 8.359 1 98.44 127 GLN B O 1
ATOM 2731 N N . MET B 1 128 ? -7.152 -8.375 8.18 1 98.56 128 MET B N 1
ATOM 2732 C CA . MET B 1 128 ? -6.191 -7.66 7.344 1 98.56 128 MET B CA 1
ATOM 2733 C C . MET B 1 128 ? -5.41 -6.641 8.164 1 98.56 128 MET B C 1
ATOM 2735 O O . MET B 1 128 ? -5.766 -5.461 8.195 1 98.56 128 MET B O 1
ATOM 2739 N N . ALA B 1 129 ? -4.32 -7.066 8.633 1 98.06 129 ALA B N 1
ATOM 2740 C CA . ALA B 1 129 ? -3.586 -6.312 9.648 1 98.06 129 ALA B CA 1
ATOM 2741 C C . ALA B 1 129 ? -3.039 -5.008 9.078 1 98.06 129 ALA B C 1
ATOM 2743 O O . ALA B 1 129 ? -3.141 -3.955 9.711 1 98.06 129 ALA B O 1
ATOM 2744 N N . ALA B 1 130 ? -2.453 -5.078 7.941 1 98.06 130 ALA B N 1
ATOM 2745 C CA . ALA B 1 130 ? -1.858 -3.881 7.348 1 98.06 130 ALA B CA 1
ATOM 2746 C C . ALA B 1 130 ? -2.918 -2.82 7.074 1 98.06 130 ALA B C 1
ATOM 2748 O O . ALA B 1 130 ? -2.701 -1.633 7.332 1 98.06 130 ALA B O 1
ATOM 2749 N N . LEU B 1 131 ? -4.008 -3.219 6.566 1 98.69 131 LEU B N 1
ATOM 2750 C CA . LEU B 1 131 ? -5.105 -2.301 6.289 1 98.69 131 LEU B CA 1
ATOM 2751 C C . LEU B 1 131 ? -5.668 -1.716 7.578 1 98.69 131 LEU B C 1
ATOM 2753 O O . LEU B 1 131 ? -5.93 -0.514 7.656 1 98.69 131 LEU B O 1
ATOM 2757 N N . LYS B 1 132 ? -5.867 -2.564 8.508 1 98.75 132 LYS B N 1
ATOM 2758 C CA . LYS B 1 132 ? -6.387 -2.104 9.797 1 98.75 132 LYS B CA 1
ATOM 2759 C C . LYS B 1 132 ? -5.469 -1.05 10.414 1 98.75 132 LYS B C 1
ATOM 2761 O O . LYS B 1 132 ? -5.938 -0.003 10.867 1 98.75 132 LYS B O 1
ATOM 2766 N N . ASP B 1 133 ? -4.27 -1.356 10.383 1 98.38 133 ASP B N 1
ATOM 2767 C CA . ASP B 1 133 ? -3.277 -0.429 10.922 1 98.38 133 ASP B CA 1
ATOM 2768 C C . ASP B 1 133 ? -3.354 0.924 10.219 1 98.38 133 ASP B C 1
ATOM 2770 O O . ASP B 1 133 ? -3.303 1.971 10.867 1 98.38 133 ASP B O 1
ATOM 2774 N N . ARG B 1 134 ? -3.438 0.878 8.953 1 98.62 134 ARG B N 1
ATOM 2775 C CA . ARG B 1 134 ? -3.506 2.117 8.188 1 98.62 134 ARG B CA 1
ATOM 2776 C C . ARG B 1 134 ? -4.762 2.908 8.531 1 98.62 134 ARG B C 1
ATOM 2778 O O . ARG B 1 134 ? -4.707 4.129 8.703 1 98.62 134 ARG B O 1
ATOM 2785 N N . CYS B 1 135 ? -5.844 2.283 8.609 1 98.75 135 CYS B N 1
ATOM 2786 C CA . CYS B 1 135 ? -7.098 2.934 8.969 1 98.75 135 CYS B CA 1
ATOM 2787 C C . CYS B 1 135 ? -7 3.59 10.344 1 98.75 135 CYS B C 1
ATOM 2789 O O . CYS B 1 135 ? -7.406 4.738 10.516 1 98.75 135 CYS B O 1
ATOM 2791 N N . GLU B 1 136 ? -6.449 2.859 11.25 1 98.69 136 GLU B N 1
ATOM 2792 C CA . GLU B 1 136 ? -6.305 3.365 12.609 1 98.69 136 GLU B CA 1
ATOM 2793 C C . GLU B 1 136 ? -5.434 4.617 12.641 1 98.69 136 GLU B C 1
ATOM 2795 O O . GLU B 1 136 ? -5.812 5.629 13.234 1 98.69 136 GLU B O 1
ATOM 2800 N N . ARG B 1 137 ? -4.359 4.539 12.023 1 97.88 137 ARG B N 1
ATOM 2801 C CA . ARG B 1 137 ? -3.43 5.664 12.016 1 97.88 137 ARG B CA 1
ATOM 2802 C C . ARG B 1 137 ? -4.062 6.895 11.375 1 97.88 137 ARG B C 1
ATOM 2804 O O . ARG B 1 137 ? -3.916 8.008 11.883 1 97.88 137 ARG B O 1
ATOM 2811 N N . LEU B 1 138 ? -4.699 6.652 10.32 1 97.94 138 LEU B N 1
ATOM 2812 C CA . LEU B 1 138 ? -5.332 7.754 9.602 1 97.94 138 LEU B CA 1
ATOM 2813 C C . LEU B 1 138 ? -6.395 8.43 10.461 1 97.94 138 LEU B C 1
ATOM 2815 O O . LEU B 1 138 ? -6.426 9.656 10.562 1 97.94 138 LEU B O 1
ATOM 2819 N N . LEU B 1 139 ? -7.199 7.684 11.07 1 98 139 LEU B N 1
ATOM 2820 C CA . LEU B 1 139 ? -8.305 8.227 11.852 1 98 139 LEU B CA 1
ATOM 2821 C C . LEU B 1 139 ? -7.785 8.906 13.117 1 98 139 LEU B C 1
ATOM 2823 O O . LEU B 1 139 ? -8.312 9.938 13.531 1 98 139 LEU B O 1
ATOM 2827 N N . VAL B 1 140 ? -6.805 8.312 13.703 1 97.62 140 VAL B N 1
ATOM 2828 C CA . VAL B 1 140 ? -6.172 8.945 14.852 1 97.62 140 VAL B CA 1
ATOM 2829 C C . VAL B 1 140 ? -5.625 10.312 14.453 1 97.62 140 VAL B C 1
ATOM 2831 O O . VAL B 1 140 ? -5.801 11.297 15.18 1 97.62 140 VAL B O 1
ATOM 2834 N N . ASN B 1 141 ? -4.973 10.336 13.328 1 96.19 141 ASN B N 1
ATOM 2835 C CA . ASN B 1 141 ? -4.414 11.594 12.844 1 96.19 141 ASN B CA 1
ATOM 2836 C C . ASN B 1 141 ? -5.504 12.633 12.578 1 96.19 141 ASN B C 1
ATOM 2838 O O . ASN B 1 141 ? -5.32 13.82 12.844 1 96.19 141 ASN B O 1
ATOM 2842 N N . VAL B 1 142 ? -6.555 12.227 12.031 1 94.56 142 VAL B N 1
ATOM 2843 C CA . VAL B 1 142 ? -7.688 13.102 11.758 1 94.56 142 VAL B CA 1
ATOM 2844 C C . VAL B 1 142 ? -8.203 13.703 13.07 1 94.56 142 VAL B C 1
ATOM 2846 O O . VAL B 1 142 ? -8.461 14.906 13.148 1 94.56 142 VAL B O 1
ATOM 2849 N N . LEU B 1 143 ? -8.328 12.914 14.055 1 93.75 143 LEU B N 1
ATOM 2850 C CA . LEU B 1 143 ? -8.828 13.367 15.352 1 93.75 143 LEU B CA 1
ATOM 2851 C C . LEU B 1 143 ? -7.852 14.352 15.992 1 93.75 143 LEU B C 1
ATOM 2853 O O . LEU B 1 143 ? -8.273 15.344 16.594 1 93.75 143 LEU B O 1
ATOM 2857 N N . LYS B 1 144 ? -6.641 14.125 15.82 1 92.56 144 LYS B N 1
ATOM 2858 C CA . LYS B 1 144 ? -5.629 15 16.406 1 92.56 144 LYS B CA 1
ATOM 2859 C C . LYS B 1 144 ? -5.66 16.375 15.742 1 92.56 144 LYS B C 1
ATOM 2861 O O . LYS B 1 144 ? -5.32 17.375 16.375 1 92.56 144 LYS B O 1
ATOM 2866 N N . LYS B 1 145 ? -6.047 16.453 14.57 1 90.81 145 LYS B N 1
ATOM 2867 C CA . LYS B 1 145 ? -6.047 17.719 13.82 1 90.81 145 LYS B CA 1
ATOM 2868 C C . LYS B 1 145 ? -7.379 18.438 13.977 1 90.81 145 LYS B C 1
ATOM 2870 O O . LYS B 1 145 ? -7.52 19.578 13.531 1 90.81 145 LYS B O 1
ATOM 2875 N N . THR B 1 146 ? -8.297 17.812 14.477 1 83.06 146 THR B N 1
ATOM 2876 C CA . THR B 1 146 ? -9.609 18.422 14.68 1 83.06 146 THR B CA 1
ATOM 2877 C C . THR B 1 146 ? -9.594 19.375 15.875 1 83.06 146 THR B C 1
ATOM 2879 O O . THR B 1 146 ? -9.102 19.016 16.953 1 83.06 146 THR B O 1
ATOM 2882 N N . PRO B 1 147 ? -10.047 20.688 15.562 1 72.12 147 PRO B N 1
ATOM 2883 C CA . PRO B 1 147 ? -10.062 21.656 16.656 1 72.12 147 PRO B CA 1
ATOM 2884 C C . PRO B 1 147 ? -10.961 21.234 17.812 1 72.12 147 PRO B C 1
ATOM 2886 O O . PRO B 1 147 ? -12.008 20.609 17.594 1 72.12 147 PRO B O 1
ATOM 2889 N N . MET B 1 148 ? -10.461 21.188 18.922 1 62.19 148 MET B N 1
ATOM 2890 C CA . MET B 1 148 ? -11.281 20.906 20.094 1 62.19 148 MET B CA 1
ATOM 2891 C C . MET B 1 148 ? -12.109 22.125 20.484 1 62.19 148 MET B C 1
ATOM 2893 O O . MET B 1 148 ? -11.617 23.25 20.469 1 62.19 148 MET B O 1
ATOM 2897 N N . VAL B 1 149 ? -13.273 22.328 19.891 1 52.75 149 VAL B N 1
ATOM 2898 C CA . VAL B 1 149 ? -14.125 23.484 20.188 1 52.75 149 VAL B CA 1
ATOM 2899 C C . VAL B 1 149 ? -13.914 23.906 21.641 1 52.75 149 VAL B C 1
ATOM 2901 O O . VAL B 1 149 ? -14.047 23.094 22.562 1 52.75 149 VAL B O 1
ATOM 2904 N N . ASN B 1 150 ? -13.039 24.688 21.875 1 48 150 ASN B N 1
ATOM 2905 C CA . ASN B 1 150 ? -13.148 25.406 23.141 1 48 150 ASN B CA 1
ATOM 2906 C C . ASN B 1 150 ? -14.469 26.172 23.234 1 48 150 ASN B C 1
ATOM 2908 O O . ASN B 1 150 ? -14.664 27.172 22.531 1 48 150 ASN B O 1
ATOM 2912 N N . ARG B 1 151 ? -15.562 25.531 23.188 1 45.5 151 ARG B N 1
ATOM 2913 C CA . ARG B 1 151 ? -16.781 26.297 23.453 1 45.5 151 ARG B CA 1
ATOM 2914 C C . ARG B 1 151 ? -16.594 27.234 24.641 1 45.5 151 ARG B C 1
ATOM 2916 O O . ARG B 1 151 ? -17.562 27.766 25.172 1 45.5 151 ARG B O 1
ATOM 2923 N N . ALA B 1 152 ? -15.508 27.328 25.25 1 43.59 152 ALA B N 1
ATOM 2924 C CA . ALA B 1 152 ? -15.766 28.312 26.312 1 43.59 152 ALA B CA 1
ATOM 2925 C C . ALA B 1 152 ? -16.047 29.688 25.719 1 43.59 152 ALA B C 1
ATOM 2927 O O . ALA B 1 152 ? -16.125 30.672 26.453 1 43.59 152 ALA B O 1
ATOM 2928 N N . SER B 1 153 ? -15.789 30.047 24.422 1 44.03 153 SER B N 1
ATOM 2929 C CA . SER B 1 153 ? -15.93 31.5 24.344 1 44.03 153 SER B CA 1
ATOM 2930 C C . SER B 1 153 ? -17.391 31.922 24.453 1 44.03 153 SER B C 1
ATOM 2932 O O . SER B 1 153 ? -18.25 31.375 23.766 1 44.03 153 SER B O 1
ATOM 2934 N N . LYS B 1 154 ? -17.875 32.438 25.547 1 42.44 154 LYS B N 1
ATOM 2935 C CA . LYS B 1 154 ? -19.094 33.094 25.984 1 42.44 154 LYS B CA 1
ATOM 2936 C C . LYS B 1 154 ? -19.625 34.031 24.906 1 42.44 154 LYS B C 1
ATOM 2938 O O . LYS B 1 154 ? -20.578 34.781 25.141 1 42.44 154 LYS B O 1
ATOM 2943 N N . GLY B 1 155 ? -18.828 34.469 23.812 1 46.59 155 GLY B N 1
ATOM 2944 C CA . GLY B 1 155 ? -19.5 35.531 23.062 1 46.59 155 GLY B CA 1
ATOM 2945 C C . GLY B 1 155 ? -20.625 35.031 22.188 1 46.59 155 GLY B C 1
ATOM 2946 O O . GLY B 1 155 ? -20.828 33.844 22.062 1 46.59 155 GLY B O 1
ATOM 2947 N N . PRO B 1 156 ? -21.562 35.969 21.75 1 43.38 156 PRO B N 1
ATOM 2948 C CA . PRO B 1 156 ? -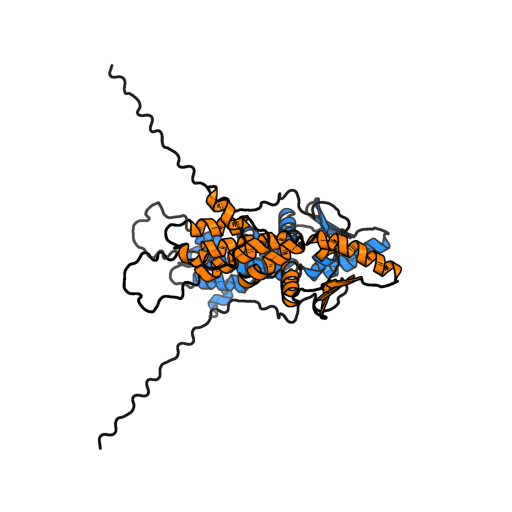22.703 35.656 20.891 1 43.38 156 PRO B CA 1
ATOM 2949 C C . PRO B 1 156 ? -22.328 34.75 19.719 1 43.38 156 PRO B C 1
ATOM 2951 O O . PRO B 1 156 ? -21.203 34.812 19.219 1 43.38 156 PRO B O 1
ATOM 2954 N N . PRO B 1 157 ? -22.969 33.594 19.594 1 42.38 157 PRO B N 1
ATOM 2955 C CA . PRO B 1 157 ? -22.75 32.719 18.438 1 42.38 157 PRO B CA 1
ATOM 2956 C C . PRO B 1 157 ? -22.547 33.5 17.141 1 42.38 157 PRO B C 1
ATOM 2958 O O . PRO B 1 157 ? -23.422 34.281 16.734 1 42.38 157 PRO B O 1
ATOM 2961 N N . THR B 1 158 ? -21.562 34.281 16.906 1 40.97 158 THR B N 1
ATOM 2962 C CA . THR B 1 158 ? -21.516 34.75 15.531 1 40.97 158 THR B CA 1
ATOM 2963 C C . THR B 1 158 ? -21.781 33.625 14.555 1 40.97 158 THR B C 1
ATOM 2965 O O . THR B 1 158 ? -21.453 32.469 14.836 1 40.97 158 THR B O 1
ATOM 2968 N N . HIS B 1 159 ? -22.812 33.719 13.672 1 42.5 159 HIS B N 1
ATOM 2969 C CA . HIS B 1 159 ? -23.391 32.844 12.648 1 42.5 159 HIS B CA 1
ATOM 2970 C C . HIS B 1 159 ? -22.312 32.062 11.914 1 42.5 159 HIS B C 1
ATOM 2972 O O . HIS B 1 159 ? -22.609 31.203 11.094 1 42.5 159 HIS B O 1
ATOM 2978 N N . LYS B 1 160 ? -21.172 32.781 11.688 1 41.97 160 LYS B N 1
ATOM 2979 C CA . LYS B 1 160 ? -20.266 32.031 10.82 1 41.97 160 LYS B CA 1
ATOM 2980 C C . LYS B 1 160 ? -19.781 30.75 11.5 1 41.97 160 LYS B C 1
ATOM 2982 O O . LYS B 1 160 ? -18.609 30.656 11.898 1 41.97 160 LYS B O 1
ATOM 2987 N N . ASN B 1 161 ? -20.391 30.234 12.477 1 43.47 161 ASN B N 1
ATOM 2988 C CA . ASN B 1 161 ? -19.906 29.094 13.227 1 43.47 161 ASN B CA 1
ATOM 2989 C C . ASN B 1 161 ? -19.641 27.891 12.32 1 43.47 161 ASN B C 1
ATOM 2991 O O . ASN B 1 161 ? -20.562 27.375 11.68 1 43.47 161 ASN B O 1
ATOM 2995 N N . ARG B 1 162 ? -18.594 27.891 11.688 1 46.19 162 ARG B N 1
ATOM 2996 C CA . ARG B 1 162 ? -18.156 26.703 10.969 1 46.19 162 ARG B CA 1
ATOM 2997 C C . ARG B 1 162 ? -18.656 25.438 11.641 1 46.19 162 ARG B C 1
ATOM 2999 O O . ARG B 1 162 ? -18.469 25.25 12.844 1 46.19 162 ARG B O 1
ATOM 3006 N N . ARG B 1 163 ? -19.812 24.922 11.297 1 49.59 163 ARG B N 1
ATOM 3007 C CA . ARG B 1 163 ? -20.359 23.641 11.688 1 49.59 163 ARG B CA 1
ATOM 3008 C C . ARG B 1 163 ? -19.266 22.703 12.195 1 49.59 163 ARG B C 1
ATOM 3010 O O . ARG B 1 163 ? -18.391 22.281 11.43 1 49.59 163 ARG B O 1
ATOM 3017 N N . ASP B 1 164 ? -18.844 22.766 13.438 1 59 164 ASP B N 1
ATOM 3018 C CA . ASP B 1 164 ? -17.922 21.922 14.195 1 59 164 ASP B CA 1
ATOM 3019 C C . ASP B 1 164 ? -18.234 20.438 13.984 1 59 164 ASP B C 1
ATOM 3021 O O . ASP B 1 164 ? -19.219 19.938 14.508 1 59 164 ASP B O 1
ATOM 3025 N N . ASN B 1 165 ? -17.812 19.938 12.773 1 66.62 165 ASN B N 1
ATOM 3026 C CA . ASN B 1 165 ? -17.969 18.531 12.414 1 66.62 165 ASN B CA 1
ATOM 3027 C C . ASN B 1 165 ? -17.203 17.609 13.359 1 66.62 165 ASN B C 1
ATOM 3029 O O . ASN B 1 165 ? -17.141 16.406 13.141 1 66.62 165 ASN B O 1
ATOM 3033 N N . THR B 1 166 ? -16.75 18.281 14.43 1 75.19 166 THR B N 1
ATOM 3034 C CA . THR B 1 166 ? -15.93 17.516 15.359 1 75.19 166 THR B CA 1
ATOM 3035 C C . THR B 1 166 ? -16.766 16.453 16.062 1 75.19 166 THR B C 1
ATOM 3037 O O . THR B 1 166 ? -16.391 15.289 16.141 1 75.19 166 THR B O 1
ATOM 3040 N N . PRO B 1 167 ? -17.938 16.875 16.531 1 75.5 167 PRO B N 1
ATOM 3041 C CA . PRO B 1 167 ? -18.75 15.836 17.156 1 75.5 167 PRO B CA 1
ATOM 3042 C C . PRO B 1 167 ? -19.109 14.703 16.203 1 75.5 167 PRO B C 1
ATOM 3044 O O . PRO B 1 167 ? -19.141 13.539 16.609 1 75.5 167 PRO B O 1
ATOM 3047 N N . GLU B 1 168 ? -19.344 15.078 14.984 1 86.31 168 GLU B N 1
ATOM 3048 C CA . GLU B 1 168 ? -19.75 14.062 14.016 1 86.31 168 GLU B CA 1
ATOM 3049 C C . GLU B 1 168 ? -18.609 13.086 13.734 1 86.31 168 GLU B C 1
ATOM 3051 O O . GLU B 1 168 ? -18.812 11.867 13.75 1 86.31 168 GLU B O 1
ATOM 3056 N N . ILE B 1 169 ? -17.453 13.594 13.539 1 90.38 169 ILE B N 1
ATOM 3057 C CA . ILE B 1 169 ? -16.312 12.742 13.242 1 90.38 169 ILE B CA 1
ATOM 3058 C C . ILE B 1 169 ? -15.969 11.891 14.461 1 90.38 169 ILE B C 1
ATOM 3060 O O . ILE B 1 169 ? -15.586 10.727 14.328 1 90.38 169 ILE B O 1
ATOM 3064 N N . LEU B 1 170 ? -16.125 12.5 15.531 1 90.62 170 LEU B N 1
ATOM 3065 C CA . LEU B 1 170 ? -15.852 11.773 16.766 1 90.62 170 LEU B CA 1
ATOM 3066 C C . LEU B 1 170 ? -16.812 10.594 16.938 1 90.62 170 LEU B C 1
ATOM 3068 O O . LEU B 1 170 ? -16.391 9.484 17.25 1 90.62 170 LEU B O 1
ATOM 3072 N N . LEU B 1 171 ? -18.031 10.852 16.734 1 92.19 171 LEU B N 1
ATOM 3073 C CA . LEU B 1 171 ? -19.031 9.797 16.844 1 92.19 171 LEU B CA 1
ATOM 3074 C C . LEU B 1 171 ? -18.766 8.688 15.836 1 92.19 171 LEU B C 1
ATOM 3076 O O . LEU B 1 171 ? -18.844 7.504 16.172 1 92.19 171 LEU B O 1
ATOM 3080 N N . LYS B 1 172 ? -18.5 9.039 14.656 1 95.81 172 LYS B N 1
ATOM 3081 C CA . LYS B 1 172 ? -18.188 8.062 13.609 1 95.81 172 LYS B CA 1
ATOM 3082 C C . LYS B 1 172 ? -16.969 7.238 13.961 1 95.81 172 LYS B C 1
ATOM 3084 O O . LYS B 1 172 ? -16.938 6.027 13.727 1 95.81 172 LYS B O 1
ATOM 3089 N N . CYS B 1 173 ? -16 7.867 14.539 1 97 173 CYS B N 1
ATOM 3090 C CA . CYS B 1 173 ? -14.781 7.172 14.93 1 97 173 CYS B CA 1
ATOM 3091 C C . CYS B 1 173 ? -15.047 6.203 16.078 1 97 173 CYS B C 1
ATOM 3093 O O . CYS B 1 173 ? -14.5 5.098 16.094 1 97 173 CYS B O 1
ATOM 3095 N N . ILE B 1 174 ? -15.875 6.57 16.953 1 95.31 174 ILE B N 1
ATOM 3096 C CA . ILE B 1 174 ? -16.219 5.691 18.078 1 95.31 174 ILE B CA 1
ATOM 3097 C C . ILE B 1 174 ? -16.906 4.438 17.547 1 95.31 174 ILE B C 1
ATOM 3099 O O . ILE B 1 174 ? -16.578 3.32 17.938 1 95.31 174 ILE B O 1
ATOM 3103 N N . LYS B 1 175 ? -17.844 4.652 16.703 1 96.69 175 LYS B N 1
ATOM 3104 C CA . LYS B 1 175 ? -18.562 3.529 16.125 1 96.69 175 LYS B CA 1
ATOM 3105 C C . LYS B 1 175 ? -17.625 2.605 15.352 1 96.69 175 LYS B C 1
ATOM 3107 O O . LYS B 1 175 ? -17.688 1.384 15.508 1 96.69 175 LYS B O 1
ATOM 3112 N N . ALA B 1 176 ? -16.797 3.156 14.555 1 97.88 176 ALA B N 1
ATOM 3113 C CA . ALA B 1 176 ? -15.844 2.375 13.781 1 97.88 176 ALA B CA 1
ATOM 3114 C C . ALA B 1 176 ? -14.891 1.616 14.695 1 97.88 176 ALA B C 1
ATOM 3116 O O . ALA B 1 176 ? -14.547 0.463 14.422 1 97.88 176 ALA B O 1
ATOM 3117 N N . ALA B 1 177 ? -14.461 2.293 15.719 1 97.94 177 ALA B N 1
ATOM 3118 C CA . ALA B 1 177 ? -13.539 1.664 16.672 1 97.94 177 ALA B CA 1
ATOM 3119 C C . ALA B 1 177 ? -14.188 0.457 17.344 1 97.94 177 ALA B C 1
ATOM 3121 O O . ALA B 1 177 ? -13.555 -0.588 17.5 1 97.94 177 ALA B O 1
ATOM 3122 N N . ASP B 1 178 ? -15.398 0.627 17.703 1 96.56 178 ASP B N 1
ATOM 3123 C CA . ASP B 1 178 ? -16.141 -0.459 18.344 1 96.56 178 ASP B CA 1
ATOM 3124 C C . ASP B 1 178 ? -16.328 -1.629 17.375 1 96.56 178 ASP B C 1
ATOM 3126 O O . ASP B 1 178 ? -16 -2.771 17.703 1 96.56 178 ASP B O 1
ATOM 3130 N N . GLN B 1 179 ? -16.766 -1.341 16.188 1 97.5 179 GLN B N 1
ATOM 3131 C CA . GLN B 1 179 ? -17.031 -2.373 15.18 1 97.5 179 GLN B CA 1
ATOM 3132 C C . GLN B 1 179 ? -15.734 -3.039 14.719 1 97.5 179 GLN B C 1
ATOM 3134 O O . GLN B 1 179 ? -15.727 -4.219 14.375 1 97.5 179 GLN B O 1
ATOM 3139 N N . GLY B 1 180 ? -14.664 -2.258 14.695 1 98.44 180 GLY B N 1
ATOM 3140 C CA . GLY B 1 180 ? -13.383 -2.752 14.211 1 98.44 180 GLY B CA 1
ATOM 3141 C C . GLY B 1 180 ? -12.469 -3.229 15.32 1 98.44 180 GLY B C 1
ATOM 3142 O O . GLY B 1 180 ? -11.289 -3.514 15.086 1 98.44 180 GLY B O 1
ATOM 3143 N N . ASN B 1 181 ? -12.977 -3.232 16.516 1 98.06 181 ASN B N 1
ATOM 3144 C CA . ASN B 1 181 ? -12.195 -3.652 17.672 1 98.06 181 ASN B CA 1
ATOM 3145 C C . ASN B 1 181 ? -10.859 -2.914 17.75 1 98.06 181 ASN B C 1
ATOM 3147 O O . ASN B 1 181 ? -9.805 -3.539 17.875 1 98.06 181 ASN B O 1
ATOM 3151 N N . SER B 1 182 ? -10.922 -1.642 17.672 1 98.44 182 SER B N 1
ATOM 3152 C CA . SER B 1 182 ? -9.719 -0.823 17.719 1 98.44 182 SER B CA 1
ATOM 3153 C C . SER B 1 182 ? -9.594 -0.095 19.047 1 98.44 182 SER B C 1
ATOM 3155 O O . SER B 1 182 ? -10.211 0.948 19.266 1 98.44 182 SER B O 1
ATOM 3157 N N . SER B 1 183 ? -8.727 -0.557 19.812 1 96.94 183 SER B N 1
ATOM 3158 C CA . SER B 1 183 ? -8.484 0.095 21.094 1 96.94 183 SER B CA 1
ATOM 3159 C C . SER B 1 183 ? -7.734 1.409 20.922 1 96.94 183 SER B C 1
ATOM 3161 O O . SER B 1 183 ? -7.969 2.367 21.656 1 96.94 183 SER B O 1
ATOM 3163 N N . VAL B 1 184 ? -6.852 1.391 20 1 96.81 184 VAL B N 1
ATOM 3164 C CA . VAL B 1 184 ? -6.02 2.566 19.766 1 96.81 184 VAL B CA 1
ATOM 3165 C C . VAL B 1 184 ? -6.898 3.754 19.375 1 96.81 184 VAL B C 1
ATOM 3167 O O . VAL B 1 184 ? -6.746 4.852 19.922 1 96.81 184 VAL B O 1
ATOM 3170 N N . LEU B 1 185 ? -7.773 3.506 18.5 1 97.31 185 LEU B N 1
ATOM 3171 C CA . LEU B 1 185 ? -8.672 4.566 18.062 1 97.31 185 LEU B CA 1
ATOM 3172 C C . LEU B 1 185 ? -9.633 4.961 19.188 1 97.31 185 LEU B C 1
ATOM 3174 O O . LEU B 1 185 ? -9.898 6.145 19.391 1 97.31 185 LEU B O 1
ATOM 3178 N N . LEU B 1 186 ? -10.094 4.004 19.875 1 96.06 186 LEU B N 1
ATOM 3179 C CA . LEU B 1 186 ? -11.016 4.266 20.984 1 96.06 186 LEU B CA 1
ATOM 3180 C C . LEU B 1 186 ? -10.344 5.113 22.062 1 96.06 186 LEU B C 1
ATOM 3182 O O . LEU B 1 186 ? -10.945 6.062 22.562 1 96.06 186 LEU B O 1
ATOM 3186 N N . ASN B 1 187 ? -9.219 4.785 22.344 1 94.75 187 ASN B N 1
ATOM 3187 C CA . ASN B 1 187 ? -8.477 5.535 23.344 1 94.75 187 ASN B CA 1
ATOM 3188 C C . ASN B 1 187 ? -8.281 6.992 22.938 1 94.75 187 ASN B C 1
ATOM 3190 O O . ASN B 1 187 ? -8.367 7.898 23.766 1 94.75 187 ASN B O 1
ATOM 3194 N N . GLN B 1 188 ? -7.992 7.184 21.719 1 94.06 188 GLN B N 1
ATOM 3195 C CA . GLN B 1 188 ? -7.883 8.555 21.219 1 94.06 188 GLN B CA 1
ATOM 3196 C C . GLN B 1 188 ? -9.203 9.305 21.375 1 94.06 188 GLN B C 1
ATOM 3198 O O . GLN B 1 188 ? -9.211 10.492 21.719 1 94.06 188 GLN B O 1
ATOM 3203 N N . CYS B 1 189 ? -10.273 8.672 21.141 1 91.44 189 CYS B N 1
ATOM 3204 C CA . CYS B 1 189 ? -11.594 9.281 21.297 1 91.44 189 CYS B CA 1
ATOM 3205 C C . CYS B 1 189 ? -11.867 9.641 22.75 1 91.44 189 CYS B C 1
ATOM 3207 O O . CYS B 1 189 ? -12.383 10.719 23.031 1 91.44 189 CYS B O 1
ATOM 3209 N N . ILE B 1 190 ? -11.531 8.805 23.594 1 90 190 ILE B N 1
ATOM 3210 C CA . ILE B 1 190 ? -11.734 9.016 25.031 1 90 190 ILE B CA 1
ATOM 3211 C C . ILE B 1 190 ? -10.922 10.219 25.484 1 90 190 ILE B C 1
ATOM 3213 O O . ILE B 1 190 ? -11.414 11.047 26.266 1 90 190 ILE B O 1
ATOM 3217 N N . LYS B 1 191 ? -9.734 10.32 25.047 1 87.19 191 LYS B N 1
ATOM 3218 C CA . LYS B 1 191 ? -8.875 11.438 25.406 1 87.19 191 LYS B CA 1
ATOM 3219 C C . LYS B 1 191 ? -9.492 12.766 24.969 1 87.19 191 LYS B C 1
ATOM 3221 O O . LYS B 1 191 ? -9.359 13.773 25.672 1 87.19 191 LYS B O 1
ATOM 3226 N N . MET B 1 192 ? -10.094 12.75 23.938 1 83.06 192 MET B N 1
ATOM 3227 C CA . MET B 1 192 ? -10.711 13.969 23.422 1 83.06 192 MET B CA 1
ATOM 3228 C C . MET B 1 192 ? -11.93 14.352 24.25 1 83.06 192 MET B C 1
ATOM 3230 O O . MET B 1 192 ? -12.25 15.539 24.375 1 83.06 192 MET B O 1
ATOM 3234 N N . PHE B 1 193 ? -12.578 13.359 24.781 1 75.19 193 PHE B N 1
ATOM 3235 C CA . PHE B 1 193 ? -13.719 13.609 25.641 1 75.19 193 PHE B CA 1
ATOM 3236 C C . PHE B 1 193 ? -13.266 14.141 27 1 75.19 193 PHE B C 1
ATOM 3238 O O . PHE B 1 193 ? -13.945 14.977 27.609 1 75.19 193 PHE B O 1
ATOM 3245 N N . SER B 1 194 ? -12.312 13.547 27.5 1 67.31 194 SER B N 1
ATOM 3246 C CA . SER B 1 194 ? -11.844 13.93 28.844 1 67.31 194 SER B CA 1
ATOM 3247 C C . SER B 1 194 ? -11.289 15.352 28.844 1 67.31 194 SER B C 1
ATOM 3249 O O . SER B 1 194 ? -10.984 15.898 29.906 1 67.31 194 SER B O 1
ATOM 3251 N N . SER B 1 195 ? -11.156 15.875 27.703 1 57.94 195 SER B N 1
ATOM 3252 C CA . SER B 1 195 ? -10.766 17.281 27.688 1 57.94 195 SER B CA 1
ATOM 3253 C C . SER B 1 195 ? -11.922 18.172 28.141 1 57.94 195 SER B C 1
ATOM 3255 O O . SER B 1 195 ? -13.07 17.969 27.719 1 57.94 195 SER B O 1
ATOM 3257 N N . PRO B 1 196 ? -11.883 18.781 29.312 1 51.28 196 PRO B N 1
ATOM 3258 C CA . PRO B 1 196 ? -12.945 19.594 29.922 1 51.28 196 PRO B CA 1
ATOM 3259 C C . PRO B 1 196 ? -13.781 20.344 28.875 1 51.28 196 PRO B C 1
ATOM 3261 O O . PRO B 1 196 ? -14.914 20.734 29.172 1 51.28 196 PRO B O 1
ATOM 3264 N N . GLU B 1 197 ? -13.289 20.547 27.75 1 49.59 197 GLU B N 1
ATOM 3265 C CA . GLU B 1 197 ? -14.016 21.438 26.828 1 49.59 197 GLU B CA 1
ATOM 3266 C C . GLU B 1 197 ? -15.125 20.672 26.109 1 49.59 197 GLU B C 1
ATOM 3268 O O . GLU B 1 197 ? -16.047 21.281 25.547 1 49.59 197 GLU B O 1
ATOM 3273 N N . ILE B 1 198 ? -15.023 19.547 25.828 1 49.12 198 ILE B N 1
ATOM 3274 C CA . ILE B 1 198 ? -16.062 18.875 25.047 1 49.12 198 ILE B CA 1
ATOM 3275 C C . ILE B 1 198 ? -17.156 18.359 25.984 1 49.12 198 ILE B C 1
ATOM 3277 O O . ILE B 1 198 ? -16.891 17.562 26.891 1 49.12 198 ILE B O 1
ATOM 3281 N N . ALA B 1 199 ? -18.109 19.094 26.234 1 39.69 199 ALA B N 1
ATOM 3282 C CA . ALA B 1 199 ? -19.281 18.75 27.031 1 39.69 199 ALA B CA 1
ATOM 3283 C C . ALA B 1 199 ? -19.812 17.375 26.672 1 39.69 199 ALA B C 1
ATOM 3285 O O . ALA B 1 199 ? -20.188 17.125 25.531 1 39.69 199 ALA B O 1
ATOM 3286 N N . LEU B 1 200 ? -19.359 16.281 27.203 1 43.53 200 LEU B N 1
ATOM 3287 C CA . LEU B 1 200 ? -19.797 14.883 27.172 1 43.53 200 LEU B CA 1
ATOM 3288 C C . LEU B 1 200 ? -21.328 14.805 27.156 1 43.53 200 LEU B C 1
ATOM 3290 O O . LEU B 1 200 ? -21.891 13.742 26.906 1 43.53 200 LEU B O 1
ATOM 3294 N N . LYS B 1 201 ? -21.953 15.773 27.625 1 42.19 201 LYS B N 1
ATOM 3295 C CA . LYS B 1 201 ? -23.406 15.68 27.719 1 42.19 201 LYS B CA 1
ATOM 3296 C C . LYS B 1 201 ? -24.016 15.266 26.391 1 42.19 201 LYS B C 1
ATOM 3298 O O . LYS B 1 201 ? -24.984 14.508 26.344 1 42.19 201 LYS B O 1
ATOM 3303 N N . ASP B 1 202 ? -23.5 15.703 25.328 1 41.19 202 ASP B N 1
ATOM 3304 C CA . ASP B 1 202 ? -24.188 15.477 24.062 1 41.19 202 ASP B CA 1
ATOM 3305 C C . ASP B 1 202 ? -23.891 14.078 23.531 1 41.19 202 ASP B C 1
ATOM 3307 O O . ASP B 1 202 ? -24.703 13.508 22.797 1 41.19 202 ASP B O 1
ATOM 3311 N N . LEU B 1 203 ? -22.766 13.453 23.844 1 43.59 203 LEU B N 1
ATOM 3312 C CA . LEU B 1 203 ? -22.5 12.086 23.391 1 43.59 203 LEU B CA 1
ATOM 3313 C C . LEU B 1 203 ? -23.266 11.078 24.234 1 43.59 203 LEU B C 1
ATOM 3315 O O . LEU B 1 203 ? -23.5 9.945 23.812 1 43.59 203 LEU B O 1
ATOM 3319 N N . LYS B 1 204 ? -23.406 11.281 25.484 1 40.09 204 LYS B N 1
ATOM 3320 C CA . LYS B 1 204 ? -24.188 10.398 26.344 1 40.09 204 LYS B CA 1
ATOM 3321 C C . LYS B 1 204 ? -25.578 10.141 25.766 1 40.09 204 LYS B C 1
ATOM 3323 O O . LYS B 1 204 ? -26.172 9.094 26.016 1 40.09 204 LYS B O 1
ATOM 3328 N N . ALA B 1 205 ? -26.094 11.062 25.156 1 37.28 205 ALA B N 1
ATOM 3329 C CA . ALA B 1 205 ? -27.438 10.867 24.625 1 37.28 205 ALA B CA 1
ATOM 3330 C C . ALA B 1 205 ? -27.406 9.961 23.406 1 37.28 205 ALA B C 1
ATOM 3332 O O . ALA B 1 205 ? -28.469 9.594 22.875 1 37.28 205 ALA B O 1
ATOM 3333 N N . SER B 1 206 ? -26.156 9.781 22.828 1 38.38 206 SER B N 1
ATOM 3334 C CA . SER B 1 206 ? -26.203 8.945 21.641 1 38.38 206 SER B CA 1
ATOM 3335 C C . SER B 1 206 ? -26.188 7.465 22 1 38.38 206 SER B C 1
ATOM 3337 O O . SER B 1 206 ? -25.266 6.992 22.656 1 38.38 206 SER B O 1
ATOM 3339 N N . SER B 1 207 ? -27.188 6.746 22.203 1 42.72 207 SER B N 1
ATOM 3340 C CA . SER B 1 207 ? -27.531 5.34 22.391 1 42.72 207 SER B CA 1
ATOM 3341 C C . SER B 1 207 ? -26.594 4.434 21.594 1 42.72 207 SER B C 1
ATOM 3343 O O . SER B 1 207 ? -26.641 3.209 21.719 1 42.72 207 SER B O 1
ATOM 3345 N N . GLU B 1 208 ? -25.812 5.016 20.766 1 42.56 208 GLU B N 1
ATOM 3346 C CA . GLU B 1 208 ? -25.141 4.137 19.812 1 42.56 208 GLU B CA 1
ATOM 3347 C C . GLU B 1 208 ? -23.781 3.664 20.359 1 42.56 208 GLU B C 1
ATOM 3349 O O . GLU B 1 208 ? -23.078 2.898 19.703 1 42.56 208 GLU B O 1
ATOM 3354 N N . ILE B 1 209 ? -23.219 4.18 21.469 1 44.22 209 ILE B N 1
ATOM 3355 C CA . ILE B 1 209 ? -21.938 3.719 21.969 1 44.22 209 ILE B CA 1
ATOM 3356 C C . ILE B 1 209 ? -22.125 2.48 22.844 1 44.22 209 ILE B C 1
ATOM 3358 O O . ILE B 1 209 ? -22.984 2.469 23.734 1 44.22 209 ILE B O 1
ATOM 3362 N N . SER B 1 210 ? -21.672 1.34 22.484 1 44.5 210 SER B N 1
ATOM 3363 C CA . SER B 1 210 ? -21.844 0.063 23.172 1 44.5 210 SER B CA 1
ATOM 3364 C C . SER B 1 210 ? -21.438 0.158 24.641 1 44.5 210 SER B C 1
ATOM 3366 O O . SER B 1 210 ? -20.641 1.028 25 1 44.5 210 SER B O 1
ATOM 3368 N N . ASP B 1 211 ? -22.094 -0.544 25.531 1 45.97 211 ASP B N 1
ATOM 3369 C CA . ASP B 1 211 ? -21.938 -0.763 26.953 1 45.97 211 ASP B CA 1
ATOM 3370 C C . ASP B 1 211 ? -20.469 -0.988 27.328 1 45.97 211 ASP B C 1
ATOM 3372 O O . ASP B 1 211 ? -20.062 -0.704 28.453 1 45.97 211 ASP B O 1
ATOM 3376 N N . THR B 1 212 ? -19.766 -1.448 26.547 1 41.44 212 THR B N 1
ATOM 3377 C CA . THR B 1 212 ? -18.391 -1.799 26.906 1 41.44 212 THR B CA 1
ATOM 3378 C C . THR B 1 212 ? -17.531 -0.543 27.078 1 41.44 212 THR B C 1
ATOM 3380 O O . THR B 1 212 ? -16.672 -0.494 27.953 1 41.44 212 THR B O 1
ATOM 3383 N N . THR B 1 213 ? -17.734 0.375 26.328 1 40.66 213 THR B N 1
ATOM 3384 C CA . THR B 1 213 ? -17.016 1.631 26.453 1 40.66 213 THR B CA 1
ATOM 3385 C C . THR B 1 213 ? -17.438 2.385 27.719 1 40.66 213 THR B C 1
ATOM 3387 O O . THR B 1 213 ? -16.609 3.008 28.375 1 40.66 213 THR B O 1
ATOM 3390 N N . LYS B 1 214 ? -18.672 2.396 28.281 1 44.16 214 LYS B N 1
ATOM 3391 C CA . LYS B 1 214 ? -19.172 3.035 29.5 1 44.16 214 LYS B CA 1
ATOM 3392 C C . LYS B 1 214 ? -18.516 2.449 30.734 1 44.16 214 LYS B C 1
ATOM 3394 O O . LYS B 1 214 ? -18.188 3.178 31.672 1 44.16 214 LYS B O 1
ATOM 3399 N N . SER B 1 215 ? -18.375 1.22 30.656 1 43.41 215 SER B N 1
ATOM 3400 C CA . SER B 1 215 ? -17.906 0.597 31.891 1 43.41 215 SER B CA 1
ATOM 3401 C C . SER B 1 215 ? -16.453 0.975 32.188 1 43.41 215 SER B C 1
ATOM 3403 O O . SER B 1 215 ? -16.016 0.915 33.344 1 43.41 215 SER B O 1
ATOM 3405 N N . LYS B 1 216 ? -15.766 1.208 31.25 1 42.16 216 LYS B N 1
ATOM 3406 C CA . LYS B 1 216 ? -14.359 1.454 31.562 1 42.16 216 LYS B CA 1
ATOM 3407 C C . LYS B 1 216 ? -14.148 2.881 32.062 1 42.16 216 LYS B C 1
ATOM 3409 O O . LYS B 1 216 ? -13.156 3.17 32.719 1 42.16 216 LYS B O 1
ATOM 3414 N N . ASN B 1 217 ? -14.914 3.834 31.734 1 37.47 217 ASN B N 1
ATOM 3415 C CA . ASN B 1 217 ? -14.828 5.164 32.312 1 37.47 217 ASN B CA 1
ATOM 3416 C C . ASN B 1 217 ? -15.18 5.137 33.812 1 37.47 217 ASN B C 1
ATOM 3418 O O . ASN B 1 217 ? -14.734 5.992 34.562 1 37.47 217 ASN B O 1
ATOM 3422 N N . ILE B 1 218 ? -16.141 4.312 34.188 1 40.03 218 ILE B N 1
ATOM 3423 C CA . ILE B 1 218 ? -16.516 4.348 35.594 1 40.03 218 ILE B CA 1
ATOM 3424 C C . ILE B 1 218 ? -15.375 3.795 36.438 1 40.03 218 ILE B C 1
ATOM 3426 O O . ILE B 1 218 ? -15.336 4.02 37.656 1 40.03 218 ILE B O 1
ATOM 3430 N N . ARG B 1 219 ? -14.5 3.031 35.906 1 38.03 219 ARG B N 1
ATOM 3431 C CA . ARG B 1 219 ? -13.516 2.469 36.812 1 38.03 219 ARG B CA 1
ATOM 3432 C C . ARG B 1 219 ? -12.328 3.41 37 1 38.03 219 ARG B C 1
ATOM 3434 O O . ARG B 1 219 ? -11.469 3.178 37.844 1 38.03 219 ARG B O 1
ATOM 3441 N N . ASN B 1 220 ? -11.969 4.309 35.969 1 30.62 220 ASN B N 1
ATOM 3442 C CA . ASN B 1 220 ? -10.883 5.195 36.375 1 30.62 220 ASN B CA 1
ATOM 3443 C C . ASN B 1 220 ? -11.406 6.492 36.969 1 30.62 220 ASN B C 1
ATOM 3445 O O . ASN B 1 220 ? -12.359 7.082 36.469 1 30.62 220 ASN B O 1
#

Secondary structure (DSSP, 8-state):
---------------------------GGG-GGGS--TT--EEEEETTEEEEE-HHHHHHH-HHHHHHHHHHHHHHHHTT-SSEEEEEPS--HHHHHHHHHHH-TTT-PPP-HHHHHHHHHHHHHTT-HHHHHHHHHHHHHHHHHS----TT--S---S------HHHHHHHHHHHHHHTT-HHHHHHHHHHHSSTTS-THHHHT-TTS-HHHHHHHHH-/---------------------------GGG-GGGS--TT--EEEEETTEEEEE-HHHHHHH-HHHHHHHHHHHHHHHHTT-SSEEEEEPS--HHHHHHHHHHH-TTT-PPP-HHHHHHHHHHHHHTT-HHHHHHHHHHHHHHHHHS----TT--S---S------HHHHHHHHHHHHHHTT-HHHHHHHHHHHSSTTS-THHHHT-TTS-HHHHHHHHH-

Organism: Mytilus edulis (NCBI:txid6550)